Protein 5W56 (pdb70)

Foldseek 3Di:
DLAQEEEQAAQLVLLLCLLRPVSHDYHYNYAFPDLDFQGDDDPCVLVSLLAHAEYEYAADPCVVVSVVSNVVSVHHHHYFHQCVVPPWAADVPAWAFDCPPNDGHIDRGHTQRQQVLQLVSVLSSSVRSLVRVCVSCVVCNVSSVVSSVVVNVVSVVLNVVLQVLQVPFDLLQAEEEEQDDLRVNNVVRHVHYYQHPCVCLVVSLVVCVVSVHQAYAYESNDDPVSRVVNCVVNVHYYQYYAYRNHAHPPPDQGNHPSSNNCVRSVSSSVRSRPD/DAQEEEQAAQLQQLLCLLCPPVYDYDYNAAFPGLDDQGDDDPCVLVSLLPHAEYEYCQDPCVVVSVVSNVVSVHDHHYFNQCVVPDAVVCVLSQQVLQLVSVLSSNVSSLVRVCVRCVPCSVSSVVSSVVVNVVSVVLNVVLQVLLVPFPPLLQEEEEADDLRVNNCVSRPRHYDYQPPAQEDVVDDVCSLVVRLVVCVVSVHQEYAYESNGDDPVRVVSCVVNVHDHQYYAYHNHAHPPPDQRNHSSSNSCVRSVSSSVRSRPD

CATH classification: 3.40.50.1980 (+1 more: 3.40.50.1980)

InterPro domains:
  IPR006127 Periplasmic solute binding protein, ZnuA-like [PF01297] (29-305)
  IPR006128 Adhesion lipoprotein PsaA-like [PR00690] (26-44)
  IPR006128 Adhesion lipoprotein PsaA-like [PR00690] (57-70)
  IPR006128 Adhesion lipoprotein PsaA-like [PR00690] (70-87)
  IPR006128 Adhesion lipoprotein PsaA-like [PR00690] (193-214)
  IPR006128 Adhesion lipoprotein PsaA-like [PR00690] (246-264)
  IPR006128 Adhesion lipoprotein PsaA-like [PR00690] (272-291)
  IPR006129 Adhesin B [PR00691] (26-47)
  IPR006129 Adhesin B [PR00691] (51-69)
  IPR006129 Adhesin B [PR00691] (70-89)
  IPR006129 Adhesin B [PR00691] (135-154)
  IPR006129 Adhesin B [PR00691] (193-210)
  IPR006129 Adhesin B [PR00691] (242-259)
  IPR006129 Adhesin B [PR00691] (264-282)
  IPR006129 Adhesin B [PR00691] (285-303)
  IPR047701 Zinc ABC transporter, substrate-binding protein AztC-like [NF040870] (29-306)
  IPR050492 Bacterial metal-binding protein 9 [PTHR42953] (11-308)

Sequence (540 aa):
EPLDVVATFSIIGDFAAKVGGDRIRLNVLVGPDSDTHVYEPRPADAIALAGADVVVLTNGLEFEGFLTRLIAASGTDAAVATLTDGVETMEEPGGGHYHYIDGKAVFHAGAHDPHAWQAVPNAKVYVQNIAAAFCAADAEGCAAYQANAARYIGELDALDTEIRAAIAALPQDRRTVVVVAHNAFRYFEAAYGVHFLSPQADVAGLIREIRARNASAIFAENISDTRLLEQIAREAGLPLAGTLYSDALSGPDGPASNYIAMMRRHNAGAIAAALAARPLDVVATFSIIGDFAAKVGGDRIRLNVLVGPDSSDTHVYEPRPADAIALAGADVVLTNGLEFEGFLTRLIAASGTDAAVATLTDGVETMEEHDPHAWQAVPNAKVYVQNIAAAFCAADAEGCAAYQANAARYIGELDALDTEIRAAIAALPQDRRTVVVAHNAFRYFEAAYGVHFLSPQGVSTESEAAAADVAGLIREIRARNASAIFAENISDTRLLEQIAREAGLPLAGTLYSDALSGPDGPASNYIAMMRHNAGAIAAALAAR

Structure (mmCIF, N/CA/C/O backbone):
data_5W56
#
_entry.id   5W56
#
_cell.length_a   61.469
_cell.length_b   106.261
_cell.length_c   61.672
_cell.angle_alpha   90.00
_cell.angle_beta   110.98
_cell.angle_gamma   90.00
#
_symmetry.space_group_name_H-M   'P 1 21 1'
#
loop_
_entity.id
_entity.type
_entity.pdbx_description
1 polymer 'Periplasmic solute binding protein'
2 non-polymer GLYCEROL
3 non-polymer 'SODIUM ION'
4 water water
#
loop_
_atom_site.group_PDB
_atom_site.id
_atom_site.type_symbol
_atom_site.label_atom_id
_atom_site.label_alt_id
_atom_site.label_comp_id
_atom_site.label_asym_id
_atom_site.label_entity_id
_atom_site.label_seq_id
_atom_site.pdbx_PDB_ins_code
_atom_site.Cartn_x
_atom_site.Cartn_y
_atom_site.Cartn_z
_atom_site.occupancy
_atom_site.B_iso_or_equiv
_atom_site.auth_seq_id
_atom_site.auth_comp_id
_atom_site.auth_asym_id
_atom_site.auth_atom_id
_atom_site.pdbx_PDB_model_num
ATOM 1 N N . GLU A 1 2 ? -8.136 63.692 19.740 1.00 103.16 25 GLU A N 1
ATOM 2 C CA . GLU A 1 2 ? -7.584 64.469 20.889 1.00 99.95 25 GLU A CA 1
ATOM 3 C C . GLU A 1 2 ? -6.613 65.615 20.506 1.00 92.09 25 GLU A C 1
ATOM 4 O O . GLU A 1 2 ? -6.724 66.713 21.090 1.00 97.06 25 GLU A O 1
ATOM 10 N N . PRO A 1 3 ? -5.647 65.379 19.577 1.00 71.82 26 PRO A N 1
ATOM 11 C CA . PRO A 1 3 ? -5.259 64.147 18.876 1.00 66.17 26 PRO A CA 1
ATOM 12 C C . PRO A 1 3 ? -4.698 63.125 19.857 1.00 60.67 26 PRO A C 1
ATOM 13 O O . PRO A 1 3 ? -4.135 63.497 20.904 1.00 60.28 26 PRO A O 1
ATOM 17 N N . LEU A 1 4 ? -4.899 61.850 19.534 1.00 52.37 27 LEU A N 1
ATOM 18 C CA . LEU A 1 4 ? -4.229 60.744 20.208 1.00 50.93 27 LEU A CA 1
ATOM 19 C C . LEU A 1 4 ? -2.726 60.756 19.795 1.00 49.67 27 LEU A C 1
ATOM 20 O O . LEU A 1 4 ? -2.427 60.814 18.612 1.00 50.95 27 LEU A O 1
ATOM 25 N N . ASP A 1 5 ? -1.815 60.854 20.777 1.00 51.29 28 ASP A N 1
ATOM 26 C CA . ASP A 1 5 ? -0.364 60.892 20.540 1.00 48.36 28 ASP A CA 1
ATOM 27 C C . ASP A 1 5 ? 0.151 59.477 20.571 1.00 41.15 28 ASP A C 1
ATOM 28 O O . ASP A 1 5 ? 0.109 58.810 21.636 1.00 45.30 28 ASP A O 1
ATOM 33 N N . VAL A 1 6 ? 0.606 59.033 19.392 1.00 44.38 29 VAL A N 1
ATOM 34 C CA . VAL A 1 6 ? 0.996 57.644 19.145 1.00 38.93 29 VAL A CA 1
ATOM 35 C C . VAL A 1 6 ? 2.467 57.597 18.807 1.00 39.90 29 VAL A C 1
ATOM 36 O O . VAL A 1 6 ? 2.932 58.406 18.038 1.00 40.83 29 VAL A O 1
ATOM 40 N N . VAL A 1 7 ? 3.196 56.664 19.427 1.00 41.13 30 VAL A N 1
ATOM 41 C CA . VAL A 1 7 ? 4.588 56.445 19.055 1.00 40.28 30 VAL A CA 1
ATOM 42 C C . VAL A 1 7 ? 4.660 55.027 18.570 1.00 36.49 30 VAL A C 1
ATOM 43 O O . VAL A 1 7 ? 4.132 54.089 19.192 1.00 41.66 30 VAL A O 1
ATOM 47 N N . ALA A 1 8 ? 5.300 54.873 17.433 1.00 36.53 31 ALA A N 1
ATOM 48 C CA . ALA A 1 8 ? 5.590 53.562 16.877 1.00 37.77 31 ALA A CA 1
ATOM 49 C C . ALA A 1 8 ? 7.100 53.365 16.813 1.00 36.42 31 ALA A C 1
ATOM 50 O O . ALA A 1 8 ? 7.796 54.270 16.496 1.00 37.16 31 ALA A O 1
ATOM 52 N N . THR A 1 9 ? 7.581 52.166 17.112 1.00 40.53 32 THR A N 1
ATOM 53 C CA . THR A 1 9 ? 9.012 51.952 17.273 1.00 39.79 32 THR A CA 1
ATOM 54 C C . THR A 1 9 ? 9.708 52.025 15.938 1.00 39.74 32 THR A C 1
ATOM 55 O O . THR A 1 9 ? 10.854 52.554 15.850 1.00 41.52 32 THR A O 1
ATOM 59 N N . PHE A 1 10 ? 9.029 51.581 14.855 1.00 38.47 33 PHE A N 1
ATOM 60 C CA . PHE A 1 10 ? 9.757 51.548 13.554 1.00 32.90 33 PHE A CA 1
ATOM 61 C C . PHE A 1 10 ? 8.791 51.673 12.376 1.00 40.38 33 PHE A C 1
ATOM 62 O O . PHE A 1 10 ? 7.562 51.580 12.589 1.00 36.09 33 PHE A O 1
ATOM 70 N N . SER A 1 11 ? 9.330 51.859 11.183 1.00 35.44 34 SER A N 1
ATOM 71 C CA . SER A 1 11 ? 8.530 52.348 10.004 1.00 38.78 34 SER A CA 1
ATOM 72 C C . SER A 1 11 ? 7.351 51.470 9.641 1.00 38.23 34 SER A C 1
ATOM 73 O O . SER A 1 11 ? 6.308 51.938 9.241 1.00 38.47 34 SER A O 1
ATOM 76 N N . ILE A 1 12 ? 7.520 50.164 9.725 1.00 32.80 35 ILE A N 1
ATOM 77 C CA . ILE A 1 12 ? 6.475 49.253 9.206 1.00 34.04 35 ILE A CA 1
ATOM 78 C C . ILE A 1 12 ? 5.224 49.370 10.080 1.00 40.02 35 ILE A C 1
ATOM 79 O O . ILE A 1 12 ? 4.113 49.558 9.579 1.00 38.26 35 ILE A O 1
ATOM 84 N N . ILE A 1 13 ? 5.418 49.338 11.378 1.00 38.32 36 ILE A N 1
ATOM 85 C CA . ILE A 1 13 ? 4.359 49.640 12.400 1.00 39.77 36 ILE A CA 1
ATOM 86 C C . ILE A 1 13 ? 3.815 51.021 12.286 1.00 37.36 36 ILE A C 1
ATOM 87 O O . ILE A 1 13 ? 2.613 51.234 12.444 1.00 40.06 36 ILE A O 1
ATOM 92 N N . GLY A 1 14 ? 4.688 51.973 12.008 1.00 34.26 37 GLY A N 1
ATOM 93 C CA . GLY A 1 14 ? 4.245 53.296 11.691 1.00 36.09 37 GLY A CA 1
ATOM 94 C C . GLY A 1 14 ? 3.199 53.370 10.560 1.00 37.70 37 GLY A C 1
ATOM 95 O O . GLY A 1 14 ? 2.207 54.103 10.689 1.00 38.69 37 GLY A O 1
ATOM 96 N N . ASP A 1 15 ? 3.440 52.634 9.491 1.00 38.05 38 ASP A N 1
ATOM 97 C CA . ASP A 1 15 ? 2.524 52.623 8.353 1.00 40.33 38 ASP A CA 1
ATOM 98 C C . ASP A 1 15 ? 1.173 52.108 8.870 1.00 40.45 38 ASP A C 1
ATOM 99 O O . ASP A 1 15 ? 0.139 52.660 8.600 1.00 35.88 38 ASP A O 1
ATOM 104 N N . PHE A 1 16 ? 1.181 50.996 9.555 1.00 36.75 39 PHE A N 1
ATOM 105 C CA . PHE A 1 16 ? -0.053 50.445 10.148 1.00 37.45 39 PHE A CA 1
ATOM 106 C C . PHE A 1 16 ? -0.797 51.439 11.030 1.00 40.27 39 PHE A C 1
ATOM 107 O O . PHE A 1 16 ? -2.028 51.603 10.890 1.00 40.39 39 PHE A O 1
ATOM 115 N N . ALA A 1 17 ? -0.054 52.112 11.890 1.00 38.93 40 ALA A N 1
ATOM 116 C CA . ALA A 1 17 ? -0.625 53.097 12.741 1.00 39.55 40 ALA A CA 1
ATOM 117 C C . ALA A 1 17 ? -1.312 54.166 11.961 1.00 40.27 40 ALA A C 1
ATOM 118 O O . ALA A 1 17 ? -2.415 54.624 12.350 1.00 43.29 40 ALA A O 1
ATOM 120 N N . ALA A 1 18 ? -0.676 54.629 10.901 1.00 39.60 41 ALA A N 1
ATOM 121 C CA . ALA A 1 18 ? -1.201 55.735 10.118 1.00 40.60 41 ALA A CA 1
ATOM 122 C C . ALA A 1 18 ? -2.437 55.279 9.445 1.00 42.00 41 ALA A C 1
ATOM 123 O O . ALA A 1 18 ? -3.404 56.036 9.364 1.00 39.69 41 ALA A O 1
ATOM 125 N N . LYS A 1 19 ? -2.460 54.041 8.992 1.00 40.71 42 LYS A N 1
ATOM 126 C CA . LYS A 1 19 ? -3.659 53.523 8.311 1.00 45.04 42 LYS A CA 1
ATOM 127 C C . LYS A 1 19 ? -4.841 53.423 9.286 1.00 50.58 42 LYS A C 1
ATOM 128 O O . LYS A 1 19 ? -5.981 53.748 8.945 1.00 45.80 42 LYS A O 1
ATOM 134 N N . VAL A 1 20 ? -4.582 52.968 10.504 1.00 44.12 43 VAL A N 1
ATOM 135 C CA . VAL A 1 20 ? -5.644 52.851 11.449 1.00 43.21 43 VAL A CA 1
ATOM 136 C C . VAL A 1 20 ? -6.075 54.181 12.007 1.00 45.28 43 VAL A C 1
ATOM 137 O O . VAL A 1 20 ? -7.284 54.445 12.146 1.00 44.75 43 VAL A O 1
ATOM 141 N N . GLY A 1 21 ? -5.119 55.015 12.366 1.00 42.34 44 GLY A N 1
ATOM 142 C CA . GLY A 1 21 ? -5.440 56.228 13.065 1.00 43.00 44 GLY A CA 1
ATOM 143 C C . GLY A 1 21 ? -6.022 57.381 12.235 1.00 46.75 44 GLY A C 1
ATOM 144 O O . GLY A 1 21 ? -6.688 58.250 12.795 1.00 46.64 44 GLY A O 1
ATOM 145 N N . GLY A 1 22 ? -5.597 57.458 10.973 1.00 50.58 45 GLY A N 1
ATOM 146 C CA . GLY A 1 22 ? -5.973 58.533 10.036 1.00 52.74 45 GLY A CA 1
ATOM 147 C C . GLY A 1 22 ? -5.658 59.879 10.606 1.00 54.29 45 GLY A C 1
ATOM 148 O O . GLY A 1 22 ? -4.617 60.083 11.215 1.00 50.98 45 GLY A O 1
ATOM 149 N N . ASP A 1 23 ? -6.591 60.817 10.470 1.00 55.61 46 ASP A N 1
ATOM 150 C CA . ASP A 1 23 ? -6.356 62.162 10.952 1.00 55.27 46 ASP A CA 1
ATOM 151 C C . ASP A 1 23 ? -6.565 62.257 12.434 1.00 51.53 46 ASP A C 1
ATOM 152 O O . ASP A 1 23 ? -6.437 63.328 12.961 1.00 51.73 46 ASP A O 1
ATOM 157 N N . ARG A 1 24 ? -6.996 61.222 13.127 1.00 49.73 47 ARG A N 1
ATOM 158 C CA . ARG A 1 24 ? -7.189 61.410 14.564 1.00 46.57 47 ARG A CA 1
ATOM 159 C C . ARG A 1 24 ? -5.924 61.378 15.372 1.00 50.34 47 ARG A C 1
ATOM 160 O O . ARG A 1 24 ? -5.952 61.725 16.549 1.00 47.42 47 ARG A O 1
ATOM 168 N N . ILE A 1 25 ? -4.817 60.904 14.791 1.00 46.88 48 ILE A N 1
ATOM 169 C CA . ILE A 1 25 ? -3.614 60.702 15.634 1.00 43.45 48 ILE A CA 1
ATOM 170 C C . ILE A 1 25 ? -2.504 61.644 15.252 1.00 44.06 48 ILE A C 1
ATOM 171 O O . ILE A 1 25 ? -2.498 62.162 14.146 1.00 44.15 48 ILE A O 1
ATOM 176 N N . ARG A 1 26 ? -1.548 61.847 16.166 1.00 44.87 49 ARG A N 1
ATOM 177 C CA . ARG A 1 26 ? -0.336 62.481 15.836 1.00 47.41 49 ARG A CA 1
ATOM 178 C C . ARG A 1 26 ? 0.737 61.407 16.065 1.00 46.57 49 ARG A C 1
ATOM 179 O O . ARG A 1 26 ? 0.928 60.918 17.200 1.00 47.79 49 ARG A O 1
ATOM 187 N N . LEU A 1 27 ? 1.418 61.047 14.995 1.00 46.09 50 LEU A N 1
ATOM 188 C CA . LEU A 1 27 ? 2.297 59.865 14.993 1.00 46.77 50 LEU A CA 1
ATOM 189 C C . LEU A 1 27 ? 3.784 60.262 15.044 1.00 43.82 50 LEU A C 1
ATOM 190 O O . LEU A 1 27 ? 4.224 61.003 14.226 1.00 42.37 50 LEU A O 1
ATOM 195 N N . ASN A 1 28 ? 4.564 59.666 15.920 1.00 46.26 51 ASN A N 1
ATOM 196 C CA . ASN A 1 28 ? 5.990 59.770 15.819 1.00 42.67 51 ASN A CA 1
ATOM 197 C C . ASN A 1 28 ? 6.522 58.392 15.669 1.00 42.21 51 ASN A C 1
ATOM 198 O O . ASN A 1 28 ? 6.125 57.553 16.409 1.00 41.32 51 ASN A O 1
ATOM 203 N N . VAL A 1 29 ? 7.512 58.215 14.798 1.00 41.83 52 VAL A N 1
ATOM 204 C CA . VAL A 1 29 ? 8.120 56.921 14.559 1.00 43.34 52 VAL A CA 1
ATOM 205 C C . VAL A 1 29 ? 9.592 57.010 14.992 1.00 43.72 52 VAL A C 1
ATOM 206 O O . VAL A 1 29 ? 10.309 57.896 14.593 1.00 47.24 52 VAL A O 1
ATOM 210 N N . LEU A 1 30 ? 9.990 56.112 15.841 1.00 43.84 53 LEU A N 1
ATOM 211 C CA . LEU A 1 30 ? 11.305 56.213 16.471 1.00 44.52 53 LEU A CA 1
ATOM 212 C C . LEU A 1 30 ? 12.411 55.876 15.477 1.00 43.14 53 LEU A C 1
ATOM 213 O O . LEU A 1 30 ? 13.343 56.647 15.344 1.00 42.23 53 LEU A O 1
ATOM 218 N N . VAL A 1 31 ? 12.295 54.770 14.774 1.00 41.72 54 VAL A N 1
ATOM 219 C CA . VAL A 1 31 ? 13.315 54.381 13.751 1.00 42.55 54 VAL A CA 1
ATOM 220 C C . VAL A 1 31 ? 12.627 54.406 12.405 1.00 46.22 54 VAL A C 1
ATOM 221 O O . VAL A 1 31 ? 11.617 53.700 12.165 1.00 43.73 54 VAL A O 1
ATOM 225 N N . GLY A 1 32 ? 13.135 55.293 11.571 1.00 44.05 55 GLY A N 1
ATOM 226 C CA . GLY A 1 32 ? 12.579 55.543 10.257 1.00 47.74 55 GLY A CA 1
ATOM 227 C C . GLY A 1 32 ? 13.193 54.646 9.176 1.00 44.97 55 GLY A C 1
ATOM 228 O O . GLY A 1 32 ? 13.869 53.650 9.457 1.00 44.65 55 GLY A O 1
ATOM 229 N N . PRO A 1 33 ? 12.870 54.931 7.920 1.00 50.52 56 PRO A N 1
ATOM 230 C CA . PRO A 1 33 ? 13.341 54.117 6.806 1.00 57.00 56 PRO A CA 1
ATOM 231 C C . PRO A 1 33 ? 14.824 54.171 6.662 1.00 65.36 56 PRO A C 1
ATOM 232 O O . PRO A 1 33 ? 15.457 55.103 7.171 1.00 61.35 56 PRO A O 1
ATOM 236 N N . ASP A 1 34 ? 15.365 53.179 5.966 1.00 76.93 57 ASP A N 1
ATOM 237 C CA . ASP A 1 34 ? 16.812 52.960 5.862 1.00 90.43 57 ASP A CA 1
ATOM 238 C C . ASP A 1 34 ? 17.583 53.640 7.012 1.00 94.98 57 ASP A C 1
ATOM 239 O O . ASP A 1 34 ? 18.100 54.763 6.897 1.00 109.19 57 ASP A O 1
ATOM 244 N N . SER A 1 35 ? 17.586 52.953 8.150 1.00 96.96 58 SER A N 1
ATOM 245 C CA . SER A 1 35 ? 18.444 53.279 9.289 1.00 83.79 58 SER A CA 1
ATOM 246 C C . SER A 1 35 ? 19.307 52.055 9.473 1.00 70.30 58 SER A C 1
ATOM 247 O O . SER A 1 35 ? 18.956 50.913 9.037 1.00 66.04 58 SER A O 1
ATOM 250 N N . ASP A 1 36 ? 20.461 52.301 10.072 1.00 76.33 59 ASP A N 1
ATOM 251 C CA . ASP A 1 36 ? 21.470 51.273 10.245 1.00 83.02 59 ASP A CA 1
ATOM 252 C C . ASP A 1 36 ? 21.221 50.653 11.609 1.00 77.32 59 ASP A C 1
ATOM 253 O O . ASP A 1 36 ? 22.050 50.709 12.520 1.00 93.01 59 ASP A O 1
ATOM 258 N N . THR A 1 37 ? 20.035 50.101 11.735 1.00 63.91 60 THR A N 1
ATOM 259 C CA . THR A 1 37 ? 19.527 49.554 12.954 1.00 57.51 60 THR A CA 1
ATOM 260 C C . THR A 1 37 ? 18.760 48.298 12.503 1.00 53.32 60 THR A C 1
ATOM 261 O O . THR A 1 37 ? 18.169 48.327 11.466 1.00 56.91 60 THR A O 1
ATOM 265 N N . HIS A 1 38 ? 18.699 47.251 13.300 1.00 51.90 61 HIS A N 1
ATOM 266 C CA . HIS A 1 38 ? 17.891 46.065 12.964 1.00 51.28 61 HIS A CA 1
ATOM 267 C C . HIS A 1 38 ? 16.552 46.150 13.691 1.00 47.14 61 HIS A C 1
ATOM 268 O O . HIS A 1 38 ? 16.505 45.983 14.923 1.00 43.50 61 HIS A O 1
ATOM 275 N N . VAL A 1 39 ? 15.469 46.443 12.917 1.00 44.09 62 VAL A N 1
ATOM 276 C CA . VAL A 1 39 ? 14.117 46.631 13.458 1.00 42.30 62 VAL A CA 1
ATOM 277 C C . VAL A 1 39 ? 14.035 47.914 14.309 1.00 39.44 62 VAL A C 1
ATOM 278 O O . VAL A 1 39 ? 13.637 48.961 13.777 1.00 40.13 62 VAL A O 1
ATOM 282 N N . TYR A 1 40 ? 14.405 47.823 15.585 1.00 45.03 63 TYR A N 1
ATOM 283 C CA . TYR A 1 40 ? 14.356 48.957 16.519 1.00 44.48 63 TYR A CA 1
ATOM 284 C C . TYR A 1 40 ? 15.554 48.851 17.455 1.00 45.34 63 TYR A C 1
ATOM 285 O O . TYR A 1 40 ? 15.945 47.783 17.784 1.00 41.37 63 TYR A O 1
ATOM 294 N N . GLU A 1 41 ? 16.133 49.984 17.828 1.00 42.91 64 GLU A N 1
ATOM 295 C CA . GLU A 1 41 ? 17.145 49.968 18.799 1.00 48.76 64 GLU A CA 1
ATOM 296 C C . GLU A 1 41 ? 16.987 51.189 19.641 1.00 45.35 64 GLU A C 1
ATOM 297 O O . GLU A 1 41 ? 16.692 52.283 19.146 1.00 44.25 64 GLU A O 1
ATOM 303 N N . PRO A 1 42 ? 17.180 51.035 20.923 1.00 44.88 65 PRO A N 1
ATOM 304 C CA . PRO A 1 42 ? 16.969 52.224 21.761 1.00 46.64 65 PRO A CA 1
ATOM 305 C C . PRO A 1 42 ? 17.898 53.357 21.489 1.00 45.03 65 PRO A C 1
ATOM 306 O O . PRO A 1 42 ? 19.076 53.134 21.381 1.00 42.88 65 PRO A O 1
ATOM 310 N N . ARG A 1 43 ? 17.357 54.578 21.523 1.00 43.88 66 ARG A N 1
ATOM 311 C CA . ARG A 1 43 ? 18.157 55.810 21.588 1.00 42.40 66 ARG A CA 1
ATOM 312 C C . ARG A 1 43 ? 17.587 56.753 22.625 1.00 44.72 66 ARG A C 1
ATOM 313 O O . ARG A 1 43 ? 16.366 56.825 22.807 1.00 42.01 66 ARG A O 1
ATOM 321 N N . PRO A 1 44 ? 18.468 57.485 23.355 1.00 42.31 67 PRO A N 1
ATOM 322 C CA . PRO A 1 44 ? 17.959 58.361 24.371 1.00 45.42 67 PRO A CA 1
ATOM 323 C C . PRO A 1 44 ? 16.882 59.379 23.869 1.00 43.69 67 PRO A C 1
ATOM 324 O O . PRO A 1 44 ? 15.956 59.742 24.629 1.00 44.95 67 PRO A O 1
ATOM 328 N N . ALA A 1 45 ? 17.021 59.866 22.629 1.00 47.11 68 ALA A N 1
ATOM 329 C CA . ALA A 1 45 ? 16.088 60.896 22.113 1.00 47.39 68 ALA A CA 1
ATOM 330 C C . ALA A 1 45 ? 14.699 60.322 21.969 1.00 47.31 68 ALA A C 1
ATOM 331 O O . ALA A 1 45 ? 13.757 61.063 21.903 1.00 47.03 68 ALA A O 1
ATOM 333 N N . ASP A 1 46 ? 14.564 59.000 22.035 1.00 43.54 69 ASP A N 1
ATOM 334 C CA . ASP A 1 46 ? 13.249 58.353 22.036 1.00 45.03 69 ASP A CA 1
ATOM 335 C C . ASP A 1 46 ? 12.398 58.901 23.187 1.00 53.89 69 ASP A C 1
ATOM 336 O O . ASP A 1 46 ? 11.190 58.886 23.083 1.00 43.22 69 ASP A O 1
ATOM 341 N N . ALA A 1 47 ? 13.043 59.297 24.301 1.00 44.73 70 ALA A N 1
ATOM 342 C CA . ALA A 1 47 ? 12.381 59.916 25.423 1.00 46.96 70 ALA A CA 1
ATOM 343 C C . ALA A 1 47 ? 11.453 61.080 25.072 1.00 46.59 70 ALA A C 1
ATOM 344 O O . ALA A 1 47 ? 10.416 61.228 25.717 1.00 45.94 70 ALA A O 1
ATOM 346 N N . ILE A 1 48 ? 11.909 61.933 24.161 1.00 45.07 71 ILE A N 1
ATOM 347 C CA . ILE A 1 48 ? 11.186 63.171 23.813 1.00 50.95 71 ILE A CA 1
ATOM 348 C C . ILE A 1 48 ? 9.832 62.727 23.255 1.00 49.04 71 ILE A C 1
ATOM 349 O O . ILE A 1 48 ? 8.816 63.182 23.713 1.00 51.16 71 ILE A O 1
ATOM 354 N N . ALA A 1 49 ? 9.805 61.719 22.372 1.00 45.63 72 ALA A N 1
ATOM 355 C CA . ALA A 1 49 ? 8.527 61.240 21.802 1.00 45.56 72 ALA A CA 1
ATOM 356 C C . ALA A 1 49 ? 7.718 60.523 22.835 1.00 48.63 72 ALA A C 1
ATOM 357 O O . ALA A 1 49 ? 6.546 60.739 22.921 1.00 42.23 72 ALA A O 1
ATOM 359 N N . LEU A 1 50 ? 8.329 59.627 23.604 1.00 45.45 73 LEU A N 1
ATOM 360 C CA . LEU A 1 50 ? 7.597 58.829 24.584 1.00 45.36 73 LEU A CA 1
ATOM 361 C C . LEU A 1 50 ? 6.961 59.653 25.677 1.00 50.62 73 LEU A C 1
ATOM 362 O O . LEU A 1 50 ? 5.911 59.317 26.201 1.00 47.70 73 LEU A O 1
ATOM 367 N N . ALA A 1 51 ? 7.600 60.755 26.016 1.00 57.25 74 ALA A N 1
ATOM 368 C CA . ALA A 1 51 ? 7.140 61.532 27.140 1.00 57.38 74 ALA A CA 1
ATOM 369 C C . ALA A 1 51 ? 5.731 62.128 26.879 1.00 60.65 74 ALA A C 1
ATOM 370 O O . ALA A 1 51 ? 4.882 62.079 27.764 1.00 63.24 74 ALA A O 1
ATOM 372 N N . GLY A 1 52 ? 5.467 62.650 25.678 1.00 60.07 75 GLY A N 1
ATOM 373 C CA . GLY A 1 52 ? 4.118 63.075 25.332 1.00 70.88 75 GLY A CA 1
ATOM 374 C C . GLY A 1 52 ? 3.061 61.991 25.028 1.00 72.17 75 GLY A C 1
ATOM 375 O O . GLY A 1 52 ? 1.885 62.321 24.827 1.00 76.08 75 GLY A O 1
ATOM 376 N N . ALA A 1 53 ? 3.433 60.710 25.027 1.00 61.48 76 ALA A N 1
ATOM 377 C CA . ALA A 1 53 ? 2.595 59.688 24.362 1.00 55.04 76 ALA A CA 1
ATOM 378 C C . ALA A 1 53 ? 1.352 59.218 25.089 1.00 52.84 76 ALA A C 1
ATOM 379 O O . ALA A 1 53 ? 1.381 58.938 26.291 1.00 48.90 76 ALA A O 1
ATOM 381 N N . ASP A 1 54 ? 0.308 58.976 24.306 1.00 49.14 77 ASP A N 1
ATOM 382 C CA . ASP A 1 54 ? -0.828 58.186 24.780 1.00 49.57 77 ASP A CA 1
ATOM 383 C C . ASP A 1 54 ? -0.722 56.696 24.544 1.00 48.99 77 ASP A C 1
ATOM 384 O O . ASP A 1 54 ? -1.128 55.928 25.402 1.00 45.12 77 ASP A O 1
ATOM 389 N N A VAL A 1 55 ? -0.283 56.259 23.355 0.47 45.99 78 VAL A N 1
ATOM 390 N N B VAL A 1 55 ? -0.153 56.293 23.401 0.53 44.47 78 VAL A N 1
ATOM 391 C CA A VAL A 1 55 ? -0.115 54.821 23.135 0.47 42.50 78 VAL A CA 1
ATOM 392 C CA B VAL A 1 55 ? -0.050 54.868 23.083 0.53 40.89 78 VAL A CA 1
ATOM 393 C C A VAL A 1 55 ? 1.218 54.606 22.388 0.47 41.79 78 VAL A C 1
ATOM 394 C C B VAL A 1 55 ? 1.298 54.653 22.419 0.53 40.25 78 VAL A C 1
ATOM 395 O O A VAL A 1 55 ? 1.602 55.430 21.566 0.47 43.72 78 VAL A O 1
ATOM 396 O O B VAL A 1 55 ? 1.772 55.512 21.685 0.53 41.47 78 VAL A O 1
ATOM 403 N N . VAL A 1 56 ? 1.933 53.536 22.731 1.00 40.61 79 VAL A N 1
ATOM 404 C CA . VAL A 1 56 ? 3.255 53.249 22.205 1.00 41.08 79 VAL A CA 1
ATOM 405 C C . VAL A 1 56 ? 3.058 51.879 21.578 1.00 40.70 79 VAL A C 1
ATOM 406 O O . VAL A 1 56 ? 2.556 50.986 22.236 1.00 44.14 79 VAL A O 1
ATOM 410 N N . LEU A 1 57 ? 3.432 51.735 20.322 1.00 39.66 80 LEU A N 1
ATOM 411 C CA . LEU A 1 57 ? 3.222 50.480 19.580 1.00 40.05 80 LEU A CA 1
ATOM 412 C C . LEU A 1 57 ? 4.595 49.876 19.383 1.00 38.68 80 LEU A C 1
ATOM 413 O O . LEU A 1 57 ? 5.474 50.549 18.802 1.00 38.63 80 LEU A O 1
ATOM 418 N N . THR A 1 58 ? 4.724 48.600 19.736 1.00 37.99 81 THR A N 1
ATOM 419 C CA . THR A 1 58 ? 5.972 47.885 19.692 1.00 40.62 81 THR A CA 1
ATOM 420 C C . THR A 1 58 ? 5.743 46.569 19.029 1.00 40.51 81 THR A C 1
ATOM 421 O O . THR A 1 58 ? 4.638 46.021 19.031 1.00 37.86 81 THR A O 1
ATOM 425 N N . ASN A 1 59 ? 6.841 46.003 18.572 1.00 36.42 82 ASN A N 1
ATOM 426 C CA . ASN A 1 59 ? 6.793 44.734 17.946 1.00 41.50 82 ASN A CA 1
ATOM 427 C C . ASN A 1 59 ? 6.657 43.600 18.948 1.00 48.67 82 ASN A C 1
ATOM 428 O O . ASN A 1 59 ? 5.974 42.622 18.708 1.00 65.03 82 ASN A O 1
ATOM 433 N N . GLY A 1 60 ? 7.287 43.695 20.070 1.00 54.71 83 GLY A N 1
ATOM 434 C CA . GLY A 1 60 ? 7.561 42.455 20.785 1.00 68.65 83 GLY A CA 1
ATOM 435 C C . GLY A 1 60 ? 8.140 42.824 22.078 1.00 62.01 83 GLY A C 1
ATOM 436 O O . GLY A 1 60 ? 8.080 44.001 22.429 1.00 66.77 83 GLY A O 1
ATOM 437 N N . LEU A 1 61 ? 8.691 41.872 22.806 1.00 64.62 84 LEU A N 1
ATOM 438 C CA . LEU A 1 61 ? 9.084 42.182 24.218 1.00 73.45 84 LEU A CA 1
ATOM 439 C C . LEU A 1 61 ? 10.551 42.675 24.407 1.00 73.49 84 LEU A C 1
ATOM 440 O O . LEU A 1 61 ? 10.883 43.167 25.494 1.00 73.86 84 LEU A O 1
ATOM 445 N N . GLU A 1 62 ? 11.364 42.621 23.330 1.00 71.53 85 GLU A N 1
ATOM 446 C CA . GLU A 1 62 ? 12.850 42.755 23.357 1.00 76.34 85 GLU A CA 1
ATOM 447 C C . GLU A 1 62 ? 13.357 43.980 24.148 1.00 74.33 85 GLU A C 1
ATOM 448 O O . GLU A 1 62 ? 14.129 43.831 25.087 1.00 67.49 85 GLU A O 1
ATOM 454 N N . PHE A 1 63 ? 12.880 45.169 23.786 1.00 67.73 86 PHE A N 1
ATOM 455 C CA . PHE A 1 63 ? 13.281 46.438 24.417 1.00 65.30 86 PHE A CA 1
ATOM 456 C C . PHE A 1 63 ? 12.122 47.109 25.142 1.00 73.50 86 PHE A C 1
ATOM 457 O O . PHE A 1 63 ? 12.156 48.313 25.446 1.00 72.56 86 PHE A O 1
ATOM 465 N N . GLU A 1 64 ? 11.102 46.335 25.475 1.00 73.06 87 GLU A N 1
ATOM 466 C CA . GLU A 1 64 ? 10.004 46.917 26.222 1.00 81.95 87 GLU A CA 1
ATOM 467 C C . GLU A 1 64 ? 10.462 47.378 27.597 1.00 74.12 87 GLU A C 1
ATOM 468 O O . GLU A 1 64 ? 9.819 48.213 28.193 1.00 69.92 87 GLU A O 1
ATOM 474 N N . GLY A 1 65 ? 11.595 46.865 28.072 1.00 63.33 88 GLY A N 1
ATOM 475 C CA . GLY A 1 65 ? 12.204 47.363 29.277 1.00 56.82 88 GLY A CA 1
ATOM 476 C C . GLY A 1 65 ? 12.586 48.825 29.160 1.00 54.48 88 GLY A C 1
ATOM 477 O O . GLY A 1 65 ? 12.207 49.656 29.980 1.00 52.65 88 GLY A O 1
ATOM 478 N N . PHE A 1 66 ? 13.380 49.124 28.144 1.00 50.17 89 PHE A N 1
ATOM 479 C CA . PHE A 1 66 ? 13.817 50.473 27.888 1.00 46.08 89 PHE A CA 1
ATOM 480 C C . PHE A 1 66 ? 12.601 51.414 27.735 1.00 43.84 89 PHE A C 1
ATOM 481 O O . PHE A 1 66 ? 12.525 52.500 28.338 1.00 43.20 89 PHE A O 1
ATOM 489 N N . LEU A 1 67 ? 11.636 50.995 26.940 1.00 43.02 90 LEU A N 1
ATOM 490 C CA . LEU A 1 67 ? 10.490 51.873 26.642 1.00 47.89 90 LEU A CA 1
ATOM 491 C C . LEU A 1 67 ? 9.668 52.141 27.908 1.00 44.73 90 LEU A C 1
ATOM 492 O O . LEU A 1 67 ? 9.295 53.272 28.259 1.00 42.03 90 LEU A O 1
ATOM 497 N N . THR A 1 68 ? 9.426 51.100 28.663 1.00 47.59 91 THR A N 1
ATOM 498 C CA . THR A 1 68 ? 8.603 51.299 29.825 1.00 49.16 91 THR A CA 1
ATOM 499 C C . THR A 1 68 ? 9.372 51.996 30.925 1.00 47.54 91 THR A C 1
ATOM 500 O O . THR A 1 68 ? 8.801 52.684 31.695 1.00 46.29 91 THR A O 1
ATOM 504 N N . ARG A 1 69 ? 10.696 51.906 30.950 1.00 49.03 92 ARG A N 1
ATOM 505 C CA . ARG A 1 69 ? 11.458 52.683 31.951 1.00 49.65 92 ARG A CA 1
ATOM 506 C C . ARG A 1 69 ? 11.450 54.126 31.606 1.00 46.90 92 ARG A C 1
ATOM 507 O O . ARG A 1 69 ? 11.321 54.983 32.487 1.00 46.17 92 ARG A O 1
ATOM 515 N N . LEU A 1 70 ? 11.534 54.438 30.315 1.00 43.56 93 LEU A N 1
ATOM 516 C CA . LEU A 1 70 ? 11.412 55.860 29.942 1.00 43.78 93 LEU A CA 1
ATOM 517 C C . LEU A 1 70 ? 9.995 56.423 30.182 1.00 44.78 93 LEU A C 1
ATOM 518 O O . LEU A 1 70 ? 9.839 57.547 30.660 1.00 46.15 93 LEU A O 1
ATOM 523 N N . ILE A 1 71 ? 8.964 55.673 29.807 1.00 47.59 94 ILE A N 1
ATOM 524 C CA . ILE A 1 71 ? 7.594 56.068 30.164 1.00 45.59 94 ILE A CA 1
ATOM 525 C C . ILE A 1 71 ? 7.406 56.385 31.723 1.00 48.69 94 ILE A C 1
ATOM 526 O O . ILE A 1 71 ? 6.902 57.478 32.106 1.00 45.78 94 ILE A O 1
ATOM 531 N N . ALA A 1 72 ? 7.773 55.437 32.587 1.00 49.24 95 ALA A N 1
ATOM 532 C CA . ALA A 1 72 ? 7.772 55.673 34.061 1.00 51.44 95 ALA A CA 1
ATOM 533 C C . ALA A 1 72 ? 8.489 56.946 34.397 1.00 51.73 95 ALA A C 1
ATOM 534 O O . ALA A 1 72 ? 7.957 57.790 35.114 1.00 50.09 95 ALA A O 1
ATOM 536 N N . ALA A 1 73 ? 9.696 57.120 33.863 1.00 53.03 96 ALA A N 1
ATOM 537 C CA . ALA A 1 73 ? 10.464 58.337 34.226 1.00 53.12 96 ALA A CA 1
ATOM 538 C C . ALA A 1 73 ? 9.742 59.600 33.821 1.00 52.93 96 ALA A C 1
ATOM 539 O O . ALA A 1 73 ? 9.860 60.630 34.493 1.00 47.88 96 ALA A O 1
ATOM 541 N N . SER A 1 74 ? 8.973 59.558 32.727 1.00 50.90 97 SER A N 1
ATOM 542 C CA . SER A 1 74 ? 8.281 60.765 32.298 1.00 48.94 97 SER A CA 1
ATOM 543 C C . SER A 1 74 ? 7.088 61.117 33.197 1.00 53.57 97 SER A C 1
ATOM 544 O O . SER A 1 74 ? 6.623 62.238 33.161 1.00 53.89 97 SER A O 1
ATOM 547 N N . GLY A 1 75 ? 6.582 60.142 33.932 1.00 56.32 98 GLY A N 1
ATOM 548 C CA . GLY A 1 75 ? 5.319 60.293 34.641 1.00 66.03 98 GLY A CA 1
ATOM 549 C C . GLY A 1 75 ? 4.116 60.296 33.717 1.00 61.50 98 GLY A C 1
ATOM 550 O O . GLY A 1 75 ? 3.136 60.866 34.053 1.00 70.71 98 GLY A O 1
ATOM 551 N N . THR A 1 76 ? 4.201 59.611 32.587 1.00 67.63 99 THR A N 1
ATOM 552 C CA . THR A 1 76 ? 3.231 59.722 31.494 1.00 69.54 99 THR A CA 1
ATOM 553 C C . THR A 1 76 ? 2.057 58.811 31.607 1.00 67.55 99 THR A C 1
ATOM 554 O O . THR A 1 76 ? 0.940 59.215 31.302 1.00 69.10 99 THR A O 1
ATOM 558 N N . ASP A 1 77 ? 2.222 57.561 31.934 1.00 71.53 100 ASP A N 1
ATOM 559 C CA . ASP A 1 77 ? 0.993 56.754 31.836 1.00 79.87 100 ASP A CA 1
ATOM 560 C C . ASP A 1 77 ? 0.525 56.568 30.335 1.00 72.74 100 ASP A C 1
ATOM 561 O O . ASP A 1 77 ? -0.485 57.102 29.909 1.00 73.91 100 ASP A O 1
ATOM 566 N N . ALA A 1 78 ? 1.272 55.805 29.553 1.00 70.75 101 ALA A N 1
ATOM 567 C CA . ALA A 1 78 ? 0.924 55.524 28.162 1.00 58.39 101 ALA A CA 1
ATOM 568 C C . ALA A 1 78 ? 0.680 54.073 28.137 1.00 52.97 101 ALA A C 1
ATOM 569 O O . ALA A 1 78 ? 1.262 53.362 28.887 1.00 66.78 101 ALA A O 1
ATOM 571 N N . ALA A 1 79 ? -0.239 53.635 27.309 1.00 60.07 102 ALA A N 1
ATOM 572 C CA . ALA A 1 79 ? -0.477 52.232 27.130 1.00 58.47 102 ALA A CA 1
ATOM 573 C C . ALA A 1 79 ? 0.577 51.743 26.103 1.00 58.96 102 ALA A C 1
ATOM 574 O O . ALA A 1 79 ? 0.728 52.333 25.057 1.00 53.82 102 ALA A O 1
ATOM 576 N N . VAL A 1 80 ? 1.308 50.693 26.439 1.00 54.90 103 VAL A N 1
ATOM 577 C CA . VAL A 1 80 ? 2.235 50.025 25.525 1.00 56.15 103 VAL A CA 1
ATOM 578 C C . VAL A 1 80 ? 1.567 48.839 24.930 1.00 57.16 103 VAL A C 1
ATOM 579 O O . VAL A 1 80 ? 1.210 47.941 25.664 1.00 59.86 103 VAL A O 1
ATOM 583 N N . ALA A 1 81 ? 1.353 48.846 23.615 1.00 52.58 104 ALA A N 1
ATOM 584 C CA . ALA A 1 81 ? 0.802 47.703 22.923 1.00 51.45 104 ALA A CA 1
ATOM 585 C C . ALA A 1 81 ? 1.878 46.894 22.213 1.00 52.56 104 ALA A C 1
ATOM 586 O O . ALA A 1 81 ? 2.568 47.413 21.346 1.00 47.96 104 ALA A O 1
ATOM 588 N N . THR A 1 82 ? 1.968 45.621 22.580 1.00 46.52 105 THR A N 1
ATOM 589 C CA . THR A 1 82 ? 2.823 44.657 21.961 1.00 49.04 105 THR A CA 1
ATOM 590 C C . THR A 1 82 ? 2.071 44.019 20.830 1.00 46.77 105 THR A C 1
ATOM 591 O O . THR A 1 82 ? 1.190 43.170 21.058 1.00 41.74 105 THR A O 1
ATOM 595 N N . LEU A 1 83 ? 2.452 44.347 19.600 1.00 43.43 106 LEU A N 1
ATOM 596 C CA . LEU A 1 83 ? 1.586 43.997 18.482 1.00 41.25 106 LEU A CA 1
ATOM 597 C C . LEU A 1 83 ? 1.628 42.543 18.053 1.00 42.82 106 LEU A C 1
ATOM 598 O O . LEU A 1 83 ? 0.740 42.092 17.296 1.00 42.66 106 LEU A O 1
ATOM 603 N N . THR A 1 84 ? 2.656 41.814 18.484 1.00 43.59 107 THR A N 1
ATOM 604 C CA . THR A 1 84 ? 2.730 40.390 18.258 1.00 42.17 107 THR A CA 1
ATOM 605 C C . THR A 1 84 ? 1.833 39.587 19.219 1.00 46.23 107 THR A C 1
ATOM 606 O O . THR A 1 84 ? 1.756 38.370 19.081 1.00 48.49 107 THR A O 1
ATOM 610 N N . ASP A 1 85 ? 1.163 40.232 20.157 1.00 45.74 108 ASP A N 1
ATOM 611 C CA . ASP A 1 85 ? 0.167 39.484 20.997 1.00 51.94 108 ASP A CA 1
ATOM 612 C C . ASP A 1 85 ? -0.827 38.834 20.110 1.00 53.88 108 ASP A C 1
ATOM 613 O O . ASP A 1 85 ? -1.427 39.516 19.279 1.00 54.18 108 ASP A O 1
ATOM 618 N N . GLY A 1 86 ? -1.005 37.524 20.223 1.00 51.72 109 GLY A N 1
ATOM 619 C CA . GLY A 1 86 ? -1.925 36.856 19.327 1.00 51.90 109 GLY A CA 1
ATOM 620 C C . GLY A 1 86 ? -1.330 36.463 17.988 1.00 57.52 109 GLY A C 1
ATOM 621 O O . GLY A 1 86 ? -2.012 35.856 17.191 1.00 55.22 109 GLY A O 1
ATOM 622 N N . VAL A 1 87 ? -0.053 36.749 17.729 1.00 55.43 110 VAL A N 1
ATOM 623 C CA . VAL A 1 87 ? 0.590 36.211 16.540 1.00 49.28 110 VAL A CA 1
ATOM 624 C C . VAL A 1 87 ? 1.353 34.951 16.967 1.00 51.18 110 VAL A C 1
ATOM 625 O O . VAL A 1 87 ? 2.078 34.950 17.963 1.00 53.37 110 VAL A O 1
ATOM 629 N N . GLU A 1 88 ? 1.216 33.888 16.197 1.00 52.99 111 GLU A N 1
ATOM 630 C CA . GLU A 1 88 ? 2.040 32.688 16.437 1.00 62.52 111 GLU A CA 1
ATOM 631 C C . GLU A 1 88 ? 3.468 32.956 15.981 1.00 59.63 111 GLU A C 1
ATOM 632 O O . GLU A 1 88 ? 3.801 32.855 14.826 1.00 61.11 111 GLU A O 1
ATOM 638 N N . THR A 1 89 ? 4.269 33.383 16.918 1.00 58.15 112 THR A N 1
ATOM 639 C CA . THR A 1 89 ? 5.644 33.721 16.691 1.00 59.74 112 THR A CA 1
ATOM 640 C C . THR A 1 89 ? 6.503 32.447 16.625 1.00 62.80 112 THR A C 1
ATOM 641 O O . THR A 1 89 ? 6.148 31.471 17.230 1.00 65.73 112 THR A O 1
ATOM 645 N N . MET A 1 90 ? 7.608 32.466 15.883 1.00 60.09 113 MET A N 1
ATOM 646 C CA . MET A 1 90 ? 8.505 31.317 15.692 1.00 64.31 113 MET A CA 1
ATOM 647 C C . MET A 1 90 ? 9.802 31.587 16.448 1.00 64.42 113 MET A C 1
ATOM 648 O O . MET A 1 90 ? 10.225 32.721 16.553 1.00 55.27 113 MET A O 1
ATOM 653 N N . GLU A 1 91 ? 10.478 30.549 16.928 1.00 64.60 114 GLU A N 1
ATOM 654 C CA . GLU A 1 91 ? 11.754 30.730 17.640 1.00 62.14 114 GLU A CA 1
ATOM 655 C C . GLU A 1 91 ? 12.871 30.942 16.659 1.00 55.24 114 GLU A C 1
ATOM 656 O O . GLU A 1 91 ? 12.754 30.555 15.515 1.00 52.92 114 GLU A O 1
ATOM 662 N N . GLU A 1 92 ? 13.974 31.534 17.076 1.00 61.82 115 GLU A N 1
ATOM 663 C CA . GLU A 1 92 ? 15.126 31.645 16.184 1.00 67.74 115 GLU A CA 1
ATOM 664 C C . GLU A 1 92 ? 15.707 30.249 15.988 1.00 75.29 115 GLU A C 1
ATOM 665 O O . GLU A 1 92 ? 15.609 29.442 16.903 1.00 65.82 115 GLU A O 1
ATOM 671 N N . PRO A 1 93 ? 16.275 29.953 14.797 1.00 77.07 116 PRO A N 1
ATOM 672 C CA . PRO A 1 93 ? 16.829 28.622 14.569 1.00 82.15 116 PRO A CA 1
ATOM 673 C C . PRO A 1 93 ? 17.760 28.195 15.724 1.00 83.35 116 PRO A C 1
ATOM 674 O O . PRO A 1 93 ? 18.633 28.963 16.125 1.00 81.23 116 PRO A O 1
ATOM 678 N N . GLY A 1 94 ? 17.520 27.007 16.271 1.00 87.93 117 GLY A N 1
ATOM 679 C CA . GLY A 1 94 ? 18.282 26.469 17.397 1.00 88.98 117 GLY A CA 1
ATOM 680 C C . GLY A 1 94 ? 17.913 26.991 18.777 1.00 95.86 117 GLY A C 1
ATOM 681 O O . GLY A 1 94 ? 18.494 26.559 19.760 1.00 97.96 117 GLY A O 1
ATOM 682 N N . GLY A 1 95 ? 16.951 27.906 18.874 1.00 96.76 118 GLY A N 1
ATOM 683 C CA . GLY A 1 95 ? 16.730 28.681 20.112 1.00 105.84 118 GLY A CA 1
ATOM 684 C C . GLY A 1 95 ? 16.368 27.958 21.417 1.00 111.24 118 GLY A C 1
ATOM 685 O O . GLY A 1 95 ? 16.596 28.502 22.501 1.00 106.90 118 GLY A O 1
ATOM 686 N N . GLY A 1 96 ? 15.822 26.743 21.325 1.00 111.94 119 GLY A N 1
ATOM 687 C CA . GLY A 1 96 ? 15.166 26.047 22.463 1.00 114.99 119 GLY A CA 1
ATOM 688 C C . GLY A 1 96 ? 15.918 25.742 23.766 1.00 114.79 119 GLY A C 1
ATOM 689 O O . GLY A 1 96 ? 16.298 26.650 24.494 1.00 119.99 119 GLY A O 1
ATOM 690 N N . HIS A 1 97 ? 16.074 24.457 24.080 1.00 111.59 120 HIS A N 1
ATOM 691 C CA . HIS A 1 97 ? 16.738 23.964 25.313 1.00 113.73 120 HIS A CA 1
ATOM 692 C C . HIS A 1 97 ? 15.768 23.712 26.523 1.00 106.09 120 HIS A C 1
ATOM 693 O O . HIS A 1 97 ? 14.800 24.470 26.764 1.00 97.24 120 HIS A O 1
ATOM 700 N N . TYR A 1 98 ? 16.045 22.638 27.279 1.00 92.46 121 TYR A N 1
ATOM 701 C CA . TYR A 1 98 ? 15.219 22.236 28.432 1.00 83.56 121 TYR A CA 1
ATOM 702 C C . TYR A 1 98 ? 15.964 22.442 29.774 1.00 82.02 121 TYR A C 1
ATOM 703 O O . TYR A 1 98 ? 17.177 22.304 29.860 1.00 82.31 121 TYR A O 1
ATOM 712 N N . HIS A 1 99 ? 15.214 22.786 30.810 1.00 87.22 122 HIS A N 1
ATOM 713 C CA . HIS A 1 99 ? 15.751 23.004 32.145 1.00 98.29 122 HIS A CA 1
ATOM 714 C C . HIS A 1 99 ? 14.944 22.144 33.120 1.00 98.93 122 HIS A C 1
ATOM 715 O O . HIS A 1 99 ? 13.708 22.206 33.132 1.00 92.22 122 HIS A O 1
ATOM 722 N N . TYR A 1 100 ? 15.643 21.406 33.980 1.00 96.85 123 TYR A N 1
ATOM 723 C CA . TYR A 1 100 ? 15.014 20.443 34.896 1.00 98.60 123 TYR A CA 1
ATOM 724 C C . TYR A 1 100 ? 14.365 20.955 36.199 1.00 97.49 123 TYR A C 1
ATOM 725 O O . TYR A 1 100 ? 14.484 20.307 37.235 1.00 123.19 123 TYR A O 1
ATOM 734 N N . ILE A 1 101 ? 13.634 22.055 36.130 1.00 99.50 124 ILE A N 1
ATOM 735 C CA . ILE A 1 101 ? 12.959 22.660 37.310 1.00 107.07 124 ILE A CA 1
ATOM 736 C C . ILE A 1 101 ? 12.647 21.768 38.530 1.00 115.18 124 ILE A C 1
ATOM 737 O O . ILE A 1 101 ? 13.460 21.702 39.454 1.00 130.61 124 ILE A O 1
ATOM 742 N N . ASP A 1 102 ? 11.496 21.101 38.577 1.00 112.69 125 ASP A N 1
ATOM 743 C CA . ASP A 1 102 ? 11.133 20.346 39.793 1.00 111.01 125 ASP A CA 1
ATOM 744 C C . ASP A 1 102 ? 10.916 18.861 39.507 1.00 105.52 125 ASP A C 1
ATOM 745 O O . ASP A 1 102 ? 9.959 18.260 39.985 1.00 109.65 125 ASP A O 1
ATOM 750 N N . GLY A 1 103 ? 11.848 18.274 38.763 1.00 92.37 126 GLY A N 1
ATOM 751 C CA . GLY A 1 103 ? 11.677 16.942 38.202 1.00 90.11 126 GLY A CA 1
ATOM 752 C C . GLY A 1 103 ? 11.407 16.935 36.698 1.00 86.14 126 GLY A C 1
ATOM 753 O O . GLY A 1 103 ? 11.906 16.034 35.996 1.00 84.13 126 GLY A O 1
ATOM 754 N N . LYS A 1 104 ? 10.630 17.922 36.190 1.00 84.92 127 LYS A N 1
ATOM 755 C CA . LYS A 1 104 ? 10.259 17.974 34.748 1.00 86.73 127 LYS A CA 1
ATOM 756 C C . LYS A 1 104 ? 11.281 18.750 33.905 1.00 82.79 127 LYS A C 1
ATOM 757 O O . LYS A 1 104 ? 11.795 19.783 34.324 1.00 86.64 127 LYS A O 1
ATOM 763 N N . ALA A 1 105 ? 11.586 18.213 32.728 1.00 83.78 128 ALA A N 1
ATOM 764 C CA . ALA A 1 105 ? 12.379 18.908 31.744 1.00 81.90 128 ALA A CA 1
ATOM 765 C C . ALA A 1 105 ? 11.486 19.952 31.056 1.00 85.00 128 ALA A C 1
ATOM 766 O O . ALA A 1 105 ? 10.711 19.640 30.145 1.00 91.07 128 ALA A O 1
ATOM 768 N N . VAL A 1 106 ? 11.601 21.187 31.530 1.00 82.51 129 VAL A N 1
ATOM 769 C CA . VAL A 1 106 ? 10.836 22.325 31.008 1.00 87.16 129 VAL A CA 1
ATOM 770 C C . VAL A 1 106 ? 11.521 22.990 29.808 1.00 84.25 129 VAL A C 1
ATOM 771 O O . VAL A 1 106 ? 12.689 23.365 29.877 1.00 80.77 129 VAL A O 1
ATOM 775 N N . PHE A 1 107 ? 10.794 23.131 28.709 1.00 79.80 130 PHE A N 1
ATOM 776 C CA . PHE A 1 107 ? 11.347 23.762 27.525 1.00 87.74 130 PHE A CA 1
ATOM 777 C C . PHE A 1 107 ? 11.430 25.270 27.778 1.00 88.27 130 PHE A C 1
ATOM 778 O O . PHE A 1 107 ? 10.528 25.829 28.398 1.00 88.53 130 PHE A O 1
ATOM 786 N N . HIS A 1 108 ? 12.516 25.905 27.334 1.00 87.52 131 HIS A N 1
ATOM 787 C CA . HIS A 1 108 ? 12.650 27.370 27.393 1.00 92.01 131 HIS A CA 1
ATOM 788 C C . HIS A 1 108 ? 12.866 27.933 25.995 1.00 91.02 131 HIS A C 1
ATOM 789 O O . HIS A 1 108 ? 13.851 27.616 25.310 1.00 84.10 131 HIS A O 1
ATOM 796 N N . ALA A 1 109 ? 11.902 28.763 25.594 1.00 97.69 132 ALA A N 1
ATOM 797 C CA . ALA A 1 109 ? 11.767 29.255 24.233 1.00 97.49 132 ALA A CA 1
ATOM 798 C C . ALA A 1 109 ? 13.043 29.921 23.735 1.00 95.11 132 ALA A C 1
ATOM 799 O O . ALA A 1 109 ? 13.596 29.529 22.697 1.00 95.64 132 ALA A O 1
ATOM 801 N N . GLY A 1 110 ? 13.495 30.941 24.455 1.00 95.02 133 GLY A N 1
ATOM 802 C CA . GLY A 1 110 ? 14.677 31.687 24.035 1.00 99.43 133 GLY A CA 1
ATOM 803 C C . GLY A 1 110 ? 14.626 32.322 22.638 1.00 99.16 133 GLY A C 1
ATOM 804 O O . GLY A 1 110 ? 14.930 31.668 21.623 1.00 120.84 133 GLY A O 1
ATOM 805 N N . ALA A 1 111 ? 14.243 33.597 22.601 1.00 86.18 134 ALA A N 1
ATOM 806 C CA . ALA A 1 111 ? 14.507 34.506 21.454 1.00 86.92 134 ALA A CA 1
ATOM 807 C C . ALA A 1 111 ? 13.692 34.144 20.183 1.00 70.90 134 ALA A C 1
ATOM 808 O O . ALA A 1 111 ? 14.036 33.232 19.419 1.00 76.89 134 ALA A O 1
ATOM 810 N N . HIS A 1 112 ? 12.574 34.838 20.037 1.00 68.36 135 HIS A N 1
ATOM 811 C CA . HIS A 1 112 ? 11.694 34.676 18.887 1.00 63.98 135 HIS A CA 1
ATOM 812 C C . HIS A 1 112 ? 12.095 35.509 17.680 1.00 52.54 135 HIS A C 1
ATOM 813 O O . HIS A 1 112 ? 12.804 36.489 17.772 1.00 58.74 135 HIS A O 1
ATOM 820 N N . ASP A 1 113 ? 11.756 35.025 16.505 1.00 50.49 136 ASP A N 1
ATOM 821 C CA . ASP A 1 113 ? 12.150 35.691 15.309 1.00 45.20 136 ASP A CA 1
ATOM 822 C C . ASP A 1 113 ? 11.181 36.917 15.251 1.00 42.77 136 ASP A C 1
ATOM 823 O O . ASP A 1 113 ? 9.951 36.748 15.334 1.00 42.43 136 ASP A O 1
ATOM 828 N N . PRO A 1 114 ? 11.732 38.114 15.204 1.00 42.75 137 PRO A N 1
ATOM 829 C CA . PRO A 1 114 ? 10.863 39.271 15.228 1.00 42.62 137 PRO A CA 1
ATOM 830 C C . PRO A 1 114 ? 10.087 39.587 13.904 1.00 39.55 137 PRO A C 1
ATOM 831 O O . PRO A 1 114 ? 9.168 40.418 13.967 1.00 41.85 137 PRO A O 1
ATOM 835 N N . HIS A 1 115 ? 10.406 38.929 12.769 1.00 42.41 138 HIS A N 1
ATOM 836 C CA . HIS A 1 115 ? 10.014 39.450 11.428 1.00 39.67 138 HIS A CA 1
ATOM 837 C C . HIS A 1 115 ? 8.620 38.975 11.011 1.00 37.75 138 HIS A C 1
ATOM 838 O O . HIS A 1 115 ? 8.407 38.536 9.875 1.00 38.86 138 HIS A O 1
ATOM 845 N N . ALA A 1 116 ? 7.666 39.088 11.911 1.00 38.98 139 ALA A N 1
ATOM 846 C CA . ALA A 1 116 ? 6.381 38.397 11.742 1.00 41.63 139 ALA A CA 1
ATOM 847 C C . ALA A 1 116 ? 5.499 39.002 10.626 1.00 39.47 139 ALA A C 1
ATOM 848 O O . ALA A 1 116 ? 4.569 38.344 10.111 1.00 39.32 139 ALA A O 1
ATOM 850 N N . TRP A 1 117 ? 5.737 40.280 10.350 1.00 40.18 140 TRP A N 1
ATOM 851 C CA . TRP A 1 117 ? 5.029 40.998 9.288 1.00 40.99 140 TRP A CA 1
ATOM 852 C C . TRP A 1 117 ? 5.201 40.428 7.881 1.00 41.52 140 TRP A C 1
ATOM 853 O O . TRP A 1 117 ? 4.450 40.813 6.988 1.00 41.62 140 TRP A O 1
ATOM 864 N N . GLN A 1 118 ? 6.225 39.581 7.650 1.00 40.84 141 GLN A N 1
ATOM 865 C CA . GLN A 1 118 ? 6.473 39.040 6.332 1.00 40.56 141 GLN A CA 1
ATOM 866 C C . GLN A 1 118 ? 5.416 38.024 5.888 1.00 41.84 141 GLN A C 1
ATOM 867 O O . GLN A 1 118 ? 5.403 37.641 4.766 1.00 41.22 141 GLN A O 1
ATOM 873 N N . ALA A 1 119 ? 4.532 37.614 6.803 1.00 41.86 142 ALA A N 1
ATOM 874 C CA . ALA A 1 119 ? 3.346 36.839 6.502 1.00 40.48 142 ALA A CA 1
ATOM 875 C C . ALA A 1 119 ? 2.166 37.777 6.630 1.00 42.29 142 ALA A C 1
ATOM 876 O O . ALA A 1 119 ? 1.919 38.398 7.693 1.00 39.34 142 ALA A O 1
ATOM 878 N N . VAL A 1 120 ? 1.446 37.982 5.534 1.00 39.76 143 VAL A N 1
ATOM 879 C CA . VAL A 1 120 ? 0.390 39.019 5.565 1.00 38.20 143 VAL A CA 1
ATOM 880 C C . VAL A 1 120 ? -0.736 38.730 6.567 1.00 40.39 143 VAL A C 1
ATOM 881 O O . VAL A 1 120 ? -1.222 39.647 7.182 1.00 40.81 143 VAL A O 1
ATOM 885 N N . PRO A 1 121 ? -1.10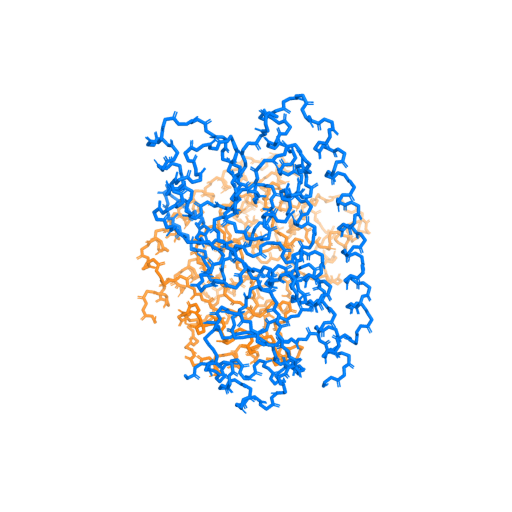4 37.460 6.797 1.00 42.12 144 PRO A N 1
ATOM 886 C CA . PRO A 1 121 ? -2.077 37.208 7.891 1.00 43.10 144 PRO A CA 1
ATOM 887 C C . PRO A 1 121 ? -1.602 37.708 9.256 1.00 41.36 144 PRO A C 1
ATOM 888 O O . PRO A 1 121 ? -2.400 38.191 10.036 1.00 43.43 144 PRO A O 1
ATOM 892 N N . ASN A 1 122 ? -0.292 37.777 9.484 1.00 41.82 145 ASN A N 1
ATOM 893 C CA . ASN A 1 122 ? 0.198 38.362 10.687 1.00 38.49 145 ASN A CA 1
ATOM 894 C C . ASN A 1 122 ? 0.037 39.866 10.690 1.00 38.39 145 ASN A C 1
ATOM 895 O O . ASN A 1 122 ? -0.349 40.447 11.698 1.00 40.04 145 ASN A O 1
ATOM 900 N N . ALA A 1 123 ? 0.279 40.508 9.575 1.00 37.36 146 ALA A N 1
ATOM 901 C CA . ALA A 1 123 ? 0.039 41.961 9.541 1.00 39.23 146 ALA A CA 1
ATOM 902 C C . ALA A 1 123 ? -1.447 42.326 9.888 1.00 36.44 146 ALA A C 1
ATOM 903 O O . ALA A 1 123 ? -1.712 43.376 10.429 1.00 38.72 146 ALA A O 1
ATOM 905 N N . LYS A 1 124 ? -2.394 41.455 9.566 1.00 36.55 147 LYS A N 1
ATOM 906 C CA . LYS A 1 124 ? -3.826 41.681 9.976 1.00 41.82 147 LYS A CA 1
ATOM 907 C C . LYS A 1 124 ? -3.980 41.746 11.463 1.00 42.00 147 LYS A C 1
ATOM 908 O O . LYS A 1 124 ? -4.710 42.580 11.976 1.00 41.21 147 LYS A O 1
ATOM 914 N N . VAL A 1 125 ? -3.253 40.887 12.161 1.00 39.31 148 VAL A N 1
ATOM 915 C CA . VAL A 1 125 ? -3.323 40.873 13.612 1.00 39.08 148 VAL A CA 1
ATOM 916 C C . VAL A 1 125 ? -2.671 42.108 14.176 1.00 37.36 148 VAL A C 1
ATOM 917 O O . VAL A 1 125 ? -3.173 42.718 15.109 1.00 37.45 148 VAL A O 1
ATOM 921 N N . TYR A 1 126 ? -1.553 42.513 13.609 1.00 35.96 149 TYR A N 1
ATOM 922 C CA . TYR A 1 126 ? -0.946 43.766 14.035 1.00 36.05 149 TYR A CA 1
ATOM 923 C C . TYR A 1 126 ? -1.976 44.900 13.971 1.00 37.39 149 TYR A C 1
ATOM 924 O O . TYR A 1 126 ? -2.104 45.704 14.893 1.00 40.84 149 TYR A O 1
ATOM 933 N N . VAL A 1 127 ? -2.646 44.994 12.838 1.00 38.00 150 VAL A N 1
ATOM 934 C CA . VAL A 1 127 ? -3.555 46.074 12.551 1.00 36.75 150 VAL A CA 1
ATOM 935 C C . VAL A 1 127 ? -4.765 45.981 13.526 1.00 38.31 150 VAL A C 1
ATOM 936 O O . VAL A 1 127 ? -5.146 46.932 14.110 1.00 36.52 150 VAL A O 1
ATOM 940 N N . GLN A 1 128 ? -5.269 44.794 13.724 1.00 39.97 151 GLN A N 1
ATOM 941 C CA . GLN A 1 128 ? -6.334 44.562 14.703 1.00 45.01 151 GLN A CA 1
ATOM 942 C C . GLN A 1 128 ? -5.926 44.969 16.118 1.00 45.32 151 GLN A C 1
ATOM 943 O O . GLN A 1 128 ? -6.711 45.612 16.812 1.00 41.28 151 GLN A O 1
ATOM 949 N N . ASN A 1 129 ? -4.673 44.683 16.515 1.00 43.48 152 ASN A N 1
ATOM 950 C CA . ASN A 1 129 ? -4.132 45.119 17.805 1.00 41.30 152 ASN A CA 1
ATOM 951 C C . ASN A 1 129 ? -3.919 46.592 17.934 1.00 44.16 152 ASN A C 1
ATOM 952 O O . ASN A 1 129 ? -4.167 47.211 18.985 1.00 42.97 152 ASN A O 1
ATOM 957 N N . ILE A 1 130 ? -3.524 47.205 16.853 1.00 37.92 153 ILE A N 1
ATOM 958 C CA . ILE A 1 130 ? -3.445 48.618 16.890 1.00 36.02 153 ILE A CA 1
ATOM 959 C C . ILE A 1 130 ? -4.860 49.285 17.098 1.00 39.92 153 ILE A C 1
ATOM 960 O O . ILE A 1 130 ? -4.979 50.201 17.880 1.00 39.38 153 ILE A O 1
ATOM 965 N N . ALA A 1 131 ? -5.852 48.892 16.311 1.00 42.55 154 ALA A N 1
ATOM 966 C CA . ALA A 1 131 ? -7.212 49.464 16.445 1.00 47.37 154 ALA A CA 1
ATOM 967 C C . ALA A 1 131 ? -7.761 49.272 17.828 1.00 51.46 154 ALA A C 1
ATOM 968 O O . ALA A 1 131 ? -8.384 50.180 18.424 1.00 52.06 154 ALA A O 1
ATOM 970 N N . ALA A 1 132 ? -7.465 48.115 18.402 1.00 52.57 155 ALA A N 1
ATOM 971 C CA . ALA A 1 132 ? -7.787 47.844 19.798 1.00 49.80 155 ALA A CA 1
ATOM 972 C C . ALA A 1 132 ? -7.146 48.699 20.782 1.00 54.52 155 ALA A C 1
ATOM 973 O O . ALA A 1 132 ? -7.789 49.133 21.766 1.00 52.70 155 ALA A O 1
ATOM 975 N N . ALA A 1 133 ? -5.882 48.981 20.595 1.00 47.41 156 ALA A N 1
ATOM 976 C CA . ALA A 1 133 ? -5.212 49.872 21.503 1.00 44.61 156 ALA A CA 1
ATOM 977 C C . ALA A 1 133 ? -5.662 51.338 21.366 1.00 46.83 156 ALA A C 1
ATOM 978 O O . ALA A 1 133 ? -5.618 52.090 22.343 1.00 52.55 156 ALA A O 1
ATOM 980 N N . PHE A 1 134 ? -6.007 51.760 20.152 1.00 45.18 157 PHE A N 1
ATOM 981 C CA . PHE A 1 134 ? -6.402 53.127 19.965 1.00 46.58 157 PHE A CA 1
ATOM 982 C C . PHE A 1 134 ? -7.845 53.241 20.518 1.00 51.91 157 PHE A C 1
ATOM 983 O O . PHE A 1 134 ? -8.146 54.203 21.221 1.00 52.88 157 PHE A O 1
ATOM 991 N N . CYS A 1 135 ? -8.698 52.323 20.040 1.00 53.24 158 CYS A N 1
ATOM 992 C CA . CYS A 1 135 ? -10.138 52.225 20.416 1.00 51.75 158 CYS A CA 1
ATOM 993 C C . CYS A 1 135 ? -10.207 52.366 21.940 1.00 50.84 158 CYS A C 1
ATOM 994 O O . CYS A 1 135 ? -11.016 53.142 22.514 1.00 61.64 158 CYS A O 1
ATOM 997 N N . ALA A 1 136 ? -9.317 51.657 22.586 1.00 57.23 159 ALA A N 1
ATOM 998 C CA . ALA A 1 136 ? -9.114 51.739 24.036 1.00 53.00 159 ALA A CA 1
ATOM 999 C C . ALA A 1 136 ? -8.664 52.977 24.688 1.00 65.95 159 ALA A C 1
ATOM 1000 O O . ALA A 1 136 ? -9.023 53.236 25.853 1.00 69.57 159 ALA A O 1
ATOM 1002 N N . ALA A 1 137 ? -7.746 53.686 24.067 1.00 53.02 160 ALA A N 1
ATOM 1003 C CA . ALA A 1 137 ? -7.203 54.858 24.717 1.00 47.16 160 ALA A CA 1
ATOM 1004 C C . ALA A 1 137 ? -8.110 56.083 24.380 1.00 46.07 160 ALA A C 1
ATOM 1005 O O . ALA A 1 137 ? -7.863 57.156 24.870 1.00 51.86 160 ALA A O 1
ATOM 1007 N N . ASP A 1 138 ? -9.005 55.930 23.432 1.00 47.24 161 ASP A N 1
ATOM 1008 C CA . ASP A 1 138 ? -9.748 57.030 22.818 1.00 46.73 161 ASP A CA 1
ATOM 1009 C C . ASP A 1 138 ? -11.078 56.462 22.341 1.00 49.14 161 ASP A C 1
ATOM 1010 O O . ASP A 1 138 ? -11.352 56.269 21.121 1.00 48.95 161 ASP A O 1
ATOM 1015 N N . ALA A 1 139 ? -11.925 56.251 23.344 1.00 46.92 162 ALA A N 1
ATOM 1016 C CA . ALA A 1 139 ? -13.225 55.633 23.187 1.00 50.87 162 ALA A CA 1
ATOM 1017 C C . ALA A 1 139 ? -14.061 56.300 22.117 1.00 47.26 162 ALA A C 1
ATOM 1018 O O . ALA A 1 139 ? -14.700 55.634 21.321 1.00 47.55 162 ALA A O 1
ATOM 1020 N N . GLU A 1 140 ? -14.006 57.608 22.045 1.00 52.84 163 GLU A N 1
ATOM 1021 C CA . GLU A 1 140 ? -14.743 58.344 21.030 1.00 57.88 163 GLU A CA 1
ATOM 1022 C C . GLU A 1 140 ? -14.264 58.051 19.649 1.00 53.56 163 GLU A C 1
ATOM 1023 O O . GLU A 1 140 ? -15.025 58.210 18.747 1.00 53.72 163 GLU A O 1
ATOM 1029 N N . GLY A 1 141 ? -12.978 57.772 19.449 1.00 56.66 164 GLY A N 1
ATOM 1030 C CA . GLY A 1 141 ? -12.507 57.486 18.064 1.00 51.93 164 GLY A CA 1
ATOM 1031 C C . GLY A 1 141 ? -12.724 56.066 17.573 1.00 52.41 164 GLY A C 1
ATOM 1032 O O . GLY A 1 141 ? -12.411 55.737 16.425 1.00 51.49 164 GLY A O 1
ATOM 1033 N N . CYS A 1 142 ? -13.322 55.228 18.405 1.00 61.21 165 CYS A N 1
ATOM 1034 C CA . CYS A 1 142 ? -13.278 53.787 18.193 1.00 60.85 165 CYS A CA 1
ATOM 1035 C C . CYS A 1 142 ? -13.934 53.377 16.905 1.00 66.84 165 CYS A C 1
ATOM 1036 O O . CYS A 1 142 ? -13.356 52.588 16.159 1.00 58.40 165 CYS A O 1
ATOM 1039 N N . ALA A 1 143 ? -15.075 53.956 16.551 1.00 58.80 166 ALA A N 1
ATOM 1040 C CA . ALA A 1 143 ? -15.697 53.620 15.287 1.00 65.93 166 ALA A CA 1
ATOM 1041 C C . ALA A 1 143 ? -14.839 53.996 14.097 1.00 60.60 166 ALA A C 1
ATOM 1042 O O . ALA A 1 143 ? -14.892 53.348 13.046 1.00 51.37 166 ALA A O 1
ATOM 1044 N N . ALA A 1 144 ? -14.125 55.102 14.194 1.00 51.60 167 ALA A N 1
ATOM 1045 C CA . ALA A 1 144 ? -13.300 55.493 13.057 1.00 51.52 167 ALA A CA 1
ATOM 1046 C C . ALA A 1 144 ? -12.088 54.505 12.958 1.00 42.79 167 ALA A C 1
ATOM 1047 O O . ALA A 1 144 ? -11.796 54.012 11.899 1.00 47.04 167 ALA A O 1
ATOM 1049 N N . TYR A 1 145 ? -11.417 54.238 14.064 1.00 47.10 168 TYR A N 1
ATOM 1050 C CA . TYR A 1 145 ? -10.235 53.392 14.026 1.00 47.48 168 TYR A CA 1
ATOM 1051 C C . TYR A 1 145 ? -10.613 52.058 13.445 1.00 51.78 168 TYR A C 1
ATOM 1052 O O . TYR A 1 145 ? -9.920 51.404 12.636 1.00 46.83 168 TYR A O 1
ATOM 1061 N N . GLN A 1 146 ? -11.784 51.637 13.842 1.00 54.10 169 GLN A N 1
ATOM 1062 C CA . GLN A 1 146 ? -12.254 50.324 13.564 1.00 50.17 169 GLN A CA 1
ATOM 1063 C C . GLN A 1 146 ? -12.710 50.235 12.157 1.00 52.88 169 GLN A C 1
ATOM 1064 O O . GLN A 1 146 ? -12.432 49.254 11.459 1.00 55.38 169 GLN A O 1
ATOM 1070 N N . ALA A 1 147 ? -13.352 51.271 11.629 1.00 53.77 170 ALA A N 1
ATOM 1071 C CA . ALA A 1 147 ? -13.611 51.273 10.209 1.00 53.42 170 ALA A CA 1
ATOM 1072 C C . ALA A 1 147 ? -12.295 51.402 9.381 1.00 52.88 170 ALA A C 1
ATOM 1073 O O . ALA A 1 147 ? -12.201 50.861 8.283 1.00 47.60 170 ALA A O 1
ATOM 1075 N N . ASN A 1 148 ? -11.359 52.220 9.832 1.00 49.09 171 ASN A N 1
ATOM 1076 C CA . ASN A 1 148 ? -10.054 52.284 9.100 1.00 48.25 171 ASN A CA 1
ATOM 1077 C C . ASN A 1 148 ? -9.376 50.902 9.046 1.00 42.76 171 ASN A C 1
ATOM 1078 O O . ASN A 1 148 ? -8.944 50.452 8.002 1.00 46.28 171 ASN A O 1
ATOM 1083 N N . ALA A 1 149 ? -9.415 50.199 10.172 1.00 46.33 172 ALA A N 1
ATOM 1084 C CA . ALA A 1 149 ? -8.807 48.900 10.288 1.00 42.39 172 ALA A CA 1
ATOM 1085 C C . ALA A 1 149 ? -9.468 47.910 9.423 1.00 48.78 172 ALA A C 1
ATOM 1086 O O . ALA A 1 149 ? -8.799 47.160 8.727 1.00 46.78 172 ALA A O 1
ATOM 1088 N N . ALA A 1 150 ? -10.792 47.870 9.421 1.00 45.25 173 ALA A N 1
ATOM 1089 C CA . ALA A 1 150 ? -11.501 46.923 8.556 1.00 49.13 173 ALA A CA 1
ATOM 1090 C C . ALA A 1 150 ? -11.202 47.145 7.083 1.00 48.42 173 ALA A C 1
ATOM 1091 O O . ALA A 1 150 ? -11.094 46.219 6.326 1.00 49.09 173 ALA A O 1
ATOM 1093 N N . ARG A 1 151 ? -11.131 48.377 6.642 1.00 48.62 174 ARG A N 1
ATOM 1094 C CA . ARG A 1 151 ? -10.869 48.610 5.237 1.00 50.21 174 ARG A CA 1
ATOM 1095 C C . ARG A 1 151 ? -9.383 48.204 4.878 1.00 44.82 174 ARG A C 1
ATOM 1096 O O . ARG A 1 151 ? -9.135 47.619 3.844 1.00 45.05 174 ARG A O 1
ATOM 1104 N N . TYR A 1 152 ? -8.428 48.539 5.727 1.00 44.68 175 TYR A N 1
ATOM 1105 C CA . TYR A 1 152 ? -7.016 48.173 5.435 1.00 41.66 175 TYR A CA 1
ATOM 1106 C C . TYR A 1 152 ? -6.891 46.717 5.488 1.00 41.33 175 TYR A C 1
ATOM 1107 O O . TYR A 1 152 ? -6.189 46.094 4.685 1.00 41.42 175 TYR A O 1
ATOM 1116 N N . ILE A 1 153 ? -7.615 46.084 6.418 1.00 39.81 176 ILE A N 1
ATOM 1117 C CA . ILE A 1 153 ? -7.491 44.610 6.514 1.00 41.34 176 ILE A CA 1
ATOM 1118 C C . ILE A 1 153 ? -8.058 43.939 5.240 1.00 45.35 176 ILE A C 1
ATOM 1119 O O . ILE A 1 153 ? -7.575 42.878 4.828 1.00 42.34 176 ILE A O 1
ATOM 1124 N N . GLY A 1 154 ? -9.112 44.527 4.661 1.00 46.64 177 GLY A N 1
ATOM 1125 C CA . GLY A 1 154 ? -9.619 44.056 3.337 1.00 46.84 177 GLY A CA 1
ATOM 1126 C C . GLY A 1 154 ? -8.535 44.186 2.257 1.00 42.61 177 GLY A C 1
ATOM 1127 O O . GLY A 1 154 ? -8.368 43.313 1.419 1.00 42.83 177 GLY A O 1
ATOM 1128 N N . GLU A 1 155 ? -7.776 45.270 2.263 1.00 40.90 178 GLU A N 1
ATOM 1129 C CA . GLU A 1 155 ? -6.707 45.355 1.282 1.00 42.06 178 GLU A CA 1
ATOM 1130 C C . GLU A 1 155 ? -5.611 44.341 1.561 1.00 43.51 178 GLU A C 1
ATOM 1131 O O . GLU A 1 155 ? -4.987 43.817 0.632 1.00 42.21 178 GLU A O 1
ATOM 1137 N N . LEU A 1 156 ? -5.344 44.037 2.836 1.00 40.55 179 LEU A N 1
ATOM 1138 C CA . LEU A 1 156 ? -4.273 43.079 3.148 1.00 39.12 179 LEU A CA 1
ATOM 1139 C C . LEU A 1 156 ? -4.705 41.718 2.675 1.00 44.99 179 LEU A C 1
ATOM 1140 O O . LEU A 1 156 ? -3.904 40.872 2.188 1.00 41.06 179 LEU A O 1
ATOM 1145 N N . ASP A 1 157 ? -5.991 41.484 2.807 1.00 43.70 180 ASP A N 1
ATOM 1146 C CA . ASP A 1 157 ? -6.543 40.185 2.369 1.00 44.21 180 ASP A CA 1
ATOM 1147 C C . ASP A 1 157 ? -6.354 39.969 0.839 1.00 39.38 180 ASP A C 1
ATOM 1148 O O . ASP A 1 157 ? -5.948 38.909 0.406 1.00 44.69 180 ASP A O 1
ATOM 1153 N N . ALA A 1 158 ? -6.659 40.988 0.051 1.00 45.30 181 ALA A N 1
ATOM 1154 C CA . ALA A 1 158 ? -6.397 40.994 -1.371 1.00 45.35 181 ALA A CA 1
ATOM 1155 C C . ALA A 1 158 ? -4.871 40.787 -1.616 1.00 47.99 181 ALA A C 1
ATOM 1156 O O . ALA A 1 158 ? -4.482 39.981 -2.413 1.00 42.68 181 ALA A O 1
ATOM 1158 N N . LEU A 1 159 ? -4.017 41.474 -0.871 1.00 42.12 182 LEU A N 1
ATOM 1159 C CA . LEU A 1 159 ? -2.564 41.290 -1.042 1.00 40.71 182 LEU A CA 1
ATOM 1160 C C . LEU A 1 159 ? -2.155 39.860 -0.762 1.00 41.75 182 LEU A C 1
ATOM 1161 O O . LEU A 1 159 ? -1.403 39.243 -1.527 1.00 40.31 182 LEU A O 1
ATOM 1166 N N . ASP A 1 160 ? -2.680 39.281 0.315 1.00 40.90 183 ASP A N 1
ATOM 1167 C CA . ASP A 1 160 ? -2.287 37.917 0.656 1.00 40.13 183 ASP A CA 1
ATOM 1168 C C . ASP A 1 160 ? -2.722 36.939 -0.446 1.00 42.53 183 ASP A C 1
ATOM 1169 O O . ASP A 1 160 ? -1.985 36.016 -0.811 1.00 41.24 183 ASP A O 1
ATOM 1174 N N . THR A 1 161 ? -3.899 37.152 -0.998 1.00 43.62 184 THR A N 1
ATOM 1175 C CA . THR A 1 161 ? -4.347 36.317 -2.147 1.00 46.79 184 THR A CA 1
ATOM 1176 C C . THR A 1 161 ? -3.465 36.542 -3.364 1.00 44.24 184 THR A C 1
ATOM 1177 O O . THR A 1 161 ? -3.100 35.588 -4.043 1.00 45.86 184 THR A O 1
ATOM 1181 N N . GLU A 1 162 ? -3.102 37.792 -3.652 1.00 46.37 185 GLU A N 1
ATOM 1182 C CA . GLU A 1 162 ? -2.221 38.055 -4.807 1.00 44.86 185 GLU A CA 1
ATOM 1183 C C . GLU A 1 162 ? -0.889 37.357 -4.666 1.00 48.35 185 GLU A C 1
ATOM 1184 O O . GLU A 1 162 ? -0.365 36.798 -5.648 1.00 46.01 185 GLU A O 1
ATOM 1190 N N . ILE A 1 163 ? -0.314 37.388 -3.453 1.00 45.77 186 ILE A N 1
ATOM 1191 C CA . ILE A 1 163 ? 0.981 36.736 -3.236 1.00 40.89 186 ILE A CA 1
ATOM 1192 C C . ILE A 1 163 ? 0.832 35.234 -3.477 1.00 48.57 186 ILE A C 1
ATOM 1193 O O . ILE A 1 163 ? 1.660 34.583 -4.210 1.00 42.82 186 ILE A O 1
ATOM 1198 N N . ARG A 1 164 ? -0.234 34.666 -2.912 1.00 44.59 187 ARG A N 1
ATOM 1199 C CA . ARG A 1 164 ? -0.444 33.213 -3.071 1.00 49.26 187 ARG A CA 1
ATOM 1200 C C . ARG A 1 164 ? -0.661 32.837 -4.549 1.00 48.64 187 ARG A C 1
ATOM 1201 O O . ARG A 1 164 ? -0.105 31.843 -5.027 1.00 51.56 187 ARG A O 1
ATOM 1209 N N . ALA A 1 165 ? -1.381 33.662 -5.294 1.00 49.13 188 ALA A N 1
ATOM 1210 C CA . ALA A 1 165 ? -1.622 33.367 -6.722 1.00 51.72 188 ALA A CA 1
ATOM 1211 C C . ALA A 1 165 ? -0.316 33.472 -7.515 1.00 51.69 188 ALA A C 1
ATOM 1212 O O . ALA A 1 165 ? -0.063 32.660 -8.361 1.00 45.56 188 ALA A O 1
ATOM 1214 N N . ALA A 1 166 ? 0.567 34.401 -7.171 1.00 44.45 189 ALA A N 1
ATOM 1215 C CA . ALA A 1 166 ? 1.861 34.475 -7.867 1.00 45.26 189 ALA A CA 1
ATOM 1216 C C . ALA A 1 166 ? 2.710 33.223 -7.649 1.00 47.17 189 ALA A C 1
ATOM 1217 O O . ALA A 1 166 ? 3.222 32.615 -8.607 1.00 49.28 189 ALA A O 1
ATOM 1219 N N . ILE A 1 167 ? 2.887 32.852 -6.386 1.00 50.81 190 ILE A N 1
ATOM 1220 C CA . ILE A 1 167 ? 3.725 31.696 -6.009 1.00 51.74 190 ILE A CA 1
ATOM 1221 C C . ILE A 1 167 ? 3.152 30.369 -6.589 1.00 49.29 190 ILE A C 1
ATOM 1222 O O . ILE A 1 167 ? 3.889 29.507 -7.059 1.00 48.16 190 ILE A O 1
ATOM 1227 N N . ALA A 1 168 ? 1.848 30.194 -6.498 1.00 51.10 191 ALA A N 1
ATOM 1228 C CA . ALA A 1 168 ? 1.194 29.008 -7.050 1.00 52.50 191 ALA A CA 1
ATOM 1229 C C . ALA A 1 168 ? 1.425 28.858 -8.546 1.00 57.16 191 ALA A C 1
ATOM 1230 O O . ALA A 1 168 ? 1.413 27.771 -9.011 1.00 57.68 191 ALA A O 1
ATOM 1232 N N . ALA A 1 169 ? 1.710 29.927 -9.285 1.00 60.22 192 ALA A N 1
ATOM 1233 C CA . ALA A 1 169 ? 2.002 29.808 -10.686 1.00 56.48 192 ALA A CA 1
ATOM 1234 C C . ALA A 1 169 ? 3.422 29.347 -10.978 1.00 64.76 192 ALA A C 1
ATOM 1235 O O . ALA A 1 169 ? 3.775 29.182 -12.136 1.00 62.54 192 ALA A O 1
ATOM 1237 N N . LEU A 1 170 ? 4.259 29.178 -9.962 1.00 57.12 193 LEU A N 1
ATOM 1238 C CA . LEU A 1 170 ? 5.637 28.855 -10.222 1.00 55.99 193 LEU A CA 1
ATOM 1239 C C . LEU A 1 170 ? 5.769 27.355 -10.356 1.00 57.49 193 LEU A C 1
ATOM 1240 O O . LEU A 1 170 ? 5.057 26.616 -9.683 1.00 57.59 193 LEU A O 1
ATOM 1245 N N . PRO A 1 171 ? 6.758 26.897 -11.115 1.00 62.50 194 PRO A N 1
ATOM 1246 C CA . PRO A 1 171 ? 6.965 25.431 -11.080 1.00 66.91 194 PRO A CA 1
ATOM 1247 C C . PRO A 1 171 ? 7.257 24.932 -9.654 1.00 70.96 194 PRO A C 1
ATOM 1248 O O . PRO A 1 171 ? 7.780 25.689 -8.831 1.00 68.94 194 PRO A O 1
ATOM 1252 N N . GLN A 1 172 ? 6.935 23.681 -9.354 1.00 66.11 195 GLN A N 1
ATOM 1253 C CA . GLN A 1 172 ? 7.144 23.186 -8.002 1.00 71.34 195 GLN A CA 1
ATOM 1254 C C . GLN A 1 172 ? 8.594 22.952 -7.638 1.00 66.38 195 GLN A C 1
ATOM 1255 O O . GLN A 1 172 ? 8.929 22.919 -6.471 1.00 72.70 195 GLN A O 1
ATOM 1261 N N . ASP A 1 173 ? 9.464 22.809 -8.618 1.00 69.70 196 ASP A N 1
ATOM 1262 C CA . ASP A 1 173 ? 10.870 22.512 -8.343 1.00 75.33 196 ASP A CA 1
ATOM 1263 C C . ASP A 1 173 ? 11.732 23.774 -8.306 1.00 73.10 196 ASP A C 1
ATOM 1264 O O . ASP A 1 173 ? 12.959 23.686 -8.192 1.00 69.50 196 ASP A O 1
ATOM 1269 N N . ARG A 1 174 ? 11.091 24.942 -8.439 1.00 64.39 197 ARG A N 1
ATOM 1270 C CA . ARG A 1 174 ? 11.792 26.227 -8.425 1.00 68.90 197 ARG A CA 1
ATOM 1271 C C . ARG A 1 174 ? 11.177 27.103 -7.360 1.00 61.30 197 ARG A C 1
ATOM 1272 O O . ARG A 1 174 ? 10.356 27.939 -7.662 1.00 56.05 197 ARG A O 1
ATOM 1280 N N . ARG A 1 175 ? 11.540 26.852 -6.114 1.00 55.50 198 ARG A N 1
ATOM 1281 C CA . ARG A 1 175 ? 10.948 27.596 -5.007 1.00 54.29 198 ARG A CA 1
ATOM 1282 C C . ARG A 1 175 ? 11.976 28.146 -4.043 1.00 49.83 198 ARG A C 1
ATOM 1283 O O . ARG A 1 175 ? 11.607 28.678 -3.016 1.00 49.08 198 ARG A O 1
ATOM 1291 N N . THR A 1 176 ? 13.259 28.110 -4.377 1.00 47.49 199 THR A N 1
ATOM 1292 C CA . THR A 1 176 ? 14.266 28.421 -3.376 1.00 47.75 199 THR A CA 1
ATOM 1293 C C . THR A 1 176 ? 15.093 29.589 -3.775 1.00 44.75 199 THR A C 1
ATOM 1294 O O . THR A 1 176 ? 15.598 29.626 -4.891 1.00 44.57 199 THR A O 1
ATOM 1298 N N A VAL A 1 177 ? 15.315 30.468 -2.815 0.00 49.25 200 VAL A N 1
ATOM 1299 N N B VAL A 1 177 ? 15.280 30.529 -2.839 1.00 44.67 200 VAL A N 1
ATOM 1300 C CA A VAL A 1 177 ? 16.099 31.682 -2.988 0.00 48.11 200 VAL A CA 1
ATOM 1301 C CA B VAL A 1 177 ? 16.213 31.594 -3.055 1.00 43.96 200 VAL A CA 1
ATOM 1302 C C A VAL A 1 177 ? 17.094 31.781 -1.837 0.00 46.88 200 VAL A C 1
ATOM 1303 C C B VAL A 1 177 ? 17.159 31.664 -1.896 1.00 43.27 200 VAL A C 1
ATOM 1304 O O A VAL A 1 177 ? 16.894 31.209 -0.763 0.00 45.56 200 VAL A O 1
ATOM 1305 O O B VAL A 1 177 ? 16.971 31.053 -0.882 1.00 44.78 200 VAL A O 1
ATOM 1312 N N . VAL A 1 178 ? 18.158 32.502 -2.059 1.00 44.63 201 VAL A N 1
ATOM 1313 C CA . VAL A 1 178 ? 19.181 32.660 -1.081 1.00 45.06 201 VAL A CA 1
ATOM 1314 C C . VAL A 1 178 ? 19.271 34.077 -0.620 1.00 42.31 201 VAL A C 1
ATOM 1315 O O . VAL A 1 178 ? 19.091 35.011 -1.438 1.00 45.81 201 VAL A O 1
ATOM 1319 N N . VAL A 1 179 ? 19.550 34.262 0.669 1.00 45.92 202 VAL A N 1
ATOM 1320 C CA . VAL A 1 179 ? 19.811 35.621 1.256 1.00 44.88 202 VAL A CA 1
ATOM 1321 C C . VAL A 1 179 ? 20.970 35.552 2.213 1.00 52.92 202 VAL A C 1
ATOM 1322 O O . VAL A 1 179 ? 21.186 34.493 2.770 1.00 50.01 202 VAL A O 1
ATOM 1326 N N . ALA A 1 180 ? 21.698 36.652 2.434 1.00 54.00 203 ALA A N 1
ATOM 1327 C CA . ALA A 1 180 ? 22.785 36.626 3.419 1.00 55.24 203 ALA A CA 1
ATOM 1328 C C . ALA A 1 180 ? 22.237 36.625 4.818 1.00 59.97 203 ALA A C 1
ATOM 1329 O O . ALA A 1 180 ? 22.769 35.953 5.677 1.00 53.81 203 ALA A O 1
ATOM 1331 N N . HIS A 1 181 ? 21.182 37.397 5.062 1.00 53.15 204 HIS A N 1
ATOM 1332 C CA . HIS A 1 181 ? 20.501 37.341 6.347 1.00 50.04 204 HIS A CA 1
ATOM 1333 C C . HIS A 1 181 ? 19.021 36.993 6.172 1.00 51.29 204 HIS A C 1
ATOM 1334 O O . HIS A 1 181 ? 18.299 37.703 5.467 1.00 46.73 204 HIS A O 1
ATOM 1341 N N . ASN A 1 182 ? 18.566 35.920 6.799 1.00 46.38 205 ASN A N 1
ATOM 1342 C CA . ASN A 1 182 ? 17.222 35.484 6.582 1.00 48.80 205 ASN A CA 1
ATOM 1343 C C . ASN A 1 182 ? 16.178 36.176 7.468 1.00 46.49 205 ASN A C 1
ATOM 1344 O O . ASN A 1 182 ? 15.860 35.682 8.512 1.00 46.98 205 ASN A O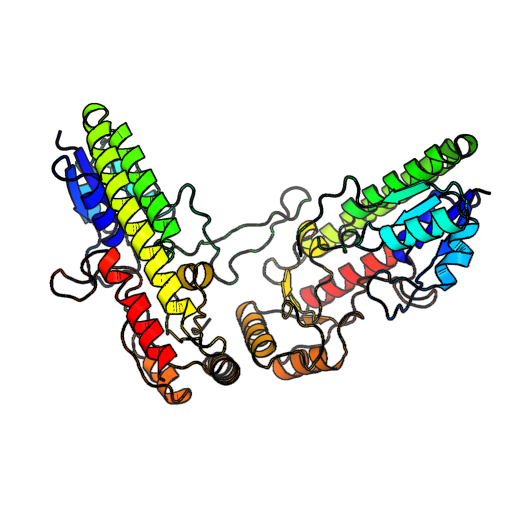 1
ATOM 1349 N N . ALA A 1 183 ? 15.602 37.272 6.979 1.00 44.20 206 ALA A N 1
ATOM 1350 C CA . ALA A 1 183 ? 14.504 38.003 7.659 1.00 39.93 206 ALA A CA 1
ATOM 1351 C C . ALA A 1 183 ? 13.143 37.535 7.184 1.00 40.38 206 ALA A C 1
ATOM 1352 O O . ALA A 1 183 ? 12.122 38.187 7.436 1.00 44.34 206 ALA A O 1
ATOM 1354 N N . PHE A 1 184 ? 13.100 36.374 6.535 1.00 42.40 207 PHE A N 1
ATOM 1355 C CA . PHE A 1 184 ? 11.984 35.989 5.686 1.00 41.08 207 PHE A CA 1
ATOM 1356 C C . PHE A 1 184 ? 11.359 34.676 6.093 1.00 44.28 207 PHE A C 1
ATOM 1357 O O . PHE A 1 184 ? 10.664 34.098 5.312 1.00 40.02 207 PHE A O 1
ATOM 1365 N N . ARG A 1 185 ? 11.602 34.211 7.318 1.00 44.15 208 ARG A N 1
ATOM 1366 C CA . ARG A 1 185 ? 11.118 32.895 7.733 1.00 46.34 208 ARG A CA 1
ATOM 1367 C C . ARG A 1 185 ? 9.630 32.876 7.866 1.00 46.16 208 ARG A C 1
ATOM 1368 O O . ARG A 1 185 ? 9.008 31.864 7.616 1.00 38.88 208 ARG A O 1
ATOM 1376 N N . TYR A 1 186 ? 9.011 33.995 8.237 1.00 40.33 209 TYR A N 1
ATOM 1377 C CA . TYR A 1 186 ? 7.546 33.980 8.228 1.00 43.80 209 TYR A CA 1
ATOM 1378 C C . TYR A 1 186 ? 6.951 33.998 6.802 1.00 43.88 209 TYR A C 1
ATOM 1379 O O . TYR A 1 186 ? 5.846 33.543 6.599 1.00 40.97 209 TYR A O 1
ATOM 1388 N N . PHE A 1 187 ? 7.708 34.488 5.803 1.00 45.31 210 PHE A N 1
ATOM 1389 C CA . PHE A 1 187 ? 7.245 34.488 4.422 1.00 43.92 210 PHE A CA 1
ATOM 1390 C C . PHE A 1 187 ? 7.256 33.027 3.990 1.00 44.48 210 PHE A C 1
ATOM 1391 O O . PHE A 1 187 ? 6.336 32.539 3.332 1.00 43.23 210 PHE A O 1
ATOM 1399 N N . GLU A 1 188 ? 8.361 32.359 4.315 1.00 44.59 211 GLU A N 1
ATOM 1400 C CA . GLU A 1 188 ? 8.564 30.923 3.969 1.00 48.76 211 GLU A CA 1
ATOM 1401 C C . GLU A 1 188 ? 7.477 30.084 4.655 1.00 51.43 211 GLU A C 1
ATOM 1402 O O . GLU A 1 188 ? 6.928 29.211 4.050 1.00 47.80 211 GLU A O 1
ATOM 1408 N N . ALA A 1 189 ? 7.109 30.424 5.890 1.00 47.48 212 ALA A N 1
ATOM 1409 C CA . ALA A 1 189 ? 6.056 29.638 6.614 1.00 52.93 212 ALA A CA 1
ATOM 1410 C C . ALA A 1 189 ? 4.693 29.858 6.017 1.00 54.08 212 ALA A C 1
ATOM 1411 O O . ALA A 1 189 ? 3.944 28.932 5.886 1.00 50.49 212 ALA A O 1
ATOM 1413 N N . ALA A 1 190 ? 4.386 31.069 5.577 1.00 48.89 213 ALA A N 1
ATOM 1414 C CA . ALA A 1 190 ? 3.098 31.334 4.958 1.00 49.34 213 ALA A CA 1
ATOM 1415 C C . ALA A 1 190 ? 2.970 30.897 3.529 1.00 49.68 213 ALA A C 1
ATOM 1416 O O . ALA A 1 190 ? 1.890 30.519 3.141 1.00 51.01 213 ALA A O 1
ATOM 1418 N N . TYR A 1 191 ? 4.017 31.066 2.703 1.00 46.66 214 TYR A N 1
ATOM 1419 C CA . TYR A 1 191 ? 3.875 30.982 1.254 1.00 48.86 214 TYR A CA 1
ATOM 1420 C C . TYR A 1 191 ? 4.765 29.879 0.709 1.00 49.95 214 TYR A C 1
ATOM 1421 O O . TYR A 1 191 ? 5.699 29.421 1.340 1.00 50.41 214 TYR A O 1
ATOM 1430 N N . GLY A 1 192 ? 4.541 29.486 -0.504 1.00 50.11 215 GLY A N 1
ATOM 1431 C CA . GLY A 1 192 ? 5.288 28.279 -0.905 1.00 64.61 215 GLY A CA 1
ATOM 1432 C C . GLY A 1 192 ? 6.745 28.455 -1.330 1.00 64.54 215 GLY A C 1
ATOM 1433 O O . GLY A 1 192 ? 7.073 27.933 -2.411 1.00 65.62 215 GLY A O 1
ATOM 1434 N N . VAL A 1 193 ? 7.582 29.225 -0.587 1.00 55.25 216 VAL A N 1
ATOM 1435 C CA . VAL A 1 193 ? 8.976 29.431 -1.011 1.00 54.68 216 VAL A CA 1
ATOM 1436 C C . VAL A 1 193 ? 9.936 29.160 0.137 1.00 55.73 216 VAL A C 1
ATOM 1437 O O . VAL A 1 193 ? 9.515 29.255 1.279 1.00 63.09 216 VAL A O 1
ATOM 1441 N N . HIS A 1 194 ? 11.208 28.872 -0.200 1.00 47.89 217 HIS A N 1
ATOM 1442 C CA . HIS A 1 194 ? 12.304 28.545 0.750 1.00 52.34 217 HIS A CA 1
ATOM 1443 C C . HIS A 1 194 ? 13.425 29.502 0.621 1.00 46.16 217 HIS A C 1
ATOM 1444 O O . HIS A 1 194 ? 13.827 29.854 -0.518 1.00 50.07 217 HIS A O 1
ATOM 1451 N N . PHE A 1 195 ? 13.922 29.916 1.790 1.00 46.06 218 PHE A N 1
ATOM 1452 C CA . PHE A 1 195 ? 15.076 30.788 1.863 1.00 49.47 218 PHE A CA 1
ATOM 1453 C C . PHE A 1 195 ? 16.240 30.029 2.505 1.00 50.86 218 PHE A C 1
ATOM 1454 O O . PHE A 1 195 ? 16.064 29.463 3.552 1.00 49.34 218 PHE A O 1
ATOM 1462 N N . LEU A 1 196 ? 17.394 30.046 1.846 1.00 50.53 219 LEU A N 1
ATOM 1463 C CA . LEU A 1 196 ? 18.661 29.526 2.391 1.00 48.22 219 LEU A CA 1
ATOM 1464 C C . LEU A 1 196 ? 19.508 30.718 2.725 1.00 49.01 219 LEU A C 1
ATOM 1465 O O . LEU A 1 196 ? 19.505 31.736 2.007 1.00 48.88 219 LEU A O 1
ATOM 1470 N N . SER A 1 197 ? 20.197 30.647 3.846 1.00 48.00 220 SER A N 1
ATOM 1471 C CA . SER A 1 197 ? 21.139 31.711 4.270 1.00 52.16 220 SER A CA 1
ATOM 1472 C C . SER A 1 197 ? 22.230 31.065 5.128 1.00 56.38 220 SER A C 1
ATOM 1473 O O . SER A 1 197 ? 21.987 30.021 5.666 1.00 57.01 220 SER A O 1
ATOM 1476 N N . PRO A 1 198 ? 23.394 31.683 5.282 1.00 64.98 221 PRO A N 1
ATOM 1477 C CA . PRO A 1 198 ? 24.385 31.209 6.309 1.00 69.98 221 PRO A CA 1
ATOM 1478 C C . PRO A 1 198 ? 23.816 31.145 7.753 1.00 73.58 221 PRO A C 1
ATOM 1479 O O . PRO A 1 198 ? 23.283 32.132 8.215 1.00 73.58 221 PRO A O 1
ATOM 1483 N N . GLN A 1 199 ? 23.923 29.976 8.418 1.00 88.37 222 GLN A N 1
ATOM 1484 C CA . GLN A 1 199 ? 23.324 29.694 9.760 1.00 91.66 222 GLN A CA 1
ATOM 1485 C C . GLN A 1 199 ? 24.352 29.878 10.860 1.00 89.46 222 GLN A C 1
ATOM 1486 O O . GLN A 1 199 ? 24.972 30.930 10.948 1.00 87.41 222 GLN A O 1
ATOM 1488 N N . ALA A 1 210 ? 34.373 29.404 6.524 1.00 109.05 233 ALA A N 1
ATOM 1489 C CA . ALA A 1 210 ? 34.474 27.988 6.213 1.00 106.52 233 ALA A CA 1
ATOM 1490 C C . ALA A 1 210 ? 33.084 27.417 5.915 1.00 107.28 233 ALA A C 1
ATOM 1491 O O . ALA A 1 210 ? 32.929 26.667 4.957 1.00 111.70 233 ALA A O 1
ATOM 1493 N N . ASP A 1 211 ? 32.075 27.804 6.703 1.00 103.21 234 ASP A N 1
ATOM 1494 C CA . ASP A 1 211 ? 30.702 27.242 6.587 1.00 104.51 234 ASP A CA 1
ATOM 1495 C C . ASP A 1 211 ? 29.809 27.786 5.437 1.00 106.11 234 ASP A C 1
ATOM 1496 O O . ASP A 1 211 ? 28.603 27.536 5.420 1.00 101.91 234 ASP A O 1
ATOM 1501 N N . VAL A 1 212 ? 30.378 28.533 4.491 1.00 98.84 235 VAL A N 1
ATOM 1502 C CA . VAL A 1 212 ? 29.717 28.733 3.201 1.00 95.28 235 VAL A CA 1
ATOM 1503 C C . VAL A 1 212 ? 29.606 27.409 2.460 1.00 92.27 235 VAL A C 1
ATOM 1504 O O . VAL A 1 212 ? 28.724 27.235 1.619 1.00 90.58 235 VAL A O 1
ATOM 1508 N N . ALA A 1 213 ? 30.530 26.487 2.721 1.00 86.53 236 ALA A N 1
ATOM 1509 C CA . ALA A 1 213 ? 30.529 25.210 2.014 1.00 83.14 236 ALA A CA 1
ATOM 1510 C C . ALA A 1 213 ? 29.224 24.460 2.283 1.00 71.82 236 ALA A C 1
ATOM 1511 O O . ALA A 1 213 ? 28.640 23.896 1.363 1.00 75.31 236 ALA A O 1
ATOM 1513 N N . GLY A 1 214 ? 28.789 24.454 3.543 1.00 72.31 237 GLY A N 1
ATOM 1514 C CA . GLY A 1 214 ? 27.513 23.839 3.920 1.00 79.39 237 GLY A CA 1
ATOM 1515 C C . GLY A 1 214 ? 26.368 24.443 3.097 1.00 73.06 237 GLY A C 1
ATOM 1516 O O . GLY A 1 214 ? 25.687 23.741 2.324 1.00 68.14 237 GLY A O 1
ATOM 1517 N N . LEU A 1 215 ? 26.196 25.748 3.236 1.00 66.13 238 LEU A N 1
ATOM 1518 C CA . LEU A 1 215 ? 25.242 26.494 2.398 1.00 62.34 238 LEU A CA 1
ATOM 1519 C C . LEU A 1 215 ? 25.382 26.158 0.925 1.00 66.19 238 LEU A C 1
ATOM 1520 O O . LEU A 1 215 ? 24.386 25.852 0.282 1.00 65.04 238 LEU A O 1
ATOM 1525 N N . ILE A 1 216 ? 26.609 26.117 0.382 1.00 69.58 239 ILE A N 1
ATOM 1526 C CA . ILE A 1 216 ? 26.747 25.878 -1.041 1.00 70.26 239 ILE A CA 1
ATOM 1527 C C . ILE A 1 216 ? 26.187 24.509 -1.379 1.00 63.26 239 ILE A C 1
ATOM 1528 O O . ILE A 1 216 ? 25.572 24.300 -2.436 1.00 60.79 239 ILE A O 1
ATOM 1533 N N . ARG A 1 217 ? 26.333 23.562 -0.477 1.00 69.43 240 ARG A N 1
ATOM 1534 C CA . ARG A 1 217 ? 25.901 22.234 -0.860 1.00 74.70 240 ARG A CA 1
ATOM 1535 C C . ARG A 1 217 ? 24.388 22.189 -0.937 1.00 63.82 240 ARG A C 1
ATOM 1536 O O . ARG A 1 217 ? 23.845 21.679 -1.911 1.00 67.68 240 ARG A O 1
ATOM 1544 N N . GLU A 1 218 ? 23.720 22.759 0.069 1.00 62.00 241 GLU A N 1
ATOM 1545 C CA . GLU A 1 218 ? 22.250 22.816 0.079 1.00 60.27 241 GLU A CA 1
ATOM 1546 C C . GLU A 1 218 ? 21.685 23.608 -1.144 1.00 61.89 241 GLU A C 1
ATOM 1547 O O . GLU A 1 218 ? 20.560 23.318 -1.643 1.00 61.12 241 GLU A O 1
ATOM 1553 N N . ILE A 1 219 ? 22.481 24.584 -1.608 1.00 61.93 242 ILE A N 1
ATOM 1554 C CA . ILE A 1 219 ? 22.121 25.441 -2.743 1.00 57.18 242 ILE A CA 1
ATOM 1555 C C . ILE A 1 219 ? 22.088 24.565 -3.966 1.00 63.59 242 ILE A C 1
ATOM 1556 O O . ILE A 1 219 ? 21.073 24.551 -4.691 1.00 64.47 242 ILE A O 1
ATOM 1561 N N . ARG A 1 220 ? 23.167 23.812 -4.168 1.00 68.62 243 ARG A N 1
ATOM 1562 C CA . ARG A 1 220 ? 23.262 22.878 -5.299 1.00 73.71 243 ARG A CA 1
ATOM 1563 C C . ARG A 1 220 ? 22.188 21.830 -5.198 1.00 74.08 243 ARG A C 1
ATOM 1564 O O . ARG A 1 220 ? 21.490 21.556 -6.159 1.00 68.37 243 ARG A O 1
ATOM 1572 N N . ALA A 1 221 ? 22.031 21.275 -4.004 1.00 71.78 244 ALA A N 1
ATOM 1573 C CA . ALA A 1 221 ? 20.992 20.288 -3.760 1.00 73.09 244 ALA A CA 1
ATOM 1574 C C . ALA A 1 221 ? 19.574 20.789 -4.031 1.00 76.20 244 ALA A C 1
ATOM 1575 O O . ALA A 1 221 ? 18.753 20.021 -4.474 1.00 84.06 244 ALA A O 1
ATOM 1577 N N . ARG A 1 222 ? 19.260 22.053 -3.756 1.00 72.33 245 ARG A N 1
ATOM 1578 C CA . ARG A 1 222 ? 17.907 22.552 -3.996 1.00 66.30 245 ARG A CA 1
ATOM 1579 C C . ARG A 1 222 ? 17.711 23.314 -5.324 1.00 69.18 245 ARG A C 1
ATOM 1580 O O . ARG A 1 222 ? 16.628 23.893 -5.575 1.00 62.57 245 ARG A O 1
ATOM 1588 N N . ASN A 1 223 ? 18.752 23.351 -6.145 1.00 65.44 246 ASN A N 1
ATOM 1589 C CA . ASN A 1 223 ? 18.753 24.204 -7.350 1.00 69.26 246 ASN A CA 1
ATOM 1590 C C . ASN A 1 223 ? 18.223 25.609 -7.115 1.00 69.18 246 ASN A C 1
ATOM 1591 O O . ASN A 1 223 ? 17.263 26.069 -7.774 1.00 63.60 246 ASN A O 1
ATOM 1596 N N . ALA A 1 224 ? 18.849 26.294 -6.166 1.00 63.29 247 ALA A N 1
ATOM 1597 C CA . ALA A 1 224 ? 18.374 27.614 -5.802 1.00 58.60 247 ALA A CA 1
ATOM 1598 C C . ALA A 1 224 ? 18.659 28.550 -7.002 1.00 59.51 247 ALA A C 1
ATOM 1599 O O . ALA A 1 224 ? 19.709 28.448 -7.624 1.00 58.91 247 ALA A O 1
ATOM 1601 N N . SER A 1 225 ? 17.716 29.440 -7.317 1.00 62.83 248 SER A N 1
ATOM 1602 C CA . SER A 1 225 ? 17.754 30.208 -8.573 1.00 65.27 248 SER A CA 1
ATOM 1603 C C . SER A 1 225 ? 18.477 31.515 -8.454 1.00 61.42 248 SER A C 1
ATOM 1604 O O . SER A 1 225 ? 19.039 32.000 -9.427 1.00 55.41 248 SER A O 1
ATOM 1607 N N . ALA A 1 226 ? 18.415 32.141 -7.293 1.00 52.03 249 ALA A N 1
ATOM 1608 C CA . ALA A 1 226 ? 18.986 33.451 -7.220 1.00 52.68 249 ALA A CA 1
ATOM 1609 C C . ALA A 1 226 ? 19.290 33.849 -5.818 1.00 50.51 249 ALA A C 1
ATOM 1610 O O . ALA A 1 226 ? 18.806 33.247 -4.845 1.00 51.15 249 ALA A O 1
ATOM 1612 N N . ILE A 1 227 ? 20.121 34.870 -5.728 1.00 47.62 250 ILE A N 1
ATOM 1613 C CA . ILE A 1 227 ? 20.366 35.494 -4.476 1.00 49.39 250 ILE A CA 1
ATOM 1614 C C . ILE A 1 227 ? 19.797 36.890 -4.464 1.00 43.26 250 ILE A C 1
ATOM 1615 O O . ILE A 1 227 ? 19.845 37.562 -5.475 1.00 46.79 250 ILE A O 1
ATOM 1620 N N . PHE A 1 228 ? 19.276 37.282 -3.312 1.00 43.50 251 PHE A N 1
ATOM 1621 C CA . PHE A 1 228 ? 18.823 38.606 -3.029 1.00 41.84 251 PHE A CA 1
ATOM 1622 C C . PHE A 1 228 ? 19.661 39.242 -1.941 1.00 43.11 251 PHE A C 1
ATOM 1623 O O . PHE A 1 228 ? 19.937 38.638 -0.918 1.00 42.65 251 PHE A O 1
ATOM 1631 N N . ALA A 1 229 ? 19.951 40.518 -2.138 1.00 45.05 252 ALA A N 1
ATOM 1632 C CA . ALA A 1 229 ? 20.418 41.406 -1.089 1.00 46.54 252 ALA A CA 1
ATOM 1633 C C . ALA A 1 229 ? 19.315 41.842 -0.106 1.00 53.22 252 ALA A C 1
ATOM 1634 O O . ALA A 1 229 ? 18.069 41.797 -0.392 1.00 49.41 252 ALA A O 1
ATOM 1636 N N . GLU A 1 230 ? 19.754 42.280 1.080 1.00 49.07 253 GLU A N 1
ATOM 1637 C CA . GLU A 1 230 ? 18.854 42.984 2.045 1.00 50.47 253 GLU A CA 1
ATOM 1638 C C . GLU A 1 230 ? 19.778 43.860 2.948 1.00 55.96 253 GLU A C 1
ATOM 1639 O O . GLU A 1 230 ? 20.966 43.651 2.893 1.00 55.40 253 GLU A O 1
ATOM 1645 N N . ASN A 1 231 ? 19.229 44.753 3.782 1.00 51.76 254 ASN A N 1
ATOM 1646 C CA . ASN A 1 231 ? 19.946 45.832 4.492 1.00 54.99 254 ASN A CA 1
ATOM 1647 C C . ASN A 1 231 ? 20.642 45.367 5.760 1.00 58.45 254 ASN A C 1
ATOM 1648 O O . ASN A 1 231 ? 21.418 46.114 6.365 1.00 64.47 254 ASN A O 1
ATOM 1653 N N . ILE A 1 232 ? 20.345 44.148 6.185 1.00 55.60 255 ILE A N 1
ATOM 1654 C CA . ILE A 1 232 ? 20.730 43.716 7.528 1.00 62.70 255 ILE A CA 1
ATOM 1655 C C . ILE A 1 232 ? 22.139 43.086 7.492 1.00 69.04 255 ILE A C 1
ATOM 1656 O O . ILE A 1 232 ? 23.035 43.504 8.224 1.00 64.33 255 ILE A O 1
ATOM 1661 N N . SER A 1 233 ? 22.337 42.095 6.626 1.00 63.77 256 SER A N 1
ATOM 1662 C CA . SER A 1 233 ? 23.688 41.585 6.375 1.00 64.65 256 SER A CA 1
ATOM 1663 C C . SER A 1 233 ? 24.566 42.646 5.746 1.00 65.96 256 SER A C 1
ATOM 1664 O O . SER A 1 233 ? 24.074 43.596 5.110 1.00 71.85 256 SER A O 1
ATOM 1667 N N . ASP A 1 234 ? 25.870 42.443 5.856 1.00 78.08 257 ASP A N 1
ATOM 1668 C CA . ASP A 1 234 ? 26.834 43.504 5.572 1.00 94.09 257 ASP A CA 1
ATOM 1669 C C . ASP A 1 234 ? 27.065 43.902 4.093 1.00 95.69 257 ASP A C 1
ATOM 1670 O O . ASP A 1 234 ? 27.201 45.091 3.819 1.00 121.95 257 ASP A O 1
ATOM 1675 N N . THR A 1 235 ? 27.104 42.944 3.168 1.00 89.73 258 THR A N 1
ATOM 1676 C CA . THR A 1 235 ? 27.432 43.162 1.711 1.00 91.20 258 THR A CA 1
ATOM 1677 C C . THR A 1 235 ? 28.485 42.171 1.274 1.00 89.04 258 THR A C 1
ATOM 1678 O O . THR A 1 235 ? 28.392 41.522 0.223 1.00 80.88 258 THR A O 1
ATOM 1682 N N . ARG A 1 236 ? 29.523 42.107 2.090 1.00 96.36 259 ARG A N 1
ATOM 1683 C CA . ARG A 1 236 ? 30.638 41.228 1.834 1.00 97.24 259 ARG A CA 1
ATOM 1684 C C . ARG A 1 236 ? 30.189 39.747 1.781 1.00 80.04 259 ARG A C 1
ATOM 1685 O O . ARG A 1 236 ? 30.533 39.026 0.842 1.00 66.85 259 ARG A O 1
ATOM 1693 N N . LEU A 1 237 ? 29.391 39.317 2.761 1.00 72.98 260 LEU A N 1
ATOM 1694 C CA . LEU A 1 237 ? 28.959 37.929 2.859 1.00 66.58 260 LEU A CA 1
ATOM 1695 C C . LEU A 1 237 ? 28.185 37.514 1.589 1.00 68.10 260 LEU A C 1
ATOM 1696 O O . LEU A 1 237 ? 28.399 36.436 0.968 1.00 67.79 260 LEU A O 1
ATOM 1701 N N . LEU A 1 238 ? 27.309 38.426 1.179 1.00 73.03 261 LEU A N 1
ATOM 1702 C CA . LEU A 1 238 ? 26.476 38.262 -0.015 1.00 77.75 261 LEU A CA 1
ATOM 1703 C C . LEU A 1 238 ? 27.373 38.011 -1.243 1.00 74.53 261 LEU A C 1
ATOM 1704 O O . LEU A 1 238 ? 27.176 37.049 -2.004 1.00 72.21 261 LEU A O 1
ATOM 1709 N N . GLU A 1 239 ? 28.378 38.863 -1.423 1.00 86.57 262 GLU A N 1
ATOM 1710 C CA . GLU A 1 239 ? 29.257 38.759 -2.604 1.00 89.40 262 GLU A CA 1
ATOM 1711 C C . GLU A 1 239 ? 30.027 37.416 -2.562 1.00 68.23 262 GLU A C 1
ATOM 1712 O O . GLU A 1 239 ? 30.061 36.666 -3.541 1.00 67.34 262 GLU A O 1
ATOM 1718 N N . GLN A 1 240 ? 30.504 37.062 -1.386 1.00 76.13 263 GLN A N 1
ATOM 1719 C CA . GLN A 1 240 ? 31.186 35.759 -1.225 1.00 88.35 263 GLN A CA 1
ATOM 1720 C C . GLN A 1 240 ? 30.335 34.627 -1.730 1.00 82.14 263 GLN A C 1
ATOM 1721 O O . GLN A 1 240 ? 30.810 33.791 -2.493 1.00 73.09 263 GLN A O 1
ATOM 1727 N N . ILE A 1 241 ? 29.076 34.611 -1.265 1.00 79.09 264 ILE A N 1
ATOM 1728 C CA . ILE A 1 241 ? 28.176 33.492 -1.516 1.00 72.10 264 ILE A CA 1
ATOM 1729 C C . ILE A 1 241 ? 27.829 33.366 -2.995 1.00 65.66 264 ILE A C 1
ATOM 1730 O O . ILE A 1 241 ? 27.807 32.256 -3.549 1.00 69.68 264 ILE A O 1
ATOM 1735 N N . ALA A 1 242 ? 27.574 34.502 -3.640 1.00 64.27 265 ALA A N 1
ATOM 1736 C CA . ALA A 1 242 ? 27.187 34.498 -5.066 1.00 73.16 265 ALA A CA 1
ATOM 1737 C C . ALA A 1 242 ? 28.346 34.033 -5.921 1.00 73.48 265 ALA A C 1
ATOM 1738 O O . ALA A 1 242 ? 28.191 33.242 -6.887 1.00 69.34 265 ALA A O 1
ATOM 1740 N N . ARG A 1 243 ? 29.508 34.558 -5.544 1.00 78.96 266 ARG A N 1
ATOM 1741 C CA . ARG A 1 243 ? 30.735 34.180 -6.201 1.00 92.55 266 ARG A CA 1
ATOM 1742 C C . ARG A 1 243 ? 30.929 32.674 -6.078 1.00 86.75 266 ARG A C 1
ATOM 1743 O O . ARG A 1 243 ? 30.952 31.969 -7.083 1.00 83.91 266 ARG A O 1
ATOM 1751 N N . GLU A 1 244 ? 30.995 32.173 -4.849 1.00 74.66 267 GLU A N 1
ATOM 1752 C CA . GLU A 1 244 ? 31.206 30.732 -4.669 1.00 77.71 267 GLU A CA 1
ATOM 1753 C C . GLU A 1 244 ? 30.086 29.865 -5.278 1.00 84.98 267 GLU A C 1
ATOM 1754 O O . GLU A 1 244 ? 30.341 28.819 -5.875 1.00 79.43 267 GLU A O 1
ATOM 1760 N N . ALA A 1 245 ? 28.841 30.312 -5.133 1.00 81.49 268 ALA A N 1
ATOM 1761 C CA . ALA A 1 245 ? 27.717 29.560 -5.656 1.00 76.22 268 ALA A CA 1
ATOM 1762 C C . ALA A 1 245 ? 27.506 29.719 -7.148 1.00 71.78 268 ALA A C 1
ATOM 1763 O O . ALA A 1 245 ? 26.913 28.845 -7.773 1.00 70.78 268 ALA A O 1
ATOM 1765 N N . GLY A 1 246 ? 27.937 30.841 -7.733 1.00 77.79 269 GLY A N 1
ATOM 1766 C CA . GLY A 1 246 ? 27.684 31.079 -9.158 1.00 75.58 269 GLY A CA 1
ATOM 1767 C C . GLY A 1 246 ? 26.190 31.284 -9.398 1.00 76.22 269 GLY A C 1
ATOM 1768 O O . GLY A 1 246 ? 25.597 30.757 -10.352 1.00 77.25 269 GLY A O 1
ATOM 1769 N N . LEU A 1 247 ? 25.579 32.028 -8.488 1.00 73.15 270 LEU A N 1
ATOM 1770 C CA . LEU A 1 247 ? 24.185 32.500 -8.640 1.00 66.57 270 LEU A CA 1
ATOM 1771 C C . LEU A 1 247 ? 24.151 33.973 -8.990 1.00 61.32 270 LEU A C 1
ATOM 1772 O O . LEU A 1 247 ? 24.924 34.753 -8.443 1.00 60.35 270 LEU A O 1
ATOM 1777 N N . PRO A 1 248 ? 23.225 34.363 -9.883 1.00 59.17 271 PRO A N 1
ATOM 1778 C CA . PRO A 1 248 ? 23.031 35.759 -10.199 1.00 61.31 271 PRO A CA 1
ATOM 1779 C C . PRO A 1 248 ? 22.321 36.511 -9.026 1.00 58.32 271 PRO A C 1
ATOM 1780 O O . PRO A 1 248 ? 21.516 35.897 -8.275 1.00 54.85 271 PRO A O 1
ATOM 1784 N N . LEU A 1 249 ? 22.671 37.783 -8.843 1.00 51.95 272 LEU A N 1
ATOM 1785 C CA . LEU A 1 249 ? 22.053 38.670 -7.853 1.00 55.62 272 LEU A CA 1
ATOM 1786 C C . LEU A 1 249 ? 20.802 39.249 -8.472 1.00 56.08 272 LEU A C 1
ATOM 1787 O O . LEU A 1 249 ? 20.877 40.027 -9.431 1.00 53.66 272 LEU A O 1
ATOM 1792 N N . ALA A 1 250 ? 19.646 38.864 -7.953 1.00 52.17 273 ALA A N 1
ATOM 1793 C CA . ALA A 1 250 ? 18.382 39.215 -8.610 1.00 50.48 273 ALA A CA 1
ATOM 1794 C C . ALA A 1 250 ? 17.826 40.557 -8.177 1.00 48.02 273 ALA A C 1
ATOM 1795 O O . ALA A 1 250 ? 16.978 41.126 -8.875 1.00 54.50 273 ALA A O 1
ATOM 1797 N N . GLY A 1 251 ? 18.229 41.027 -7.020 1.00 51.10 274 GLY A N 1
ATOM 1798 C CA . GLY A 1 251 ? 17.687 42.291 -6.495 1.00 48.06 274 GLY A CA 1
ATOM 1799 C C . GLY A 1 251 ? 17.843 42.399 -5.012 1.00 47.17 274 GLY A C 1
ATOM 1800 O O . GLY A 1 251 ? 18.640 41.694 -4.429 1.00 46.95 274 GLY A O 1
ATOM 1801 N N . THR A 1 252 ? 17.027 43.273 -4.420 1.00 41.70 275 THR A N 1
ATOM 1802 C CA . THR A 1 252 ? 16.977 43.548 -3.032 1.00 45.26 275 THR A CA 1
ATOM 1803 C C . THR A 1 252 ? 15.582 43.250 -2.479 1.00 45.58 275 THR A C 1
ATOM 1804 O O . THR A 1 252 ? 14.571 43.566 -3.155 1.00 40.91 275 THR A O 1
ATOM 1808 N N . LEU A 1 253 ? 15.540 42.580 -1.326 1.00 38.17 276 LEU A N 1
ATOM 1809 C CA . LEU A 1 253 ? 14.325 42.377 -0.555 1.00 38.34 276 LEU A CA 1
ATOM 1810 C C . LEU A 1 253 ? 14.341 43.281 0.639 1.00 41.37 276 LEU A C 1
ATOM 1811 O O . LEU A 1 253 ? 15.357 43.487 1.218 1.00 47.50 276 LEU A O 1
ATOM 1816 N N . TYR A 1 254 ? 13.176 43.868 0.949 1.00 38.31 277 TYR A N 1
ATOM 1817 C CA . TYR A 1 254 ? 12.965 44.732 2.110 1.00 41.78 277 TYR A CA 1
ATOM 1818 C C . TYR A 1 254 ? 12.584 43.857 3.281 1.00 44.94 277 TYR A C 1
ATOM 1819 O O . TYR A 1 254 ? 11.693 43.046 3.169 1.00 37.84 277 TYR A O 1
ATOM 1828 N N . SER A 1 255 ? 13.303 43.993 4.404 1.00 40.19 278 SER A N 1
ATOM 1829 C CA . SER A 1 255 ? 13.226 43.048 5.519 1.00 41.32 278 SER A CA 1
ATOM 1830 C C . SER A 1 255 ? 12.577 43.724 6.726 1.00 44.00 278 SER A C 1
ATOM 1831 O O . SER A 1 255 ? 11.529 43.308 7.171 1.00 49.14 278 SER A O 1
ATOM 1834 N N . ASP A 1 256 ? 13.197 44.783 7.239 1.00 40.66 279 ASP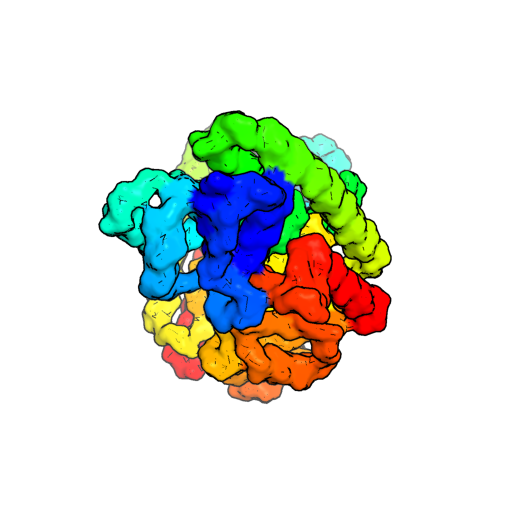 A N 1
ATOM 1835 C CA . ASP A 1 256 ? 12.817 45.372 8.509 1.00 41.76 279 ASP A CA 1
ATOM 1836 C C . ASP A 1 256 ? 12.459 46.830 8.466 1.00 41.71 279 ASP A C 1
ATOM 1837 O O . ASP A 1 256 ? 12.322 47.435 9.483 1.00 41.71 279 ASP A O 1
ATOM 1842 N N . ALA A 1 257 ? 12.370 47.412 7.301 1.00 39.27 280 ALA A N 1
ATOM 1843 C CA . ALA A 1 257 ? 12.122 48.816 7.196 1.00 39.75 280 ALA A CA 1
ATOM 1844 C C . ALA A 1 257 ? 11.519 49.076 5.848 1.00 41.30 280 ALA A C 1
ATOM 1845 O O . ALA A 1 257 ? 11.839 48.407 4.875 1.00 44.93 280 ALA A O 1
ATOM 1847 N N . LEU A 1 258 ? 10.625 50.052 5.811 1.00 42.09 281 LEU A N 1
ATOM 1848 C CA . LEU A 1 258 ? 10.117 50.549 4.552 1.00 40.89 281 LEU A CA 1
ATOM 1849 C C . LEU A 1 258 ? 11.287 51.309 3.893 1.00 47.45 281 LEU A C 1
ATOM 1850 O O . LEU A 1 258 ? 12.228 51.687 4.584 1.00 39.28 281 LEU A O 1
ATOM 1855 N N . SER A 1 259 ? 11.123 51.614 2.606 1.00 45.83 282 SER A N 1
ATOM 1856 C CA . SER A 1 259 ? 11.980 52.567 1.876 1.00 48.50 282 SER A CA 1
ATOM 1857 C C . SER A 1 259 ? 11.503 53.944 2.139 1.00 47.60 282 SER A C 1
ATOM 1858 O O . SER A 1 259 ? 10.452 54.165 2.720 1.00 47.63 282 SER A O 1
ATOM 1861 N N . GLY A 1 260 ? 12.290 54.898 1.724 1.00 50.78 283 GLY A N 1
ATOM 1862 C CA . GLY A 1 260 ? 11.835 56.270 1.625 1.00 49.28 283 GLY A CA 1
ATOM 1863 C C . GLY A 1 260 ? 10.662 56.412 0.685 1.00 54.08 283 GLY A C 1
ATOM 1864 O O . GLY A 1 260 ? 10.345 55.482 -0.056 1.00 55.00 283 GLY A O 1
ATOM 1865 N N . PRO A 1 261 ? 10.001 57.585 0.709 1.00 67.36 284 PRO A N 1
ATOM 1866 C CA . PRO A 1 261 ? 8.730 57.781 -0.006 1.00 68.24 284 PRO A CA 1
ATOM 1867 C C . PRO A 1 261 ? 8.847 57.764 -1.533 1.00 68.52 284 PRO A C 1
ATOM 1868 O O . PRO A 1 261 ? 7.836 57.584 -2.203 1.00 71.59 284 PRO A O 1
ATOM 1872 N N . ASP A 1 262 ? 10.063 57.859 -2.058 1.00 67.48 285 ASP A N 1
ATOM 1873 C CA . ASP A 1 262 ? 10.319 57.724 -3.487 1.00 73.08 285 ASP A CA 1
ATOM 1874 C C . ASP A 1 262 ? 10.898 56.404 -3.839 1.00 74.82 285 ASP A C 1
ATOM 1875 O O . ASP A 1 262 ? 11.312 56.219 -4.980 1.00 76.11 285 ASP A O 1
ATOM 1880 N N . GLY A 1 263 ? 11.003 55.501 -2.864 1.00 63.91 286 GLY A N 1
ATOM 1881 C CA . GLY A 1 263 ? 11.602 54.171 -3.111 1.00 55.73 286 GLY A CA 1
ATOM 1882 C C . GLY A 1 263 ? 10.466 53.241 -3.517 1.00 49.06 286 GLY A C 1
ATOM 1883 O O . GLY A 1 263 ? 9.352 53.647 -3.572 1.00 51.29 286 GLY A O 1
ATOM 1884 N N . PRO A 1 264 ? 10.761 51.970 -3.719 1.00 46.41 287 PRO A N 1
ATOM 1885 C CA . PRO A 1 264 ? 9.827 50.940 -4.104 1.00 54.75 287 PRO A CA 1
ATOM 1886 C C . PRO A 1 264 ? 9.021 50.303 -2.953 1.00 53.43 287 PRO A C 1
ATOM 1887 O O . PRO A 1 264 ? 8.236 49.411 -3.209 1.00 52.06 287 PRO A O 1
ATOM 1891 N N . ALA A 1 265 ? 9.234 50.732 -1.713 1.00 45.83 288 ALA A N 1
ATOM 1892 C CA . ALA A 1 265 ? 8.589 50.082 -0.568 1.00 44.51 288 ALA A CA 1
ATOM 1893 C C . ALA A 1 265 ? 8.196 51.119 0.445 1.00 40.66 288 ALA A C 1
ATOM 1894 O O . ALA A 1 265 ? 8.508 51.045 1.632 1.00 38.87 288 ALA A O 1
ATOM 1896 N N . SER A 1 266 ? 7.461 52.104 -0.028 1.00 40.21 289 SER A N 1
ATOM 1897 C CA . SER A 1 266 ? 7.167 53.240 0.770 1.00 42.80 289 SER A CA 1
ATOM 1898 C C . SER A 1 266 ? 6.008 52.992 1.735 1.00 44.65 289 SER A C 1
ATOM 1899 O O . SER A 1 266 ? 5.746 53.805 2.567 1.00 44.60 289 SER A O 1
ATOM 1902 N N . ASN A 1 267 ? 5.332 51.863 1.647 1.00 41.74 290 ASN A N 1
ATOM 1903 C CA . ASN A 1 267 ? 4.320 51.495 2.625 1.00 39.07 290 ASN A CA 1
ATOM 1904 C C . ASN A 1 267 ? 4.385 49.967 2.631 1.00 37.90 290 ASN A C 1
ATOM 19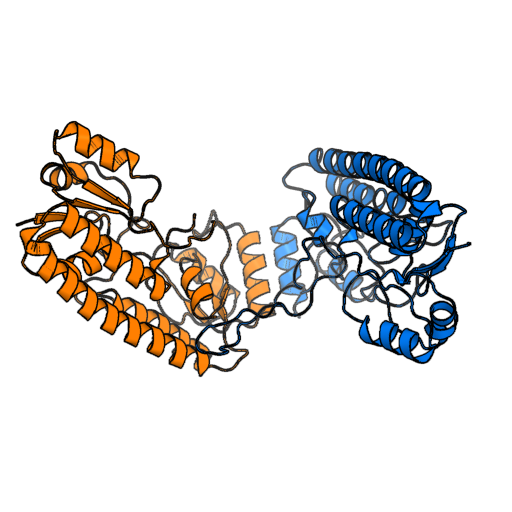05 O O . ASN A 1 267 ? 4.977 49.366 1.715 1.00 34.01 290 ASN A O 1
ATOM 1910 N N . TYR A 1 268 ? 3.703 49.351 3.585 1.00 34.23 291 TYR A N 1
ATOM 1911 C CA . TYR A 1 268 ? 3.806 47.904 3.742 1.00 34.87 291 TYR A CA 1
ATOM 1912 C C . TYR A 1 268 ? 3.293 47.140 2.548 1.00 35.37 291 TYR A C 1
ATOM 1913 O O . TYR A 1 268 ? 3.854 46.121 2.144 1.00 35.16 291 TYR A O 1
ATOM 1922 N N . ILE A 1 269 ? 2.143 47.514 2.045 1.00 36.38 292 ILE A N 1
ATOM 1923 C CA . ILE A 1 269 ? 1.591 46.820 0.824 1.00 33.57 292 ILE A CA 1
ATOM 1924 C C . ILE A 1 269 ? 2.576 46.867 -0.325 1.00 33.86 292 ILE A C 1
ATOM 1925 O O . ILE A 1 269 ? 2.816 45.872 -0.928 1.00 34.70 292 ILE A O 1
ATOM 1930 N N . ALA A 1 270 ? 3.133 48.038 -0.634 1.00 36.24 293 ALA A N 1
ATOM 1931 C CA . ALA A 1 270 ? 4.073 48.135 -1.707 1.00 38.75 293 ALA A CA 1
ATOM 1932 C C . ALA A 1 270 ? 5.337 47.282 -1.428 1.00 38.76 293 ALA A C 1
ATOM 1933 O O . ALA A 1 270 ? 5.873 46.607 -2.308 1.00 37.94 293 ALA A O 1
ATOM 1935 N N . MET A 1 271 ? 5.785 47.288 -0.159 1.00 38.10 294 MET A N 1
ATOM 1936 C CA . MET A 1 271 ? 6.913 46.497 0.235 1.00 34.92 294 MET A CA 1
ATOM 1937 C C . MET A 1 271 ? 6.668 45.052 -0.101 1.00 35.49 294 MET A C 1
ATOM 1938 O O . MET A 1 271 ? 7.563 44.354 -0.691 1.00 36.92 294 MET A O 1
ATOM 1943 N N . MET A 1 272 ? 5.513 44.552 0.303 1.00 35.38 295 MET A N 1
ATOM 1944 C CA . MET A 1 272 ? 5.240 43.103 0.106 1.00 35.16 295 MET A CA 1
ATOM 1945 C C . MET A 1 272 ? 5.020 42.731 -1.378 1.00 39.13 295 MET A C 1
ATOM 1946 O O . MET A 1 272 ? 5.430 41.665 -1.814 1.00 38.91 295 MET A O 1
ATOM 1951 N N A ARG A 1 273 ? 4.364 43.635 -2.125 0.50 39.84 296 ARG A N 1
ATOM 1952 N N B ARG A 1 273 ? 4.390 43.607 -2.152 0.50 37.49 296 ARG A N 1
ATOM 1953 C CA A ARG A 1 273 ? 4.216 43.512 -3.604 0.50 42.62 296 ARG A CA 1
ATOM 1954 C CA B ARG A 1 273 ? 4.244 43.342 -3.598 0.50 38.28 296 ARG A CA 1
ATOM 1955 C C A ARG A 1 273 ? 5.580 43.383 -4.261 0.50 39.65 296 ARG A C 1
ATOM 1956 C C B ARG A 1 273 ? 5.605 43.367 -4.294 0.50 37.35 296 ARG A C 1
ATOM 1957 O O A ARG A 1 273 ? 5.814 42.488 -5.090 0.50 38.86 296 ARG A O 1
ATOM 1958 O O B ARG A 1 273 ? 5.876 42.529 -5.169 0.50 37.28 296 ARG A O 1
ATOM 1973 N N . HIS A 1 274 ? 6.471 44.290 -3.886 1.00 37.34 297 HIS A N 1
ATOM 1974 C CA . HIS A 1 274 ? 7.856 44.223 -4.338 1.00 39.92 297 HIS A CA 1
ATOM 1975 C C . HIS A 1 274 ? 8.548 42.919 -4.014 1.00 41.15 297 HIS A C 1
ATOM 1976 O O . HIS A 1 274 ? 9.103 42.216 -4.935 1.00 40.88 297 HIS A O 1
ATOM 1983 N N . ASN A 1 275 ? 8.552 42.550 -2.709 1.00 40.60 298 ASN A N 1
ATOM 1984 C CA . ASN A 1 275 ? 9.280 41.343 -2.337 1.00 38.30 298 ASN A CA 1
ATOM 1985 C C . ASN A 1 275 ? 8.721 40.157 -3.065 1.00 38.35 298 ASN A C 1
ATOM 1986 O O . ASN A 1 275 ? 9.461 39.350 -3.645 1.00 37.76 298 ASN A O 1
ATOM 1991 N N . ALA A 1 276 ? 7.397 40.029 -3.032 1.00 42.62 299 ALA A N 1
ATOM 1992 C CA . ALA A 1 276 ? 6.775 38.836 -3.587 1.00 41.24 299 ALA A CA 1
ATOM 1993 C C . ALA A 1 276 ? 6.942 38.850 -5.115 1.00 37.23 299 ALA A C 1
ATOM 1994 O O . ALA A 1 276 ? 7.232 37.822 -5.674 1.00 37.29 299 ALA A O 1
ATOM 1996 N N . GLY A 1 277 ? 6.827 40.000 -5.759 1.00 36.35 300 GLY A N 1
ATOM 1997 C CA . GLY A 1 277 ? 6.973 40.071 -7.177 1.00 39.37 300 GLY A CA 1
ATOM 1998 C C . GLY A 1 277 ? 8.398 39.782 -7.649 1.00 40.11 300 GLY A C 1
ATOM 1999 O O . GLY A 1 277 ? 8.599 39.029 -8.605 1.00 36.85 300 GLY A O 1
ATOM 2000 N N . ALA A 1 278 ? 9.374 40.312 -6.929 1.00 42.40 301 ALA A N 1
ATOM 2001 C CA . ALA A 1 278 ? 10.783 40.081 -7.296 1.00 42.17 301 ALA A CA 1
ATOM 2002 C C . ALA A 1 278 ? 11.163 38.616 -7.108 1.00 41.93 301 ALA A C 1
ATOM 2003 O O . ALA A 1 278 ? 11.855 38.025 -7.959 1.00 42.66 301 ALA A O 1
ATOM 2005 N N . ILE A 1 279 ? 10.740 38.042 -5.999 1.00 42.00 302 ILE A N 1
ATOM 2006 C CA . ILE A 1 279 ? 10.955 36.597 -5.773 1.00 40.52 302 ILE A CA 1
ATOM 2007 C C . ILE A 1 279 ? 10.341 35.762 -6.884 1.00 43.90 302 ILE A C 1
ATOM 2008 O O . ILE A 1 279 ? 11.022 34.921 -7.495 1.00 42.33 302 ILE A O 1
ATOM 2013 N N . ALA A 1 280 ? 9.071 35.976 -7.174 1.00 43.66 303 ALA A N 1
ATOM 2014 C CA . ALA A 1 280 ? 8.427 35.217 -8.276 1.00 43.17 303 ALA A CA 1
ATOM 2015 C C . ALA A 1 280 ? 9.095 35.449 -9.613 1.00 43.79 303 ALA A C 1
ATOM 2016 O O . ALA A 1 280 ? 9.256 34.524 -10.358 1.00 43.11 303 ALA A O 1
ATOM 2018 N N . ALA A 1 281 ? 9.542 36.661 -9.903 1.00 40.92 304 ALA A N 1
ATOM 2019 C CA . ALA A 1 281 ? 10.200 36.910 -11.171 1.00 45.77 304 ALA A CA 1
ATOM 2020 C C . ALA A 1 281 ? 11.484 36.081 -11.307 1.00 48.06 304 ALA A C 1
ATOM 2021 O O . ALA A 1 281 ? 11.745 35.493 -12.362 1.00 45.99 304 ALA A O 1
ATOM 2023 N N . ALA A 1 282 ? 12.262 36.029 -10.222 1.00 46.22 305 ALA A N 1
ATOM 2024 C CA . ALA A 1 282 ? 13.524 35.316 -10.221 1.00 47.67 305 ALA A CA 1
ATOM 2025 C C . ALA A 1 282 ? 13.284 33.845 -10.343 1.00 48.39 305 ALA A C 1
ATOM 2026 O O . ALA A 1 282 ? 13.952 33.161 -11.105 1.00 49.21 305 ALA A O 1
ATOM 2028 N N . LEU A 1 283 ? 12.278 33.345 -9.665 1.00 45.94 306 LEU A N 1
ATOM 2029 C CA . LEU A 1 283 ? 11.975 31.904 -9.763 1.00 47.79 306 LEU A CA 1
ATOM 2030 C C . LEU A 1 283 ? 11.291 31.492 -11.067 1.00 52.27 306 LEU A C 1
ATOM 2031 O O . LEU A 1 283 ? 11.363 30.333 -11.479 1.00 54.15 306 LEU A O 1
ATOM 2036 N N . ALA A 1 284 ? 10.538 32.386 -11.673 1.00 50.24 307 ALA A N 1
ATOM 2037 C CA . ALA A 1 284 ? 9.921 32.058 -12.922 1.00 55.39 307 ALA A CA 1
ATOM 2038 C C . ALA A 1 284 ? 11.007 31.896 -14.001 1.00 61.66 307 ALA A C 1
ATOM 2039 O O . ALA A 1 284 ? 10.802 31.129 -14.886 1.00 63.36 307 ALA A O 1
ATOM 2041 N N . ALA A 1 285 ? 12.122 32.626 -13.925 1.00 60.26 308 ALA A N 1
ATOM 2042 C CA . ALA A 1 285 ? 13.083 32.656 -15.026 1.00 72.18 308 ALA A CA 1
ATOM 2043 C C . ALA A 1 285 ? 14.551 32.253 -14.777 1.00 81.48 308 ALA A C 1
ATOM 2044 O O . ALA A 1 285 ? 15.215 31.910 -15.745 1.00 88.40 308 ALA A O 1
ATOM 2046 N N . ARG A 1 286 ? 15.088 32.314 -13.552 1.00 83.03 309 ARG A N 1
ATOM 2047 C CA . ARG A 1 286 ? 16.576 32.236 -13.369 1.00 78.95 309 ARG A CA 1
ATOM 2048 C C . ARG A 1 286 ? 17.165 30.837 -13.467 1.00 74.96 309 ARG A C 1
ATOM 2049 O O . ARG A 1 286 ? 16.410 29.901 -13.620 1.00 76.13 309 ARG A O 1
ATOM 2057 N N . PRO B 1 3 ? -7.532 -19.816 31.624 1.00 64.80 26 PRO B N 1
ATOM 2058 C CA . PRO B 1 3 ? -6.634 -18.669 31.491 1.00 66.07 26 PRO B CA 1
ATOM 2059 C C . PRO B 1 3 ? -7.192 -17.619 30.514 1.00 58.34 26 PRO B C 1
ATOM 2060 O O . PRO B 1 3 ? -7.896 -17.935 29.568 1.00 57.75 26 PRO B O 1
ATOM 2064 N N . LEU B 1 4 ? -6.910 -16.364 30.783 1.00 52.29 27 LEU B N 1
ATOM 2065 C CA . LEU B 1 4 ? -7.310 -15.287 29.881 1.00 52.24 27 LEU B CA 1
ATOM 2066 C C . LEU B 1 4 ? -6.360 -15.343 28.666 1.00 50.45 27 LEU B C 1
ATOM 2067 O O . LEU B 1 4 ? -5.134 -15.419 28.835 1.00 51.97 27 LEU B O 1
ATOM 2072 N N . ASP B 1 5 ? -6.938 -15.408 27.468 1.00 53.57 28 ASP B N 1
ATOM 2073 C CA . ASP B 1 5 ? -6.180 -15.437 26.189 1.00 51.00 28 ASP B CA 1
ATOM 2074 C C . ASP B 1 5 ? -5.997 -14.062 25.699 1.00 44.37 28 ASP B C 1
ATOM 2075 O O . ASP B 1 5 ? -6.994 -13.388 25.359 1.00 47.05 28 ASP B O 1
ATOM 2080 N N . VAL B 1 6 ? -4.753 -13.618 25.736 1.00 43.51 29 VAL B N 1
ATOM 2081 C CA . VAL B 1 6 ? -4.431 -12.246 25.371 1.00 44.54 29 VAL B CA 1
ATOM 2082 C C . VAL B 1 6 ? -3.536 -12.146 24.170 1.00 43.97 29 VAL B C 1
ATOM 2083 O O . VAL B 1 6 ? -2.640 -12.948 23.981 1.00 45.14 29 VAL B O 1
ATOM 2087 N N . VAL B 1 7 ? -3.922 -11.242 23.283 1.00 41.54 30 VAL B N 1
ATOM 2088 C CA . VAL B 1 7 ? -3.088 -10.948 22.123 1.00 42.16 30 VAL B CA 1
ATOM 2089 C C . VAL B 1 7 ? -2.592 -9.531 22.219 1.00 37.78 30 VAL B C 1
ATOM 2090 O O . VAL B 1 7 ? -3.365 -8.653 22.455 1.00 42.58 30 VAL B O 1
ATOM 2094 N N . ALA B 1 8 ? -1.284 -9.328 22.029 1.00 38.96 31 ALA B N 1
ATOM 2095 C CA . ALA B 1 8 ? -0.723 -7.998 21.929 1.00 38.26 31 ALA B CA 1
ATOM 2096 C C . ALA B 1 8 ? -0.088 -7.836 20.568 1.00 38.22 31 ALA B C 1
ATOM 2097 O O . ALA B 1 8 ? 0.512 -8.755 20.053 1.00 36.94 31 ALA B O 1
ATOM 2099 N N . THR B 1 9 ? -0.166 -6.647 20.019 1.00 40.07 32 THR B N 1
ATOM 2100 C CA . THR B 1 9 ? 0.236 -6.434 18.618 1.00 38.43 32 THR B CA 1
ATOM 2101 C C . THR B 1 9 ? 1.730 -6.536 18.430 1.00 40.91 32 THR B C 1
ATOM 2102 O O . THR B 1 9 ? 2.158 -7.126 17.445 1.00 41.18 32 THR B O 1
ATOM 2106 N N . PHE B 1 10 ? 2.521 -6.115 19.442 1.00 38.16 33 PHE B N 1
ATOM 2107 C CA . PHE B 1 10 ? 3.997 -6.116 19.298 1.00 36.33 33 PHE B CA 1
ATOM 2108 C C . PHE B 1 10 ? 4.722 -6.187 20.650 1.00 41.97 33 PHE B C 1
ATOM 2109 O O . PHE B 1 10 ? 4.076 -6.063 21.731 1.00 37.26 33 PHE B O 1
ATOM 2117 N N . SER B 1 11 ? 6.029 -6.361 20.587 1.00 33.98 34 SER B N 1
ATOM 2118 C CA . SER B 1 11 ? 6.809 -6.884 21.694 1.00 37.79 34 SER B CA 1
ATOM 2119 C C . SER B 1 11 ? 6.758 -5.989 22.916 1.00 38.03 34 SER B C 1
ATOM 2120 O O . SER B 1 11 ? 6.812 -6.487 24.017 1.00 39.21 34 SER B O 1
ATOM 2123 N N . ILE B 1 12 ? 6.756 -4.675 22.731 1.00 37.05 35 ILE B N 1
ATOM 2124 C CA . ILE B 1 12 ? 6.798 -3.812 23.893 1.00 35.29 35 ILE B CA 1
ATOM 2125 C C . ILE B 1 12 ? 5.526 -3.929 24.733 1.00 39.83 35 ILE B C 1
ATOM 2126 O O . ILE B 1 12 ? 5.590 -4.092 25.932 1.00 36.20 35 ILE B O 1
ATOM 2131 N N . ILE B 1 13 ? 4.377 -3.863 24.095 1.00 37.08 36 ILE B N 1
ATOM 2132 C CA . ILE B 1 13 ? 3.051 -4.148 24.762 1.00 38.63 36 ILE B CA 1
ATOM 2133 C C . ILE B 1 13 ? 2.973 -5.559 25.311 1.00 37.53 36 ILE B C 1
ATOM 2134 O O . ILE B 1 13 ? 2.355 -5.786 26.344 1.00 40.65 36 ILE B O 1
ATOM 2139 N N . GLY B 1 14 ? 3.554 -6.503 24.591 1.00 35.28 37 GLY B N 1
ATOM 2140 C CA . GLY B 1 14 ? 3.681 -7.846 25.043 1.00 35.75 37 GLY B CA 1
ATOM 2141 C C . GLY B 1 14 ? 4.386 -7.905 26.428 1.00 40.06 37 GLY B C 1
ATOM 2142 O O . GLY B 1 14 ? 3.943 -8.652 27.295 1.00 41.36 37 GLY B O 1
ATOM 2143 N N . ASP B 1 15 ? 5.436 -7.099 26.633 1.00 37.86 38 ASP B N 1
ATOM 2144 C CA . ASP B 1 15 ? 6.163 -7.131 27.881 1.00 37.49 38 ASP B CA 1
ATOM 2145 C C . ASP B 1 15 ? 5.233 -6.646 29.003 1.00 38.17 38 ASP B C 1
ATOM 2146 O O . ASP B 1 15 ? 5.138 -7.246 30.056 1.00 38.43 38 ASP B O 1
ATOM 2151 N N . PHE B 1 16 ? 4.585 -5.533 28.790 1.00 38.77 39 PHE B N 1
ATOM 2152 C CA . PHE B 1 16 ? 3.616 -4.991 29.753 1.00 38.09 39 PHE B CA 1
ATOM 2153 C C . PHE B 1 16 ? 2.534 -5.975 30.122 1.00 42.01 39 PHE B C 1
ATOM 2154 O O . PHE B 1 16 ? 2.169 -6.082 31.297 1.00 40.09 39 PHE B O 1
ATOM 2162 N N . ALA B 1 17 ? 2.000 -6.645 29.109 1.00 38.77 40 ALA B N 1
ATOM 2163 C CA . ALA B 1 17 ? 0.963 -7.633 29.293 1.00 41.37 40 ALA B CA 1
ATOM 2164 C C . ALA B 1 17 ? 1.412 -8.738 30.180 1.00 40.86 40 ALA B C 1
ATOM 2165 O O . ALA B 1 17 ? 0.636 -9.266 31.047 1.00 40.43 40 ALA B O 1
ATOM 2167 N N . ALA B 1 18 ? 2.626 -9.199 29.923 1.00 39.27 41 ALA B N 1
ATOM 2168 C CA . ALA B 1 18 ? 3.194 -10.293 30.736 1.00 39.80 41 ALA B CA 1
ATOM 2169 C C . ALA B 1 18 ? 3.368 -9.842 32.170 1.00 41.12 41 ALA B C 1
ATOM 2170 O O . ALA B 1 18 ? 3.103 -10.624 33.099 1.00 41.67 41 ALA B O 1
ATOM 2172 N N . LYS B 1 19 ? 3.798 -8.600 32.372 1.00 42.45 42 LYS B N 1
ATOM 2173 C CA . LYS B 1 19 ? 4.032 -8.117 33.713 1.00 43.43 42 LYS B CA 1
ATOM 2174 C C . LYS B 1 19 ? 2.689 -8.019 34.450 1.00 43.11 42 LYS B C 1
ATOM 2175 O O . LYS B 1 19 ? 2.571 -8.352 35.594 1.00 44.73 42 LYS B O 1
ATOM 2181 N N . VAL B 1 20 ? 1.645 -7.609 33.764 1.00 40.94 43 VAL B N 1
ATOM 2182 C CA . VAL B 1 20 ? 0.363 -7.466 34.464 1.00 40.30 43 VAL B CA 1
ATOM 2183 C C . VAL B 1 20 ? -0.309 -8.803 34.669 1.00 42.49 43 VAL B C 1
ATOM 2184 O O . VAL B 1 20 ? -0.905 -9.012 35.708 1.00 44.79 43 VAL B O 1
ATOM 2188 N N . GLY B 1 21 ? -0.262 -9.665 33.662 1.00 43.49 44 GLY B N 1
ATOM 2189 C CA . GLY B 1 21 ? -1.080 -10.855 33.653 1.00 42.79 44 GLY B CA 1
ATOM 2190 C C . GLY B 1 21 ? -0.509 -12.016 34.402 1.00 47.54 44 GLY B C 1
ATOM 2191 O O . GLY B 1 21 ? -1.281 -12.882 34.855 1.00 45.43 44 GLY B O 1
ATOM 2192 N N . GLY B 1 22 ? 0.827 -12.042 34.475 1.00 47.51 45 GLY B N 1
ATOM 2193 C CA . GLY B 1 22 ? 1.605 -13.113 35.140 1.00 48.14 45 GLY B CA 1
ATOM 2194 C C . GLY B 1 22 ? 1.213 -14.462 34.671 1.00 49.86 45 GLY B C 1
ATOM 2195 O O . GLY B 1 22 ? 1.066 -14.681 33.480 1.00 52.03 45 GLY B O 1
ATOM 2196 N N . ASP B 1 23 ? 0.898 -15.360 35.601 1.00 56.50 46 ASP B N 1
ATOM 2197 C CA . ASP B 1 23 ? 0.560 -16.723 35.206 1.00 58.10 46 ASP B CA 1
ATOM 2198 C C . ASP B 1 23 ? -0.901 -16.893 34.887 1.00 54.48 46 ASP B C 1
ATOM 2199 O O . ASP B 1 23 ? -1.302 -17.933 34.428 1.00 57.58 46 ASP B O 1
ATOM 2204 N N . ARG B 1 24 ? -1.713 -15.877 35.099 1.00 48.45 47 ARG B N 1
ATOM 2205 C CA . ARG B 1 24 ? -3.115 -16.010 34.764 1.00 49.39 47 ARG B CA 1
ATOM 2206 C C . ARG B 1 24 ? -3.426 -15.964 33.257 1.00 50.37 47 ARG B C 1
ATOM 2207 O O . ARG B 1 24 ? -4.513 -16.344 32.865 1.00 46.15 47 ARG B O 1
ATOM 2215 N N . ILE B 1 25 ? -2.498 -15.474 32.433 1.00 44.96 48 ILE B N 1
ATOM 2216 C CA . ILE B 1 25 ? -2.808 -15.273 31.028 1.00 44.59 48 ILE B CA 1
ATOM 2217 C C . ILE B 1 25 ? -2.051 -16.216 30.130 1.00 45.32 48 ILE B C 1
ATOM 2218 O O . ILE B 1 25 ? -1.006 -16.714 30.496 1.00 46.58 48 ILE B O 1
ATOM 2223 N N . ARG B 1 26 ? -2.589 -16.411 28.934 1.00 45.97 49 ARG B N 1
ATOM 2224 C CA . ARG B 1 26 ? -1.891 -17.016 27.828 1.00 49.51 49 ARG B CA 1
ATOM 2225 C C . ARG B 1 26 ? -1.729 -15.920 26.742 1.00 43.53 49 ARG B C 1
ATOM 2226 O O . ARG B 1 26 ? -2.707 -15.417 26.167 1.00 47.00 49 ARG B O 1
ATOM 2234 N N . LEU B 1 27 ? -0.502 -15.583 26.454 1.00 43.63 50 LEU B N 1
ATOM 2235 C CA . LEU B 1 27 ? -0.133 -14.387 25.674 1.00 44.62 50 LEU B CA 1
ATOM 2236 C C . LEU B 1 27 ? 0.428 -14.778 24.311 1.00 45.32 50 LEU B C 1
ATOM 2237 O O . LEU B 1 27 ? 1.285 -15.642 24.218 1.00 43.27 50 LEU B O 1
ATOM 2242 N N . ASN B 1 28 ? -0.082 -14.160 23.253 1.00 44.96 51 ASN B N 1
ATOM 2243 C CA . ASN B 1 28 ? 0.475 -14.274 21.949 1.00 41.75 51 ASN B CA 1
ATOM 2244 C C . ASN B 1 28 ? 0.865 -12.907 21.510 1.00 42.67 51 ASN B C 1
ATOM 2245 O O . ASN B 1 28 ? 0.082 -12.023 21.630 1.00 40.87 51 ASN B O 1
ATOM 2250 N N . VAL B 1 29 ? 2.054 -12.760 20.932 1.00 40.06 52 VAL B N 1
ATOM 2251 C CA . VAL B 1 29 ? 2.461 -11.477 20.449 1.00 42.72 52 VAL B CA 1
ATOM 2252 C C . VAL B 1 29 ? 2.563 -11.523 18.927 1.00 44.52 52 VAL B C 1
ATOM 2253 O O . VAL B 1 29 ? 3.161 -12.384 18.392 1.00 46.59 52 VAL B O 1
ATOM 2257 N N . LEU B 1 30 ? 1.964 -10.584 18.228 1.00 47.42 53 LEU B N 1
ATOM 2258 C CA . LEU B 1 30 ? 1.845 -10.728 16.732 1.00 43.62 53 LEU B CA 1
ATOM 2259 C C . LEU B 1 30 ? 3.136 -10.398 16.071 1.00 47.62 53 LEU B C 1
ATOM 2260 O O . LEU B 1 30 ? 3.600 -11.138 15.258 1.00 44.63 53 LEU B O 1
ATOM 2265 N N . VAL B 1 31 ? 3.729 -9.279 16.430 1.00 44.22 54 VAL B N 1
ATOM 2266 C CA . VAL B 1 31 ? 5.009 -8.926 15.865 1.00 46.13 54 VAL B CA 1
ATOM 2267 C C . VAL B 1 31 ? 6.049 -8.958 17.010 1.00 46.46 54 VAL B C 1
ATOM 2268 O O . VAL B 1 31 ? 5.945 -8.196 17.988 1.00 42.68 54 VAL B O 1
ATOM 2272 N N . GLY B 1 32 ? 7.006 -9.861 16.880 1.00 44.74 55 GLY B N 1
ATOM 2273 C CA . GLY B 1 32 ? 8.058 -10.032 17.879 1.00 45.65 55 GLY B CA 1
ATOM 2274 C C . GLY B 1 32 ? 9.285 -9.133 17.698 1.00 44.33 55 GLY B C 1
ATOM 2275 O O . GLY B 1 32 ? 9.249 -8.084 17.043 1.00 45.11 55 GLY B O 1
ATOM 2276 N N . PRO B 1 33 ? 10.377 -9.514 18.360 1.00 48.47 56 PRO B N 1
ATOM 2277 C CA . PRO B 1 33 ? 11.584 -8.736 18.331 1.00 53.68 56 PRO B CA 1
ATOM 2278 C C . PRO B 1 33 ? 12.248 -8.739 16.986 1.00 54.91 56 PRO B C 1
ATOM 2279 O O . PRO B 1 33 ? 11.935 -9.575 16.156 1.00 58.59 56 PRO B O 1
ATOM 2283 N N . ASP B 1 34 ? 13.199 -7.830 16.761 1.00 79.22 57 ASP B N 1
ATOM 2284 C CA . ASP B 1 34 ? 13.925 -7.815 15.476 1.00 91.31 57 ASP B CA 1
ATOM 2285 C C . ASP B 1 34 ? 12.824 -7.817 14.421 1.00 89.67 57 ASP B C 1
ATOM 2286 O O . ASP B 1 34 ? 12.800 -8.657 13.507 1.00 87.63 57 ASP B O 1
ATOM 2291 N N A SER B 1 35 ? 11.872 -6.899 14.623 0.98 89.23 58 SER B N 1
ATOM 2292 N N B SER B 1 35 ? 11.907 -6.867 14.550 0.02 82.91 58 SER B N 1
ATOM 2293 C CA A SER B 1 35 ? 10.741 -6.720 13.715 0.98 78.87 58 SER B CA 1
ATOM 2294 C CA B SER B 1 35 ? 10.768 -6.791 13.661 0.02 78.69 58 SER B CA 1
ATOM 2295 C C A SER B 1 35 ? 11.220 -5.999 12.438 0.98 68.34 58 SER B C 1
ATOM 2296 C C B SER B 1 35 ? 11.156 -5.980 12.438 0.02 75.21 58 SER B C 1
ATOM 2297 O O A SER B 1 35 ? 11.819 -4.950 12.541 0.98 63.36 58 SER B O 1
ATOM 2298 O O B SER B 1 35 ? 11.645 -4.859 12.565 0.02 74.43 58 SER B O 1
ATOM 2303 N N . ASP B 1 36 ? 10.942 -6.538 11.252 1.00 69.86 59 ASP B N 1
ATOM 2304 C CA . ASP B 1 36 ? 11.162 -5.764 10.024 1.00 73.17 59 ASP B CA 1
ATOM 2305 C C . ASP B 1 36 ? 10.119 -4.648 9.874 1.00 68.45 59 ASP B C 1
ATOM 2306 O O . ASP B 1 36 ? 10.392 -3.579 9.343 1.00 75.45 59 ASP B O 1
ATOM 2311 N N . THR B 1 37 ? 8.929 -4.888 10.386 1.00 61.52 60 THR B N 1
ATOM 2312 C CA . THR B 1 37 ? 7.885 -3.896 10.355 1.00 57.79 60 THR B CA 1
ATOM 2313 C C . THR B 1 37 ? 8.161 -2.750 11.266 1.00 52.19 60 THR B C 1
ATOM 2314 O O . THR B 1 37 ? 8.972 -2.828 12.152 1.00 51.48 60 THR B O 1
ATOM 2318 N N . HIS B 1 38 ? 7.359 -1.723 11.096 1.00 51.02 61 HIS B N 1
ATOM 2319 C CA . HIS B 1 38 ? 7.403 -0.565 11.899 1.00 50.89 61 HIS B CA 1
ATOM 2320 C C . HIS B 1 38 ? 6.257 -0.604 12.899 1.00 48.17 61 HIS B C 1
ATOM 2321 O O . HIS B 1 38 ? 5.145 -0.413 12.512 1.00 44.91 61 HIS B O 1
ATOM 2328 N N . VAL B 1 39 ? 6.558 -0.844 14.182 1.00 45.25 62 VAL B N 1
ATOM 2329 C CA . VAL B 1 39 ? 5.564 -1.076 15.245 1.00 40.15 62 VAL B CA 1
ATOM 2330 C C . VAL B 1 39 ? 4.792 -2.395 15.026 1.00 40.51 62 VAL B C 1
ATOM 2331 O O . VAL B 1 39 ? 5.139 -3.403 15.593 1.00 42.17 62 VAL B O 1
ATOM 2335 N N . TYR B 1 40 ? 3.735 -2.356 14.205 1.00 42.98 63 TYR B N 1
ATOM 2336 C CA . TYR B 1 40 ? 2.902 -3.511 13.947 1.00 44.29 63 TYR B CA 1
ATOM 2337 C C . TYR B 1 40 ? 2.471 -3.380 12.490 1.00 43.89 63 TYR B C 1
ATOM 2338 O O . TYR B 1 40 ? 2.203 -2.264 12.032 1.00 41.59 63 TYR B O 1
ATOM 2347 N N . GLU B 1 41 ? 2.326 -4.506 11.808 1.00 41.27 64 GLU B N 1
ATOM 2348 C CA . GLU B 1 41 ? 1.676 -4.476 10.491 1.00 50.54 64 GLU B CA 1
ATOM 2349 C C . GLU B 1 41 ? 0.854 -5.723 10.341 1.00 44.83 64 GLU B C 1
ATOM 2350 O O . GLU B 1 41 ? 1.274 -6.740 10.797 1.00 48.50 64 GLU B O 1
ATOM 2356 N N . PRO B 1 42 ? -0.312 -5.650 9.707 1.00 45.73 65 PRO B N 1
ATOM 2357 C CA . PRO B 1 42 ? -1.156 -6.835 9.554 1.00 47.41 65 PRO B CA 1
ATOM 2358 C C . PRO B 1 42 ? -0.496 -7.981 8.808 1.00 44.93 65 PRO B C 1
ATOM 2359 O O . PRO B 1 42 ? 0.156 -7.748 7.794 1.00 44.25 65 PRO B O 1
ATOM 2363 N N . ARG B 1 43 ? -0.734 -9.190 9.288 1.00 43.34 66 ARG B N 1
ATOM 2364 C CA . ARG B 1 43 ? -0.459 -10.407 8.566 1.00 42.66 66 ARG B CA 1
ATOM 2365 C C . ARG B 1 43 ? -1.615 -11.353 8.687 1.00 45.76 66 ARG B C 1
ATOM 2366 O O . ARG B 1 43 ? -2.213 -11.456 9.749 1.00 44.50 66 ARG B O 1
ATOM 2374 N N . PRO B 1 44 ? -1.962 -12.073 7.596 1.00 44.52 67 PRO B N 1
ATOM 2375 C CA . PRO B 1 44 ? -3.088 -12.970 7.718 1.00 46.67 67 PRO B CA 1
ATOM 2376 C C . PRO B 1 44 ? -3.013 -13.995 8.842 1.00 42.80 67 PRO B C 1
ATOM 2377 O O . PRO B 1 44 ? -4.042 -14.369 9.405 1.00 41.34 67 PRO B O 1
ATOM 2381 N N . ALA B 1 45 ? -1.801 -14.437 9.196 1.00 43.78 68 ALA B N 1
ATOM 2382 C CA . ALA B 1 45 ? -1.645 -15.384 10.295 1.00 46.70 68 ALA B CA 1
ATOM 2383 C C . ALA B 1 45 ? -1.991 -14.795 11.651 1.00 45.98 68 ALA B C 1
ATOM 2384 O O . ALA B 1 45 ? -2.267 -15.529 12.557 1.00 45.61 68 ALA B O 1
ATOM 2386 N N . ASP B 1 46 ? -2.165 -13.484 11.735 1.00 42.86 69 ASP B N 1
ATOM 2387 C CA . ASP B 1 46 ? -2.660 -12.901 12.941 1.00 39.79 69 ASP B CA 1
ATOM 2388 C C . ASP B 1 46 ? -3.986 -13.483 13.333 1.00 46.32 69 ASP B C 1
ATOM 2389 O O . ASP B 1 46 ? -4.361 -13.509 14.515 1.00 42.07 69 ASP B O 1
ATOM 2394 N N . ALA B 1 47 ? -4.738 -13.923 12.345 1.00 46.53 70 ALA B N 1
ATOM 2395 C CA . ALA B 1 47 ? -6.031 -14.430 12.591 1.00 41.75 70 ALA B CA 1
ATOM 2396 C C . ALA B 1 47 ? -6.056 -15.617 13.513 1.00 45.77 70 ALA B C 1
ATOM 2397 O O . ALA B 1 47 ? -7.060 -15.836 14.171 1.00 43.50 70 ALA B O 1
ATOM 2399 N N . ILE B 1 48 ? -5.042 -16.449 13.420 1.00 46.11 71 ILE B N 1
ATOM 2400 C CA . ILE B 1 48 ? -4.994 -17.678 14.215 1.00 50.22 71 ILE B CA 1
ATOM 2401 C C . ILE B 1 48 ? -4.964 -17.306 15.708 1.00 48.69 71 ILE B C 1
ATOM 2402 O O . ILE B 1 48 ? -5.738 -17.800 16.510 1.00 48.96 71 ILE B O 1
ATOM 2407 N N . ALA B 1 49 ? -4.142 -16.324 16.046 1.00 45.63 72 ALA B N 1
ATOM 2408 C CA . ALA B 1 49 ? -4.082 -15.829 17.413 1.00 46.86 72 ALA B CA 1
ATOM 2409 C C . ALA B 1 49 ? -5.362 -15.139 17.808 1.00 47.01 72 ALA B C 1
ATOM 2410 O O . ALA B 1 49 ? -5.878 -15.378 18.887 1.00 45.89 72 ALA B O 1
ATOM 2412 N N . LEU B 1 50 ? -5.853 -14.216 16.980 1.00 47.92 73 LEU B N 1
ATOM 2413 C CA . LEU B 1 50 ? -7.043 -13.432 17.334 1.00 47.58 73 LEU B CA 1
ATOM 2414 C C . LEU B 1 50 ? -8.316 -14.253 17.477 1.00 50.76 73 LEU B C 1
ATOM 2415 O O . LEU B 1 50 ? -9.231 -13.892 18.228 1.00 50.48 73 LEU B O 1
ATOM 2420 N N . ALA B 1 51 ? -8.391 -15.342 16.733 1.00 52.28 74 ALA B N 1
ATOM 2421 C CA . ALA B 1 51 ? -9.614 -16.140 16.758 1.00 54.59 74 ALA B CA 1
ATOM 2422 C C . ALA B 1 51 ? -9.848 -16.690 18.189 1.00 61.03 74 ALA B C 1
ATOM 2423 O O . ALA B 1 51 ? -10.979 -16.662 18.642 1.00 68.34 74 ALA B O 1
ATOM 2425 N N . GLY B 1 52 ? -8.798 -17.114 18.911 1.00 62.90 75 GLY B N 1
ATOM 2426 C CA . GLY B 1 52 ? -8.949 -17.533 20.318 1.00 69.68 75 GLY B CA 1
ATOM 2427 C C . GLY B 1 52 ? -9.177 -16.445 21.387 1.00 69.23 75 GLY B C 1
ATOM 2428 O O . GLY B 1 52 ? -9.606 -16.734 22.507 1.00 67.24 75 GLY B O 1
ATOM 2429 N N . ALA B 1 53 ? -8.995 -15.183 21.041 1.00 57.34 76 ALA B N 1
ATOM 2430 C CA . ALA B 1 53 ? -8.724 -14.200 22.056 1.00 49.29 76 ALA B CA 1
ATOM 2431 C C . ALA B 1 53 ? -9.858 -13.768 22.928 1.00 54.77 76 ALA B C 1
ATOM 2432 O O . ALA B 1 53 ? -10.951 -13.560 22.480 1.00 50.47 76 ALA B O 1
ATOM 2434 N N . ASP B 1 54 ? -9.524 -13.518 24.188 1.00 49.07 77 ASP B N 1
ATOM 2435 C CA . ASP B 1 54 ? -10.372 -12.736 25.087 1.00 50.63 77 ASP B CA 1
ATOM 2436 C C . ASP B 1 54 ? -10.076 -11.242 25.064 1.00 47.17 77 ASP B C 1
ATOM 2437 O O . ASP B 1 54 ? -11.004 -10.421 25.104 1.00 44.36 77 ASP B O 1
ATOM 2442 N N . VAL B 1 55 ? -8.801 -10.844 24.995 1.00 45.81 78 VAL B N 1
ATOM 2443 C CA . VAL B 1 55 ? -8.477 -9.388 25.071 1.00 43.30 78 VAL B CA 1
ATOM 2444 C C . VAL B 1 55 ? -7.386 -9.148 24.004 1.00 42.12 78 VAL B C 1
ATOM 2445 O O . VAL B 1 55 ? -6.491 -9.933 23.921 1.00 45.01 78 VAL B O 1
ATOM 2449 N N . VAL B 1 56 ? -7.495 -8.071 23.228 1.00 39.14 79 VAL B N 1
ATOM 2450 C CA . VAL B 1 56 ? -6.529 -7.713 22.183 1.00 41.91 79 VAL B CA 1
ATOM 2451 C C . VAL B 1 56 ? -6.020 -6.358 22.558 1.00 39.84 79 VAL B C 1
ATOM 2452 O O . VAL B 1 56 ? -6.804 -5.474 22.770 1.00 45.35 79 VAL B O 1
ATOM 2456 N N . LEU B 1 57 ? -4.701 -6.251 22.770 1.00 38.31 80 LEU B N 1
ATOM 2457 C CA . LEU B 1 57 ? -4.055 -5.038 23.219 1.00 38.11 80 LEU B CA 1
ATOM 2458 C C . LEU B 1 57 ? -3.347 -4.398 22.016 1.00 39.48 80 LEU B C 1
ATOM 2459 O O . LEU B 1 57 ? -2.489 -5.056 21.357 1.00 38.67 80 LEU B O 1
ATOM 2464 N N . THR B 1 58 ? -3.621 -3.115 21.781 1.00 39.15 81 THR B N 1
ATOM 2465 C CA . THR B 1 58 ? -3.055 -2.419 20.669 1.00 42.65 81 THR B CA 1
ATOM 2466 C C . THR B 1 58 ? -2.560 -1.084 21.125 1.00 38.65 81 THR B C 1
ATOM 2467 O O . THR B 1 58 ? -3.002 -0.535 22.136 1.00 39.26 81 THR B O 1
ATOM 2471 N N . ASN B 1 59 ? -1.700 -0.524 20.292 1.00 38.99 82 ASN B N 1
ATOM 2472 C CA . ASN B 1 59 ? -1.212 0.816 20.492 1.00 43.90 82 ASN B CA 1
ATOM 2473 C C . ASN B 1 59 ? -2.233 1.865 20.028 1.00 52.85 82 ASN B C 1
ATOM 2474 O O . ASN B 1 59 ? -2.238 2.970 20.539 1.00 69.70 82 ASN B O 1
ATOM 2479 N N . GLY B 1 60 ? -3.116 1.472 19.118 1.00 58.55 83 GLY B N 1
ATOM 2480 C CA . GLY B 1 60 ? -4.255 2.288 18.592 1.00 63.78 83 GLY B CA 1
ATOM 2481 C C . GLY B 1 60 ? -4.071 2.779 17.170 1.00 66.84 83 GLY B C 1
ATOM 2482 O O . GLY B 1 60 ? -4.883 3.543 16.699 1.00 71.43 83 GLY B O 1
ATOM 2483 N N . LEU B 1 61 ? -2.995 2.333 16.489 1.00 74.54 84 LEU B N 1
ATOM 2484 C CA . LEU B 1 61 ? -2.668 2.668 15.069 1.00 80.22 84 LEU B CA 1
ATOM 2485 C C . LEU B 1 61 ? -3.854 2.582 14.046 1.00 74.10 84 LEU B C 1
ATOM 2486 O O . LEU B 1 61 ? -5.019 2.272 14.378 1.00 66.96 84 LEU B O 1
ATOM 2491 N N . GLU B 1 62 ? -3.504 2.806 12.787 1.00 65.26 85 GLU B N 1
ATOM 2492 C CA . GLU B 1 62 ? -4.478 2.686 11.705 1.00 78.61 85 GLU B CA 1
ATOM 2493 C C . GLU B 1 62 ? -4.962 1.258 11.459 1.00 69.09 85 GLU B C 1
ATOM 2494 O O . GLU B 1 62 ? -5.680 1.050 10.508 1.00 88.52 85 GLU B O 1
ATOM 2500 N N . PHE B 1 63 ? -4.610 0.277 12.302 1.00 67.77 86 PHE B N 1
ATOM 2501 C CA . PHE B 1 63 ? -4.930 -1.125 11.972 1.00 63.42 86 PHE B CA 1
ATOM 2502 C C . PHE B 1 63 ? -6.014 -1.761 12.835 1.00 71.14 86 PHE B C 1
ATOM 2503 O O . PHE B 1 63 ? -6.339 -2.927 12.669 1.00 66.67 86 PHE B O 1
ATOM 2511 N N . GLU B 1 64 ? -6.674 -1.004 13.689 1.00 77.42 87 GLU B N 1
ATOM 2512 C CA . GLU B 1 64 ? -7.769 -1.610 14.441 1.00 80.10 87 GLU B CA 1
ATOM 2513 C C . GLU B 1 64 ? -8.906 -2.071 13.520 1.00 76.05 87 GLU B C 1
ATOM 2514 O O . GLU B 1 64 ? -9.689 -2.945 13.869 1.00 79.69 87 GLU B O 1
ATOM 2520 N N . GLY B 1 65 ? -8.984 -1.493 12.336 1.00 59.81 88 GLY B N 1
ATOM 2521 C CA . GLY B 1 65 ? -9.838 -2.012 11.312 1.00 55.25 88 GLY B CA 1
ATOM 2522 C C . GLY B 1 65 ? -9.539 -3.470 11.007 1.00 54.36 88 GLY B C 1
ATOM 2523 O O . GLY B 1 65 ? -10.430 -4.324 11.054 1.00 51.53 88 GLY B O 1
ATOM 2524 N N . PHE B 1 66 ? -8.270 -3.758 10.706 1.00 52.59 89 PHE B N 1
ATOM 2525 C CA . PHE B 1 66 ? -7.882 -5.095 10.355 1.00 44.31 89 PHE B CA 1
ATOM 2526 C C . PHE B 1 66 ? -8.205 -6.055 11.508 1.00 42.61 89 PHE B C 1
ATOM 2527 O O . PHE B 1 66 ? -8.751 -7.150 11.302 1.00 43.72 89 PHE B O 1
ATOM 2535 N N . LEU B 1 67 ? -7.811 -5.685 12.721 1.00 44.60 90 LEU B N 1
ATOM 2536 C CA . LEU B 1 67 ? -7.979 -6.537 13.890 1.00 43.98 90 LEU B CA 1
ATOM 2537 C C . LEU B 1 67 ? -9.437 -6.781 14.154 1.00 47.31 90 LEU B C 1
ATOM 2538 O O . LEU B 1 67 ? -9.893 -7.929 14.346 1.00 42.65 90 LEU B O 1
ATOM 2543 N N . THR B 1 68 ? -10.221 -5.725 14.058 1.00 47.57 91 THR B N 1
ATOM 2544 C CA . THR B 1 68 ? -11.679 -5.837 14.276 1.00 50.21 91 THR B CA 1
ATOM 2545 C C . THR B 1 68 ? -12.379 -6.717 13.275 1.00 47.35 91 THR B C 1
ATOM 2546 O O . THR B 1 68 ? -13.251 -7.569 13.606 1.00 45.94 91 THR B O 1
ATOM 2550 N N . ARG B 1 69 ? -11.986 -6.544 12.028 1.00 46.94 92 ARG B N 1
ATOM 2551 C CA . ARG B 1 69 ? -12.535 -7.376 10.983 1.00 44.80 92 ARG B CA 1
ATOM 2552 C C . ARG B 1 69 ? -12.232 -8.836 11.170 1.00 44.10 92 ARG B C 1
ATOM 2553 O O . ARG B 1 69 ? -13.094 -9.671 10.954 1.00 42.51 92 ARG B O 1
ATOM 2561 N N . LEU B 1 70 ? -11.010 -9.165 11.570 1.00 43.75 93 LEU B N 1
ATOM 2562 C CA . LEU B 1 70 ? -10.679 -10.554 11.855 1.00 43.61 93 LEU B CA 1
ATOM 2563 C C . LEU B 1 70 ? -11.372 -11.116 13.081 1.00 44.41 93 LEU B C 1
ATOM 2564 O O . LEU B 1 70 ? -11.831 -12.258 13.065 1.00 42.93 93 LEU B O 1
ATOM 2569 N N . ILE B 1 71 ? -11.474 -10.305 14.128 1.00 47.85 94 ILE B N 1
ATOM 2570 C CA . ILE B 1 71 ? -12.269 -10.661 15.278 1.00 45.48 94 ILE B CA 1
ATOM 2571 C C . ILE B 1 71 ? -13.720 -10.990 14.858 1.00 47.52 94 ILE B C 1
ATOM 2572 O O . ILE B 1 71 ? -14.222 -12.039 15.197 1.00 44.35 94 ILE B O 1
ATOM 2577 N N . ALA B 1 72 ? -14.360 -10.125 14.109 1.00 47.69 95 ALA B N 1
ATOM 2578 C CA . ALA B 1 72 ? -15.759 -10.360 13.665 1.00 50.97 95 ALA B CA 1
ATOM 2579 C C . ALA B 1 72 ? -15.891 -11.615 12.824 1.00 50.12 95 ALA B C 1
ATOM 2580 O O . ALA B 1 72 ? -16.826 -12.387 12.967 1.00 48.35 95 ALA B O 1
ATOM 2582 N N . ALA B 1 73 ? -14.884 -11.872 11.990 1.00 53.10 96 ALA B N 1
ATOM 2583 C CA . ALA B 1 73 ? -14.895 -13.069 11.137 1.00 45.03 96 ALA B CA 1
ATOM 2584 C C . ALA B 1 73 ? -14.796 -14.348 11.929 1.00 48.23 96 ALA B C 1
ATOM 2585 O O . ALA B 1 73 ? -15.400 -15.338 11.560 1.00 44.96 96 ALA B O 1
ATOM 2587 N N . SER B 1 74 ? -14.031 -14.368 13.020 1.00 46.18 97 SER B N 1
ATOM 2588 C CA . SER B 1 74 ? -13.940 -15.555 13.796 1.00 45.46 97 SER B CA 1
ATOM 2589 C C . SER B 1 74 ? -15.239 -15.785 14.630 1.00 51.05 97 SER B C 1
ATOM 2590 O O . SER B 1 74 ? -15.371 -16.854 15.162 1.00 51.43 97 SER B O 1
ATOM 2593 N N . GLY B 1 75 ? -16.100 -14.774 14.810 1.00 51.32 98 GLY B N 1
ATOM 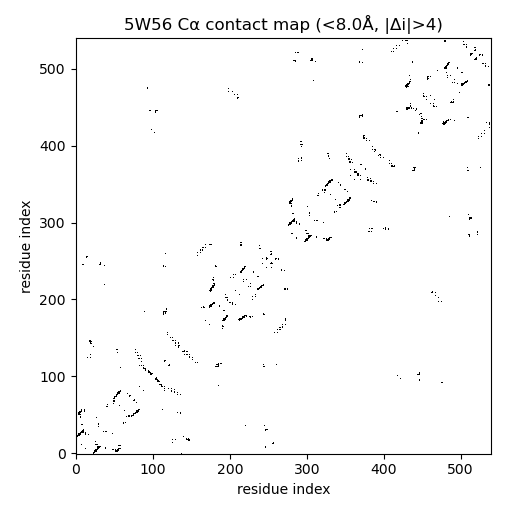2594 C CA . GLY B 1 75 ? -17.260 -14.875 15.736 1.00 60.85 98 GLY B CA 1
ATOM 2595 C C . GLY B 1 75 ? -16.838 -14.891 17.215 1.00 61.27 98 GLY B C 1
ATOM 2596 O O . GLY B 1 75 ? -17.556 -15.350 18.047 1.00 64.69 98 GLY B O 1
ATOM 2597 N N . THR B 1 76 ? -15.635 -14.420 17.503 1.00 63.88 99 THR B N 1
ATOM 2598 C CA . THR B 1 76 ? -15.086 -14.393 18.850 1.00 63.34 99 THR B CA 1
ATOM 2599 C C . THR B 1 76 ? -15.571 -13.140 19.506 1.00 61.27 99 THR B C 1
ATOM 2600 O O . THR B 1 76 ? -15.610 -12.086 18.908 1.00 64.13 99 THR B O 1
ATOM 2604 N N . ASP B 1 77 ? -15.944 -13.234 20.755 1.00 64.28 100 ASP B N 1
ATOM 2605 C CA . ASP B 1 77 ? -16.229 -12.022 21.511 1.00 78.56 100 ASP B CA 1
ATOM 2606 C C . ASP B 1 77 ? -14.895 -11.612 22.191 1.00 70.95 100 ASP B C 1
ATOM 2607 O O . ASP B 1 77 ? -14.470 -12.288 23.137 1.00 77.22 100 ASP B O 1
ATOM 2612 N N . ALA B 1 78 ? -14.208 -10.581 21.686 1.00 66.94 101 ALA B N 1
ATOM 2613 C CA . ALA B 1 78 ? -12.840 -10.217 22.214 1.00 61.29 101 ALA B CA 1
ATOM 2614 C C . ALA B 1 78 ? -12.837 -8.771 22.394 1.00 59.58 101 ALA B C 1
ATOM 2615 O O . ALA B 1 78 ? -13.296 -8.077 21.528 1.00 65.07 101 ALA B O 1
ATOM 2617 N N . ALA B 1 79 ? -12.404 -8.292 23.544 1.00 57.67 102 ALA B N 1
ATOM 2618 C CA . ALA B 1 79 ? -12.426 -6.855 23.783 1.00 57.51 102 ALA B CA 1
ATOM 2619 C C . ALA B 1 79 ? -11.083 -6.311 23.264 1.00 60.64 102 ALA B C 1
ATOM 2620 O O . ALA B 1 79 ? -10.023 -6.895 23.529 1.00 55.36 102 ALA B O 1
ATOM 2622 N N . VAL B 1 80 ? -11.143 -5.212 22.527 1.00 52.13 103 VAL B N 1
ATOM 2623 C CA . VAL B 1 80 ? -9.952 -4.579 21.959 1.00 53.06 103 VAL B CA 1
ATOM 2624 C C . VAL B 1 80 ? -9.653 -3.359 22.781 1.00 54.28 103 VAL B C 1
ATOM 2625 O O . VAL B 1 80 ? -10.438 -2.431 22.793 1.00 54.09 103 VAL B O 1
ATOM 2629 N N . ALA B 1 81 ? -8.526 -3.383 23.486 1.00 47.39 104 ALA B N 1
ATOM 2630 C CA . ALA B 1 81 ? -8.086 -2.249 24.267 1.00 49.40 104 ALA B CA 1
ATOM 2631 C C . ALA B 1 81 ? -7.042 -1.419 23.524 1.00 50.83 104 ALA B C 1
ATOM 2632 O O . ALA B 1 81 ? -5.952 -1.910 23.201 1.00 50.49 104 ALA B O 1
ATOM 2634 N N . THR B 1 82 ? -7.336 -0.142 23.349 1.00 47.55 105 THR B N 1
ATOM 2635 C CA . THR B 1 82 ? -6.428 0.763 22.766 1.00 45.14 105 THR B CA 1
ATOM 2636 C C . THR B 1 82 ? -5.615 1.413 23.848 1.00 46.31 105 THR B C 1
ATOM 2637 O O . THR B 1 82 ? -6.119 2.244 24.644 1.00 44.08 105 THR B O 1
ATOM 2641 N N . LEU B 1 83 ? -4.309 1.108 23.873 1.00 45.25 106 LEU B N 1
ATOM 2642 C CA . LEU B 1 83 ? -3.572 1.407 25.092 1.00 44.29 106 LEU B CA 1
ATOM 2643 C C . LEU B 1 83 ? -3.133 2.837 25.220 1.00 47.82 106 LEU B C 1
ATOM 2644 O O . LEU B 1 83 ? -2.697 3.269 26.318 1.00 45.30 106 LEU B O 1
ATOM 2649 N N . THR B 1 84 ? -3.197 3.576 24.120 1.00 44.63 107 THR B N 1
ATOM 2650 C CA . THR B 1 84 ? -2.929 4.990 24.178 1.00 45.34 107 THR B CA 1
ATOM 2651 C C . THR B 1 84 ? -4.125 5.845 24.631 1.00 48.98 107 THR B C 1
ATOM 2652 O O . THR B 1 84 ? -3.993 7.079 24.699 1.00 50.42 107 THR B O 1
ATOM 2656 N N . ASP B 1 85 ? -5.257 5.237 24.953 1.00 52.36 108 ASP B N 1
ATOM 2657 C CA . ASP B 1 85 ? -6.346 5.959 25.647 1.00 56.23 108 ASP B CA 1
ATOM 2658 C C . ASP B 1 85 ? -5.861 6.608 26.927 1.00 52.02 108 ASP B C 1
ATOM 2659 O O . ASP B 1 85 ? -5.245 5.963 27.762 1.00 55.34 108 ASP B O 1
ATOM 2664 N N . GLY B 1 86 ? -6.067 7.891 27.082 1.00 50.36 109 GLY B N 1
ATOM 2665 C CA . GLY B 1 86 ? -5.576 8.572 28.282 1.00 51.10 109 GLY B CA 1
ATOM 2666 C C . GLY B 1 86 ? -4.142 9.028 28.133 1.00 54.34 109 GLY B C 1
ATOM 2667 O O . GLY B 1 86 ? -3.620 9.680 28.987 1.00 56.77 109 GLY B O 1
ATOM 2668 N N . VAL B 1 87 ? -3.465 8.694 27.056 1.00 54.68 110 VAL B N 1
ATOM 2669 C CA . VAL B 1 87 ? -2.109 9.217 26.886 1.00 54.23 110 VAL B CA 1
ATOM 2670 C C . VAL B 1 87 ? -2.243 10.442 25.965 1.00 52.83 110 VAL B C 1
ATOM 2671 O O . VAL B 1 87 ? -2.908 10.385 24.939 1.00 55.97 110 VAL B O 1
ATOM 2675 N N . GLU B 1 88 ? -1.564 11.518 26.297 1.00 56.85 111 GLU B N 1
ATOM 2676 C CA . GLU B 1 88 ? -1.542 12.709 25.442 1.00 64.02 111 GLU B CA 1
ATOM 2677 C C . GLU B 1 88 ? -0.588 12.452 24.307 1.00 61.99 111 GLU B C 1
ATOM 2678 O O . GLU B 1 88 ? 0.621 12.516 24.477 1.00 65.79 111 GLU B O 1
ATOM 2684 N N . THR B 1 89 ? -1.121 12.107 23.160 1.00 60.66 112 THR B N 1
ATOM 2685 C CA . THR B 1 89 ? -0.303 11.848 21.994 1.00 63.02 112 THR B CA 1
ATOM 2686 C C . THR B 1 89 ? -0.001 13.128 21.214 1.00 67.37 112 THR B C 1
ATOM 2687 O O . THR B 1 89 ? -0.772 14.049 21.256 1.00 76.03 112 THR B O 1
ATOM 2691 N N . MET B 1 90 ? 1.120 13.123 20.492 1.00 67.09 113 MET B N 1
ATOM 2692 C CA . MET B 1 90 ? 1.665 14.255 19.734 1.00 66.26 113 MET B CA 1
ATOM 2693 C C . MET B 1 90 ? 1.482 13.924 18.275 1.00 69.28 113 MET B C 1
ATOM 2694 O O . MET B 1 90 ? 1.484 12.760 17.895 1.00 62.28 113 MET B O 1
ATOM 2699 N N . GLU B 1 91 ? 1.358 14.958 17.444 1.00 82.38 114 GLU B N 1
ATOM 2700 C CA . GLU B 1 91 ? 1.018 14.774 16.040 1.00 80.78 114 GLU B CA 1
ATOM 2701 C C . GLU B 1 91 ? 2.286 14.554 15.232 1.00 79.98 114 GLU B C 1
ATOM 2702 O O . GLU B 1 91 ? 3.345 15.014 15.642 1.00 68.17 114 GLU B O 1
ATOM 2708 N N . GLU B 1 92 ? 2.150 13.820 14.113 1.00 90.14 115 GLU B N 1
ATOM 2709 C CA . GLU B 1 92 ? 3.253 13.373 13.219 1.00 92.65 115 GLU B CA 1
ATOM 2710 C C . GLU B 1 92 ? 3.801 11.993 13.621 1.00 96.96 115 GLU B C 1
ATOM 2711 O O . GLU B 1 92 ? 4.467 11.297 12.848 1.00 95.32 115 GLU B O 1
ATOM 2717 N N . HIS B 1 112 ? -1.122 10.705 14.331 1.00 74.26 135 HIS B N 1
ATOM 2718 C CA . HIS B 1 112 ? -0.384 10.876 15.581 1.00 75.62 135 HIS B CA 1
ATOM 2719 C C . HIS B 1 112 ? 0.864 10.035 15.672 1.00 61.91 135 HIS B C 1
ATOM 2720 O O . HIS B 1 112 ? 0.890 8.937 15.189 1.00 73.38 135 HIS B O 1
ATOM 2727 N N . ASP B 1 113 ? 1.905 10.576 16.269 1.00 59.38 136 ASP B N 1
ATOM 2728 C CA . ASP B 1 113 ? 3.172 9.847 16.496 1.00 56.14 136 ASP B CA 1
ATOM 2729 C C . ASP B 1 113 ? 2.881 8.685 17.474 1.00 49.28 136 ASP B C 1
ATOM 2730 O O . ASP B 1 113 ? 2.362 8.912 18.570 1.00 47.31 136 ASP B O 1
ATOM 2735 N N . PRO B 1 114 ? 3.133 7.449 17.041 1.00 48.96 137 PRO B N 1
ATOM 2736 C CA . PRO B 1 114 ? 2.717 6.322 17.846 1.00 47.96 137 PRO B CA 1
ATOM 2737 C C . PRO B 1 114 ? 3.732 5.939 18.950 1.00 45.65 137 PRO B C 1
ATOM 2738 O O . PRO B 1 114 ? 3.364 5.115 19.749 1.00 41.39 137 PRO B O 1
ATOM 2742 N N . HIS B 1 115 ? 4.942 6.546 18.997 1.00 42.22 138 HIS B N 1
ATOM 2743 C CA . HIS B 1 115 ? 6.045 6.083 19.856 1.00 41.91 138 HIS B CA 1
ATOM 2744 C C . HIS B 1 115 ? 5.959 6.558 21.332 1.00 40.75 138 HIS B C 1
ATOM 2745 O O . HIS B 1 115 ? 6.955 6.958 21.959 1.00 38.61 138 HIS B O 1
ATOM 2752 N N . ALA B 1 116 ? 4.790 6.406 21.931 1.00 40.92 139 ALA B N 1
ATOM 2753 C CA . ALA B 1 116 ? 4.491 7.093 23.198 1.00 46.37 139 ALA B CA 1
ATOM 2754 C C . ALA B 1 116 ? 5.220 6.476 24.374 1.00 40.89 139 ALA B C 1
ATOM 2755 O O . ALA B 1 116 ? 5.419 7.131 25.369 1.00 37.95 139 ALA B O 1
ATOM 2757 N N . TRP B 1 117 ? 5.580 5.215 24.223 1.00 38.00 140 TRP B N 1
ATOM 2758 C CA . TRP B 1 117 ? 6.300 4.466 25.238 1.00 39.97 140 TRP B CA 1
ATOM 2759 C C . TRP B 1 117 ? 7.690 4.998 25.545 1.00 40.82 140 TRP B C 1
ATOM 2760 O O . TRP B 1 117 ? 8.272 4.603 26.550 1.00 43.16 140 TRP B O 1
ATOM 2771 N N . GLN B 1 118 ? 8.268 5.801 24.655 1.00 42.47 141 GLN B N 1
ATOM 2772 C CA . GLN B 1 118 ? 9.575 6.349 24.911 1.00 41.72 141 GLN B CA 1
ATOM 2773 C C . GLN B 1 118 ? 9.567 7.321 26.089 1.00 43.15 141 GLN B C 1
ATOM 2774 O O . GLN B 1 118 ? 10.641 7.749 26.549 1.00 42.62 141 GLN B O 1
ATOM 2780 N N . ALA B 1 119 ? 8.370 7.687 26.565 1.00 41.94 142 ALA B N 1
ATOM 2781 C CA . ALA B 1 119 ? 8.281 8.435 27.783 1.00 42.35 142 ALA B CA 1
ATOM 2782 C C . ALA B 1 119 ? 7.741 7.502 28.849 1.00 38.57 142 ALA B C 1
ATOM 2783 O O . ALA B 1 119 ? 6.598 7.042 28.763 1.00 40.24 142 ALA B O 1
ATOM 2785 N N . VAL B 1 120 ? 8.505 7.288 29.903 1.00 38.90 143 VAL B N 1
ATOM 2786 C CA . VAL B 1 120 ? 8.093 6.333 30.955 1.00 39.68 143 VAL B CA 1
ATOM 2787 C C . VAL B 1 120 ? 6.726 6.640 31.605 1.00 39.88 143 VAL B C 1
ATOM 2788 O O . VAL B 1 120 ? 5.975 5.733 31.848 1.00 41.35 143 VAL B O 1
ATOM 2792 N N . PRO B 1 121 ? 6.405 7.913 31.888 1.00 41.92 144 PRO B N 1
ATOM 2793 C CA . PRO B 1 121 ? 5.067 8.167 32.389 1.00 42.73 144 PRO B CA 1
ATOM 2794 C C . PRO B 1 121 ? 3.964 7.672 31.435 1.00 44.45 144 PRO B C 1
ATOM 2795 O O . PRO B 1 121 ? 2.947 7.197 31.894 1.00 44.41 144 PRO B O 1
ATOM 2799 N N . ASN B 1 122 ? 4.192 7.685 30.120 1.00 47.55 145 ASN B N 1
ATOM 2800 C CA . ASN B 1 122 ? 3.223 7.058 29.232 1.00 43.76 145 ASN B CA 1
ATOM 2801 C C . ASN B 1 122 ? 3.137 5.545 29.416 1.00 44.47 145 ASN B C 1
ATOM 2802 O O . ASN B 1 122 ? 2.057 4.943 29.351 1.00 41.10 145 ASN B O 1
ATOM 2807 N N . ALA B 1 123 ? 4.261 4.905 29.643 1.00 41.49 146 ALA B N 1
ATOM 2808 C CA . ALA B 1 123 ? 4.218 3.493 29.799 1.00 41.62 146 ALA B CA 1
ATOM 2809 C C . ALA B 1 123 ? 3.382 3.108 31.065 1.00 40.25 146 ALA B C 1
ATOM 2810 O O . ALA B 1 123 ? 2.758 2.069 31.066 1.00 39.33 146 ALA B O 1
ATOM 2812 N N . LYS B 1 124 ? 3.358 3.948 32.090 1.00 38.68 147 LYS B N 1
ATOM 2813 C CA . LYS B 1 124 ? 2.456 3.670 33.264 1.00 42.71 147 LYS B CA 1
ATOM 2814 C C . LYS B 1 124 ? 1.018 3.598 32.879 1.00 41.56 147 LYS B C 1
ATOM 2815 O O . LYS B 1 124 ? 0.250 2.792 33.400 1.00 39.38 147 LYS B O 1
ATOM 2821 N N . VAL B 1 125 ? 0.657 4.471 31.951 1.00 41.57 148 VAL B N 1
ATOM 2822 C CA . VAL B 1 125 ? -0.708 4.527 31.479 1.00 39.67 148 VAL B CA 1
ATOM 2823 C C . VAL B 1 125 ? -1.029 3.309 30.666 1.00 43.05 148 VAL B C 1
ATOM 2824 O O . VAL B 1 125 ? -2.097 2.692 30.862 1.00 41.47 148 VAL B O 1
ATOM 2828 N N . TYR B 1 126 ? -0.097 2.875 29.800 1.00 37.12 149 TYR B N 1
ATOM 2829 C CA . TYR B 1 126 ? -0.321 1.618 29.095 1.00 37.85 149 TYR B CA 1
ATOM 2830 C C . TYR B 1 126 ? -0.626 0.500 30.101 1.00 36.02 149 TYR B C 1
ATOM 2831 O O . TYR B 1 126 ? -1.533 -0.302 29.925 1.00 39.46 149 TYR B O 1
ATOM 2840 N N . VAL B 1 127 ? 0.221 0.432 31.125 1.00 40.09 150 VAL B N 1
ATOM 2841 C CA . VAL B 1 127 ? 0.128 -0.606 32.123 1.00 39.50 150 VAL B CA 1
ATOM 2842 C C . VAL B 1 127 ? -1.237 -0.536 32.881 1.00 36.83 150 VAL B C 1
ATOM 2843 O O . VAL B 1 127 ? -1.874 -1.566 33.017 1.00 39.22 150 VAL B O 1
ATOM 2847 N N . GLN B 1 128 ? -1.669 0.650 33.278 1.00 39.28 151 GLN B N 1
ATOM 2848 C CA . GLN B 1 128 ? -2.995 0.796 33.914 1.00 45.12 151 GLN B CA 1
ATOM 2849 C C . GLN B 1 128 ? -4.072 0.364 33.021 1.00 39.35 151 GLN B C 1
ATOM 2850 O O . GLN B 1 128 ? -5.047 -0.247 33.487 1.00 41.02 151 GLN B O 1
ATOM 2856 N N . ASN B 1 129 ? -3.997 0.748 31.753 1.00 41.10 152 ASN B N 1
ATOM 2857 C CA . ASN B 1 129 ? -4.998 0.331 30.744 1.00 41.89 152 ASN B CA 1
ATOM 2858 C C . ASN B 1 129 ? -5.041 -1.146 30.491 1.00 45.19 152 ASN B C 1
ATOM 2859 O O . ASN B 1 129 ? -6.112 -1.756 30.294 1.00 41.33 152 ASN B O 1
ATOM 2864 N N . ILE B 1 130 ? -3.891 -1.772 30.550 1.00 39.76 153 ILE B N 1
ATOM 2865 C CA . ILE B 1 130 ? -3.892 -3.229 30.403 1.00 37.29 153 ILE B CA 1
ATOM 2866 C C . ILE B 1 130 ? -4.627 -3.878 31.610 1.00 39.62 153 ILE B C 1
ATOM 2867 O O . ILE B 1 130 ? -5.450 -4.754 31.428 1.00 38.48 153 ILE B O 1
ATOM 2872 N N . ALA B 1 131 ? -4.307 -3.436 32.804 1.00 45.17 154 ALA B N 1
ATOM 2873 C CA . ALA B 1 131 ? -4.900 -3.965 34.067 1.00 48.34 154 ALA B CA 1
ATOM 2874 C C . ALA B 1 131 ? -6.381 -3.829 34.030 1.00 50.48 154 ALA B C 1
ATOM 2875 O O . ALA B 1 131 ? -7.145 -4.767 34.348 1.00 54.74 154 ALA B O 1
ATOM 2877 N N . ALA B 1 132 ? -6.815 -2.708 33.492 1.00 52.66 155 ALA B N 1
ATOM 2878 C CA . ALA B 1 132 ? -8.216 -2.446 33.353 1.00 54.55 155 ALA B CA 1
ATOM 2879 C C . ALA B 1 132 ? -8.877 -3.361 32.407 1.00 59.01 155 ALA B C 1
ATOM 2880 O O . ALA B 1 132 ? -9.987 -3.819 32.704 1.00 54.31 155 ALA B O 1
ATOM 2882 N N . ALA B 1 133 ? -8.273 -3.562 31.233 1.00 46.77 156 ALA B N 1
ATOM 2883 C CA . ALA B 1 133 ? -8.793 -4.465 30.255 1.00 48.15 156 ALA B CA 1
ATOM 2884 C C . ALA B 1 133 ? -8.890 -5.900 30.825 1.00 49.76 156 ALA B C 1
ATOM 2885 O O . ALA B 1 133 ? -9.864 -6.652 30.527 1.00 51.08 156 ALA B O 1
ATOM 2887 N N . PHE B 1 134 ? -7.912 -6.294 31.610 1.00 43.30 157 PHE B N 1
ATOM 2888 C CA . PHE B 1 134 ? -7.909 -7.675 32.080 1.00 46.94 157 PHE B CA 1
ATOM 2889 C C . PHE B 1 134 ? -9.079 -7.868 33.134 1.00 45.55 157 PHE B C 1
ATOM 2890 O O . PHE B 1 134 ? -9.741 -8.907 33.138 1.00 49.22 157 PHE B O 1
ATOM 2898 N N . CYS B 1 135 ? -9.290 -6.880 33.987 1.00 52.78 158 CYS B N 1
ATOM 2899 C CA . CYS B 1 135 ? -10.578 -6.700 34.735 1.00 48.66 158 CYS B CA 1
ATOM 2900 C C . CYS B 1 135 ? -11.898 -6.807 34.005 1.00 62.17 158 CYS B C 1
ATOM 2901 O O . CYS B 1 135 ? -12.705 -7.656 34.379 1.00 66.41 158 CYS B O 1
ATOM 2904 N N . ALA B 1 136 ? -12.133 -5.991 32.983 1.00 56.05 159 ALA B N 1
ATOM 2905 C CA . ALA B 1 136 ? -13.301 -6.131 32.148 1.00 64.69 159 ALA B CA 1
ATOM 2906 C C . ALA B 1 136 ? -13.526 -7.555 31.661 1.00 65.41 159 ALA B C 1
ATOM 2907 O O . ALA B 1 136 ? -14.672 -7.980 31.463 1.00 59.26 159 ALA B O 1
ATOM 2909 N N . ALA B 1 137 ? -12.447 -8.292 31.462 1.00 57.74 160 ALA B N 1
ATOM 2910 C CA . ALA B 1 137 ? -12.584 -9.603 30.893 1.00 51.33 160 ALA B CA 1
ATOM 2911 C C . ALA B 1 137 ? -12.591 -10.741 31.952 1.00 47.25 160 ALA B C 1
ATOM 2912 O O . ALA B 1 137 ? -13.021 -11.815 31.639 1.00 49.74 160 ALA B O 1
ATOM 2914 N N . ASP B 1 138 ? -12.000 -10.515 33.105 1.00 44.18 161 ASP B N 1
ATOM 2915 C CA . ASP B 1 138 ? -11.691 -11.578 34.071 1.00 48.18 161 ASP B CA 1
ATOM 2916 C C . ASP B 1 138 ? -11.780 -10.975 35.473 1.00 47.05 161 ASP B C 1
ATOM 2917 O O . ASP B 1 138 ? -10.793 -10.701 36.159 1.00 47.00 161 ASP B O 1
ATOM 2922 N N . ALA B 1 139 ? -13.013 -10.789 35.932 1.00 44.31 162 ALA B N 1
ATOM 2923 C CA . ALA B 1 139 ? -13.202 -10.129 37.253 1.00 44.32 162 ALA B CA 1
ATOM 2924 C C . ALA B 1 139 ? -12.501 -10.842 38.440 1.00 46.04 162 ALA B C 1
ATOM 2925 O O . ALA B 1 139 ? -11.946 -10.219 39.361 1.00 46.18 162 ALA B O 1
ATOM 2927 N N . GLU B 1 140 ? -12.490 -12.144 38.364 1.00 46.72 163 GLU B N 1
ATOM 2928 C CA . GLU B 1 140 ? -11.870 -12.994 39.343 1.00 54.89 163 GLU B CA 1
ATOM 2929 C C . GLU B 1 140 ? -10.401 -12.776 39.450 1.00 55.54 163 GLU B C 1
ATOM 2930 O O . GLU B 1 140 ? -9.887 -12.897 40.537 1.00 48.41 163 GLU B O 1
ATOM 2936 N N . GLY B 1 141 ? -9.725 -12.483 38.334 1.00 52.46 164 GLY B N 1
ATOM 2937 C CA . GLY B 1 141 ? -8.259 -12.138 38.381 1.00 52.95 164 GLY B CA 1
ATOM 2938 C C . GLY B 1 141 ? -7.940 -10.698 38.726 1.00 53.45 164 GLY B C 1
ATOM 2939 O O . GLY B 1 141 ? -6.749 -10.305 38.973 1.00 50.88 164 GLY B O 1
ATOM 2940 N N . CYS B 1 142 ? -8.998 -9.896 38.717 1.00 54.39 165 CYS B N 1
ATOM 2941 C CA . CYS B 1 142 ? -8.862 -8.466 38.678 1.00 57.35 165 CYS B CA 1
ATOM 2942 C C . CYS B 1 142 ? -7.947 -8.025 39.772 1.00 53.07 165 CYS B C 1
ATOM 2943 O O . CYS B 1 142 ? -7.015 -7.206 39.539 1.00 55.82 165 CYS B O 1
ATOM 2946 N N . ALA B 1 143 ? -8.002 -8.694 40.901 1.00 54.79 166 ALA B N 1
ATOM 2947 C CA . ALA B 1 143 ? -7.117 -8.331 41.996 1.00 49.15 166 ALA B CA 1
ATOM 2948 C C . ALA B 1 143 ? -5.643 -8.631 41.807 1.00 55.87 166 ALA B C 1
ATOM 2949 O O . ALA B 1 143 ? -4.759 -7.871 42.259 1.00 56.04 166 ALA B O 1
ATOM 2951 N N . ALA B 1 144 ? -5.340 -9.770 41.224 1.00 48.71 167 ALA B N 1
ATOM 2952 C CA . ALA B 1 144 ? -3.939 -10.121 40.962 1.00 49.53 167 ALA B CA 1
ATOM 2953 C C . ALA B 1 144 ? -3.354 -9.161 39.890 1.00 43.76 167 ALA B C 1
ATOM 2954 O O . ALA B 1 144 ? -2.170 -8.770 39.940 1.00 48.03 167 ALA B O 1
ATOM 2956 N N . TYR B 1 145 ? -4.188 -8.796 38.922 1.00 48.00 168 TYR B N 1
ATOM 2957 C CA . TYR B 1 145 ? -3.744 -7.966 37.794 1.00 47.91 168 TYR B CA 1
ATOM 2958 C C . TYR B 1 145 ? -3.368 -6.611 38.296 1.00 54.65 168 TYR B C 1
ATOM 2959 O O . TYR B 1 145 ? -2.327 -6.009 37.957 1.00 46.71 168 TYR B O 1
ATOM 2968 N N . GLN B 1 146 ? -4.276 -6.089 39.095 1.00 48.16 169 GLN B N 1
ATOM 2969 C CA . GLN B 1 146 ? -4.073 -4.843 39.732 1.00 50.03 169 GLN B CA 1
ATOM 2970 C C . GLN B 1 146 ? -2.874 -4.839 40.676 1.00 45.17 169 GLN B C 1
ATOM 2971 O O . GLN B 1 146 ? -2.029 -3.901 40.699 1.00 52.67 169 GLN B O 1
ATOM 2977 N N . ALA B 1 147 ? -2.615 -5.893 41.413 1.00 47.77 170 ALA B N 1
ATOM 2978 C CA . ALA B 1 147 ? -1.421 -5.922 42.201 1.00 43.90 170 ALA B CA 1
ATOM 2979 C C . ALA B 1 147 ? -0.063 -6.017 41.358 1.00 46.96 170 ALA B C 1
ATOM 2980 O O . ALA B 1 147 ? 0.990 -5.498 41.739 1.00 45.93 170 ALA B O 1
ATOM 2982 N N . ASN B 1 148 ? -0.075 -6.809 40.312 1.00 44.57 171 ASN B N 1
ATOM 2983 C CA . ASN B 1 148 ? 1.131 -6.885 39.405 1.00 44.78 171 ASN B CA 1
ATOM 2984 C C . ASN B 1 148 ? 1.360 -5.485 38.795 1.00 39.40 171 ASN B C 1
ATOM 2985 O O . ASN B 1 148 ? 2.470 -4.975 38.723 1.00 41.87 171 ASN B O 1
ATOM 2990 N N . ALA B 1 149 ? 0.259 -4.831 38.427 1.00 44.41 172 ALA B N 1
ATOM 2991 C CA . ALA B 1 149 ? 0.342 -3.541 37.786 1.00 43.05 172 ALA B CA 1
ATOM 2992 C C . ALA B 1 149 ? 0.946 -2.538 38.703 1.00 48.71 172 ALA B C 1
ATOM 2993 O O . ALA B 1 149 ? 1.845 -1.760 38.310 1.00 46.45 172 ALA B O 1
ATOM 2995 N N . ALA B 1 150 ? 0.485 -2.513 39.939 1.00 44.86 173 ALA B N 1
ATOM 2996 C CA . ALA B 1 150 ? 1.052 -1.583 40.895 1.00 47.21 173 ALA B CA 1
ATOM 2997 C C . ALA B 1 150 ? 2.531 -1.846 41.160 1.00 47.17 173 ALA B C 1
ATOM 2998 O O . ALA B 1 150 ? 3.295 -0.916 41.305 1.00 47.30 173 ALA B O 1
ATOM 3000 N N . ARG B 1 151 ? 2.953 -3.086 41.271 1.00 49.17 174 ARG B N 1
ATOM 3001 C CA . ARG B 1 151 ? 4.366 -3.346 41.549 1.00 48.38 174 ARG B CA 1
ATOM 3002 C C . ARG B 1 151 ? 5.214 -2.894 40.322 1.00 41.92 174 ARG B C 1
ATOM 3003 O O . ARG B 1 151 ? 6.220 -2.207 40.451 1.00 43.30 174 ARG B O 1
ATOM 3011 N N . TYR B 1 152 ? 4.773 -3.245 39.121 1.00 42.61 175 TYR B N 1
ATOM 3012 C CA . TYR B 1 152 ? 5.521 -2.804 37.890 1.00 41.65 175 TYR B CA 1
ATOM 3013 C C . TYR B 1 152 ? 5.529 -1.317 37.731 1.00 42.83 175 TYR B C 1
ATOM 3014 O O . TYR B 1 152 ? 6.557 -0.685 37.396 1.00 40.79 175 TYR B O 1
ATOM 3023 N N . ILE B 1 153 ? 4.413 -0.673 38.042 1.00 39.31 176 ILE B N 1
ATOM 3024 C CA . ILE B 1 153 ? 4.385 0.790 37.975 1.00 41.11 176 ILE B CA 1
ATOM 3025 C C . ILE B 1 153 ? 5.380 1.451 38.973 1.00 44.22 176 ILE B C 1
ATOM 3026 O O . ILE B 1 153 ? 5.995 2.521 38.651 1.00 42.57 176 ILE B O 1
ATOM 3031 N N . GLY B 1 154 ? 5.531 0.887 40.166 1.00 47.68 177 GLY B N 1
ATOM 3032 C CA . GLY B 1 154 ? 6.596 1.367 41.088 1.00 49.05 177 GLY B CA 1
ATOM 3033 C C . GLY B 1 154 ? 7.986 1.206 40.459 1.00 48.17 177 GLY B C 1
ATOM 3034 O O . GLY B 1 154 ? 8.821 2.083 40.586 1.00 45.68 177 GLY B O 1
ATOM 3035 N N . GLU B 1 155 ? 8.251 0.089 39.770 1.00 44.24 178 GLU B N 1
ATOM 3036 C CA . GLU B 1 155 ? 9.559 -0.057 39.032 1.00 44.75 178 GLU B CA 1
ATOM 3037 C C . GLU B 1 155 ? 9.699 0.960 37.918 1.00 44.29 178 GLU B C 1
ATOM 3038 O O . GLU B 1 155 ? 10.761 1.558 37.724 1.00 40.65 178 GLU B O 1
ATOM 3044 N N . LEU B 1 156 ? 8.604 1.250 37.218 1.00 39.04 179 LEU B N 1
ATOM 3045 C CA . LEU B 1 156 ? 8.658 2.232 36.120 1.00 38.43 179 LEU B CA 1
ATOM 3046 C C . LEU B 1 156 ? 8.906 3.572 36.721 1.00 40.81 179 LEU B C 1
ATOM 3047 O O . LEU B 1 156 ? 9.623 4.417 36.153 1.00 42.43 179 LEU B O 1
ATOM 3052 N N . ASP B 1 157 ? 8.317 3.789 37.888 1.00 42.34 180 ASP B N 1
ATOM 3053 C CA . ASP B 1 157 ? 8.522 5.105 38.540 1.00 45.24 180 ASP B CA 1
ATOM 3054 C C . ASP B 1 157 ? 9.999 5.311 38.914 1.00 41.10 180 ASP B C 1
ATOM 3055 O O . ASP B 1 157 ? 10.559 6.363 38.694 1.00 41.39 180 ASP B O 1
ATOM 3060 N N . ALA B 1 158 ? 10.631 4.283 39.471 1.00 45.08 181 ALA B N 1
ATOM 3061 C CA . ALA B 1 158 ? 12.077 4.320 39.734 1.00 41.68 181 ALA B CA 1
ATOM 3062 C C . ALA B 1 158 ? 12.880 4.514 38.442 1.00 46.73 181 ALA B C 1
ATOM 3063 O O . ALA B 1 158 ? 13.794 5.340 38.397 1.00 46.06 181 ALA B O 1
ATOM 3065 N N . LEU B 1 159 ? 12.535 3.815 37.367 1.00 40.97 182 LEU B N 1
ATOM 3066 C CA . LEU B 1 159 ? 13.215 4.013 36.101 1.00 41.05 182 LEU B CA 1
ATOM 3067 C C . LEU B 1 159 ? 13.084 5.481 35.618 1.00 42.14 182 LEU B C 1
ATOM 3068 O O . LEU B 1 159 ? 14.043 6.122 35.134 1.00 38.35 182 LEU B O 1
ATOM 3073 N N . ASP B 1 160 ? 11.893 6.041 35.724 1.00 42.55 183 ASP B N 1
ATOM 3074 C CA . ASP B 1 160 ? 11.669 7.377 35.201 1.00 40.52 183 ASP B CA 1
ATOM 3075 C C . ASP B 1 160 ? 12.573 8.385 35.995 1.00 43.80 183 ASP B C 1
ATOM 3076 O O . ASP B 1 160 ? 13.091 9.351 35.437 1.00 41.90 183 ASP B O 1
ATOM 3081 N N . THR B 1 161 ? 12.690 8.185 37.292 1.00 44.58 184 THR B N 1
ATOM 3082 C CA . THR B 1 161 ? 13.521 9.109 38.076 1.00 49.47 184 THR B CA 1
ATOM 3083 C C . THR B 1 161 ? 15.050 8.885 37.730 1.00 47.31 184 THR B C 1
ATOM 3084 O O . THR B 1 161 ? 15.842 9.806 37.637 1.00 47.64 184 THR B O 1
ATOM 3088 N N . GLU B 1 162 ? 15.451 7.648 37.492 1.00 45.83 185 GLU B N 1
ATOM 3089 C CA . GLU B 1 162 ? 16.812 7.342 37.065 1.00 44.12 185 GLU B CA 1
ATOM 3090 C C . GLU B 1 162 ? 17.164 8.039 35.769 1.00 47.91 185 GLU B C 1
ATOM 3091 O O . GLU B 1 162 ? 18.287 8.575 35.631 1.00 45.29 185 GLU B O 1
ATOM 3097 N N . ILE B 1 163 ? 16.237 8.049 34.789 1.00 41.72 186 ILE B N 1
ATOM 3098 C CA . ILE B 1 163 ? 16.530 8.658 33.513 1.00 40.02 186 ILE B CA 1
ATOM 3099 C C . ILE B 1 163 ? 16.722 10.144 33.684 1.00 43.89 186 ILE B C 1
ATOM 3100 O O . ILE B 1 163 ? 17.664 10.757 33.100 1.00 42.42 186 ILE B O 1
ATOM 3105 N N . ARG B 1 164 ? 15.829 10.744 34.453 1.00 42.73 187 ARG B N 1
ATOM 3106 C CA . ARG B 1 164 ? 15.910 12.227 34.706 1.00 47.00 187 ARG B CA 1
ATOM 3107 C C . ARG B 1 164 ? 17.214 12.544 35.455 1.00 48.08 187 ARG B C 1
ATOM 3108 O O . ARG B 1 164 ? 17.869 13.522 35.126 1.00 53.66 187 ARG B O 1
ATOM 3116 N N . ALA B 1 165 ? 17.633 11.705 36.397 1.00 47.83 188 ALA B N 1
ATOM 3117 C CA . ALA B 1 165 ? 18.893 11.990 37.115 1.00 48.08 188 ALA B CA 1
ATOM 3118 C C . ALA B 1 165 ? 20.054 11.916 36.153 1.00 49.63 188 ALA B C 1
ATOM 3119 O O . ALA B 1 165 ? 20.911 12.732 36.198 1.00 49.51 188 ALA B O 1
ATOM 3121 N N . ALA B 1 166 ? 20.041 11.000 35.199 1.00 45.95 189 ALA B N 1
ATOM 3122 C CA . ALA B 1 166 ? 21.117 10.930 34.210 1.00 43.62 189 ALA B CA 1
ATOM 3123 C C . ALA B 1 166 ? 21.180 12.165 33.322 1.00 46.00 189 ALA B C 1
ATOM 3124 O O . ALA B 1 166 ? 22.252 12.790 33.188 1.00 49.23 189 ALA B O 1
ATOM 3126 N N . ILE B 1 167 ? 20.052 12.568 32.770 1.00 46.85 190 ILE B N 1
ATOM 3127 C CA . ILE B 1 167 ? 20.016 13.661 31.793 1.00 47.21 190 ILE B CA 1
ATOM 3128 C C . ILE B 1 167 ? 20.312 15.015 32.469 1.00 51.30 190 ILE B C 1
ATOM 3129 O O . ILE B 1 167 ? 21.055 15.831 31.915 1.00 53.22 190 ILE B O 1
ATOM 3134 N N . ALA B 1 168 ? 19.726 15.240 33.650 1.00 53.83 191 ALA B N 1
ATOM 3135 C CA . ALA B 1 168 ? 19.989 16.419 34.446 1.00 53.57 191 ALA B CA 1
ATOM 3136 C C . ALA B 1 168 ? 21.461 16.620 34.808 1.00 59.18 191 ALA B C 1
ATOM 3137 O O . ALA B 1 168 ? 21.890 17.733 34.981 1.00 60.90 191 ALA B O 1
ATOM 3139 N N . ALA B 1 169 ? 22.228 15.547 34.904 1.00 57.15 192 ALA B N 1
ATOM 3140 C CA . ALA B 1 169 ? 23.620 15.633 35.179 1.00 56.16 192 ALA B CA 1
ATOM 3141 C C . ALA B 1 169 ? 24.458 16.068 34.004 1.00 57.10 192 ALA B C 1
ATOM 3142 O O . ALA B 1 169 ? 25.595 16.371 34.188 1.00 61.39 192 ALA B O 1
ATOM 3144 N N . LEU B 1 170 ? 23.916 16.106 32.797 1.00 56.05 193 LEU B N 1
ATOM 3145 C CA . LEU B 1 170 ? 24.694 16.464 31.643 1.00 57.04 193 LEU B CA 1
ATOM 3146 C C . LEU B 1 170 ? 24.885 17.983 31.537 1.00 64.28 193 LEU B C 1
ATOM 3147 O O . LEU B 1 170 ? 23.977 18.755 31.887 1.00 62.15 193 LEU B O 1
ATOM 3152 N N . PRO B 1 171 ? 26.033 18.415 30.991 1.00 70.98 194 PRO B N 1
ATOM 3153 C CA . PRO B 1 171 ? 26.170 19.830 30.646 1.00 77.54 194 PRO B CA 1
ATOM 3154 C C . PRO B 1 171 ? 24.932 20.373 29.952 1.00 79.84 194 PRO B C 1
ATOM 3155 O O . PRO B 1 171 ? 24.318 19.714 29.094 1.00 73.27 194 PRO B O 1
ATOM 3159 N N . GLN B 1 172 ? 24.581 21.582 30.329 1.00 82.53 195 GLN B N 1
ATOM 3160 C CA . GLN B 1 172 ? 23.424 22.260 29.787 1.00 87.50 195 GLN B CA 1
ATOM 3161 C C . GLN B 1 172 ? 23.389 22.365 28.244 1.00 85.40 195 GLN B C 1
ATOM 3162 O O . GLN B 1 172 ? 22.331 22.426 27.618 1.00 84.48 195 GLN B O 1
ATOM 3168 N N . ASP B 1 173 ? 24.563 22.372 27.641 1.00 84.34 196 ASP B N 1
ATOM 3169 C CA . ASP B 1 173 ? 24.726 22.597 26.202 1.00 85.98 196 ASP B CA 1
ATOM 3170 C C . ASP B 1 173 ? 25.091 21.315 25.456 1.00 82.26 196 ASP B C 1
ATOM 3171 O O . ASP B 1 173 ? 25.380 21.365 24.284 1.00 75.79 196 ASP B O 1
ATOM 3176 N N . ARG B 1 174 ? 25.156 20.182 26.154 1.00 81.34 197 ARG B N 1
ATOM 3177 C CA . ARG B 1 174 ? 25.394 18.875 25.517 1.00 83.69 197 ARG B CA 1
ATOM 3178 C C . ARG B 1 174 ? 24.121 18.015 25.611 1.00 72.42 197 ARG B C 1
ATOM 3179 O O . ARG B 1 174 ? 23.995 17.109 26.485 1.00 63.01 197 ARG B O 1
ATOM 3187 N N . ARG B 1 175 ? 23.163 18.332 24.735 1.00 60.62 198 ARG B N 1
ATOM 3188 C CA . ARG B 1 175 ? 21.829 17.707 24.807 1.00 60.20 198 ARG B CA 1
ATOM 3189 C C . ARG B 1 175 ? 21.288 17.277 23.491 1.00 54.81 198 ARG B C 1
ATOM 3190 O O . ARG B 1 175 ? 20.093 17.022 23.438 1.00 55.99 198 ARG B O 1
ATOM 3198 N N . THR B 1 176 ? 22.116 17.166 22.450 1.00 46.88 199 THR B N 1
ATOM 3199 C CA . THR B 1 176 ? 21.597 16.954 21.112 1.00 49.62 199 THR B CA 1
ATOM 3200 C C . THR B 1 176 ? 22.223 15.747 20.469 1.00 49.25 199 THR B C 1
ATOM 3201 O O . THR B 1 176 ? 23.453 15.615 20.435 1.00 49.66 199 THR B O 1
ATOM 3205 N N . VAL B 1 177 ? 21.377 14.847 19.983 1.00 47.35 200 VAL B N 1
ATOM 3206 C CA . VAL B 1 177 ? 21.894 13.754 19.212 1.00 45.92 200 VAL B CA 1
ATOM 3207 C C . VAL B 1 177 ? 21.171 13.661 17.896 1.00 45.94 200 VAL B C 1
ATOM 3208 O O . VAL B 1 177 ? 20.169 14.271 17.703 1.00 48.97 200 VAL B O 1
ATOM 3212 N N . VAL B 1 178 ? 21.687 12.813 17.016 1.00 46.66 201 VAL B N 1
ATOM 3213 C CA . VAL B 1 178 ? 21.151 12.691 15.708 1.00 47.91 201 VAL B CA 1
ATOM 3214 C C . VAL B 1 178 ? 20.696 11.299 15.459 1.00 45.06 201 VAL B C 1
ATOM 3215 O O . VAL B 1 178 ? 21.310 10.350 15.939 1.00 48.12 201 VAL B O 1
ATOM 3219 N N . VAL B 1 179 ? 19.584 11.149 14.759 1.00 44.06 202 VAL B N 1
ATOM 3220 C CA . VAL B 1 179 ? 19.130 9.838 14.282 1.00 46.54 202 VAL B CA 1
ATOM 3221 C C . VAL B 1 179 ? 18.557 9.972 12.852 1.00 48.67 202 VAL B C 1
ATOM 3222 O O . VAL B 1 179 ? 18.132 11.044 12.493 1.00 49.49 202 VAL B O 1
ATOM 3226 N N . ALA B 1 180 ? 18.567 8.885 12.059 1.00 51.61 203 ALA B N 1
ATOM 3227 C CA . ALA B 1 180 ? 17.994 8.892 10.684 1.00 50.40 203 ALA B CA 1
ATOM 3228 C C . ALA B 1 180 ? 16.456 8.869 10.662 1.00 54.82 203 ALA B C 1
ATOM 3229 O O . ALA B 1 180 ? 15.796 9.544 9.875 1.00 56.37 203 ALA B O 1
ATOM 3231 N N . HIS B 1 181 ? 15.878 8.105 11.577 1.00 55.01 204 HIS B N 1
ATOM 3232 C CA . HIS B 1 181 ? 14.456 8.123 11.803 1.00 54.70 204 HIS B CA 1
ATOM 3233 C C . HIS B 1 181 ? 14.140 8.441 13.297 1.00 53.06 204 HIS B C 1
ATOM 3234 O O . HIS B 1 181 ? 14.519 7.707 14.214 1.00 48.49 204 HIS B O 1
ATOM 3241 N N . ASN B 1 182 ? 13.444 9.534 13.522 1.00 48.02 205 ASN B N 1
ATOM 3242 C CA . ASN B 1 182 ? 13.176 9.968 14.866 1.00 50.25 205 ASN B CA 1
ATOM 3243 C C . ASN B 1 182 ? 11.968 9.277 15.484 1.00 49.14 205 ASN B C 1
ATOM 3244 O O . ASN B 1 182 ? 10.847 9.793 15.407 1.00 49.87 205 ASN B O 1
ATOM 3249 N N . ALA B 1 183 ? 12.207 8.146 16.136 1.00 46.89 206 ALA B N 1
ATOM 3250 C CA . ALA B 1 183 ? 11.166 7.492 16.971 1.00 47.63 206 ALA B CA 1
ATOM 3251 C C . ALA B 1 183 ? 11.154 7.950 18.432 1.00 45.17 206 ALA B C 1
ATOM 3252 O O . ALA B 1 183 ? 10.532 7.312 19.298 1.00 47.80 206 ALA B O 1
ATOM 3254 N N . PHE B 1 184 ? 11.759 9.098 18.699 1.00 44.12 207 PHE B N 1
ATOM 3255 C CA . PHE B 1 184 ? 12.123 9.504 20.073 1.00 42.88 207 PHE B CA 1
ATOM 3256 C C . PHE B 1 184 ? 11.557 10.854 20.569 1.00 42.63 207 PHE B C 1
ATOM 3257 O O . PHE B 1 184 ? 12.040 11.459 21.540 1.00 44.22 207 PHE B O 1
ATOM 3265 N N . ARG B 1 185 ? 10.538 11.321 19.882 1.00 42.72 208 ARG B N 1
ATOM 3266 C CA . ARG B 1 185 ? 9.913 12.608 20.210 1.00 45.68 208 ARG B CA 1
ATOM 3267 C C . ARG B 1 185 ? 9.290 12.620 21.574 1.00 46.39 208 ARG B C 1
ATOM 3268 O O . ARG B 1 185 ? 9.274 13.668 22.244 1.00 42.82 208 ARG B O 1
ATOM 3276 N N . TYR B 1 186 ? 8.777 11.456 22.027 1.00 42.42 209 TYR B N 1
ATOM 3277 C CA . TYR B 1 186 ? 8.237 11.447 23.384 1.00 43.91 209 TYR B CA 1
ATOM 3278 C C . TYR B 1 186 ? 9.353 11.411 24.424 1.00 44.00 209 TYR B C 1
ATOM 3279 O O . TYR B 1 186 ? 9.200 11.904 25.544 1.00 44.75 209 TYR B O 1
ATOM 3288 N N . PHE B 1 187 ? 10.534 10.900 24.034 1.00 48.83 210 PHE B N 1
ATOM 3289 C CA . PHE B 1 187 ? 11.691 10.896 24.919 1.00 40.54 210 PHE B CA 1
ATOM 3290 C C . PHE B 1 187 ? 12.162 12.315 25.047 1.00 45.09 210 PHE B C 1
ATOM 3291 O O . PHE B 1 187 ? 12.473 12.797 26.161 1.00 44.09 210 PHE B O 1
ATOM 3299 N N . GLU B 1 188 ? 12.254 12.968 23.893 1.00 42.66 211 GLU B N 1
ATOM 3300 C CA . GLU B 1 188 ? 12.622 14.385 23.896 1.00 49.51 211 GLU B CA 1
ATOM 3301 C C . GLU B 1 188 ? 11.683 15.218 24.795 1.00 50.15 211 GLU B C 1
ATOM 3302 O O . GLU B 1 188 ? 12.136 15.941 25.666 1.00 52.00 211 GLU B O 1
ATOM 3308 N N . ALA B 1 189 ? 10.386 15.054 24.600 1.00 52.04 212 ALA B N 1
ATOM 3309 C CA . ALA B 1 189 ? 9.406 15.795 25.394 1.00 47.88 212 ALA B CA 1
ATOM 3310 C C . ALA B 1 189 ? 9.453 15.490 26.880 1.00 57.22 212 ALA B C 1
ATOM 3311 O O . ALA B 1 189 ? 9.256 16.386 27.684 1.00 59.80 212 ALA B O 1
ATOM 3313 N N . ALA B 1 190 ? 9.729 14.249 27.281 1.00 51.33 213 ALA B N 1
ATOM 3314 C CA . ALA B 1 190 ? 9.786 13.930 28.697 1.00 50.29 213 ALA B CA 1
ATOM 3315 C C . ALA B 1 190 ? 11.085 14.350 29.330 1.00 48.18 213 ALA B C 1
ATOM 3316 O O . ALA B 1 190 ? 11.119 14.694 30.501 1.00 47.28 213 ALA B O 1
ATOM 3318 N N . TYR B 1 191 ? 12.197 14.204 28.607 1.00 47.29 214 TYR B N 1
ATOM 3319 C CA . TYR B 1 191 ? 13.517 14.210 29.301 1.00 45.49 214 TYR B CA 1
ATOM 3320 C C . TYR B 1 191 ? 14.486 15.266 28.826 1.00 50.53 214 TYR B C 1
ATOM 3321 O O . TYR B 1 191 ? 15.545 15.459 29.452 1.00 47.37 214 TYR B O 1
ATOM 3330 N N . GLY B 1 192 ? 14.162 15.937 27.723 1.00 48.16 215 GLY B N 1
ATOM 3331 C CA . GLY B 1 192 ? 14.959 17.131 27.315 1.00 57.91 215 GLY B CA 1
ATOM 3332 C C . GLY B 1 192 ? 16.266 16.864 26.592 1.00 56.21 215 GLY B C 1
ATOM 3333 O O . GLY B 1 192 ? 17.225 17.611 26.696 1.00 54.88 215 GLY B O 1
ATOM 3334 N N . VAL B 1 193 ? 16.340 15.742 25.920 1.00 51.47 216 VAL B N 1
ATOM 3335 C CA . VAL B 1 193 ? 17.361 15.523 24.935 1.00 48.15 216 VAL B CA 1
ATOM 3336 C C . VAL B 1 193 ? 16.726 15.897 23.594 1.00 51.73 216 VAL B C 1
ATOM 3337 O O . VAL B 1 193 ? 15.577 15.515 23.316 1.00 52.60 216 VAL B O 1
ATOM 3341 N N . HIS B 1 194 ? 17.457 16.606 22.746 1.00 49.70 217 HIS B N 1
ATOM 3342 C CA . HIS B 1 194 ? 17.008 16.889 21.405 1.00 50.10 217 H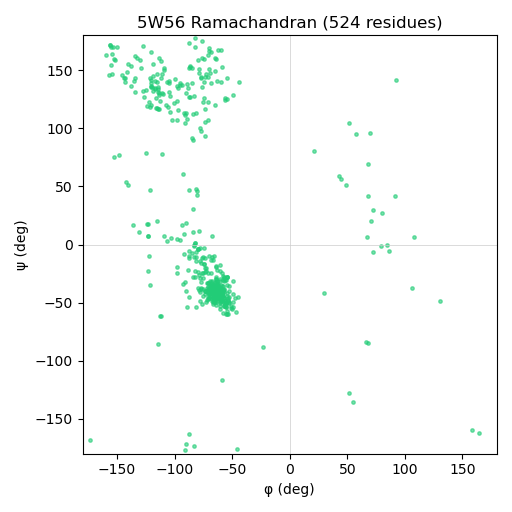IS B CA 1
ATOM 3343 C C . HIS B 1 194 ? 17.537 15.859 20.423 1.00 45.05 217 HIS B C 1
ATOM 3344 O O . HIS B 1 194 ? 18.731 15.506 20.436 1.00 52.03 217 HIS B O 1
ATOM 3351 N N . PHE B 1 195 ? 16.651 15.453 19.535 1.00 45.23 218 PHE B N 1
ATOM 3352 C CA . PHE B 1 195 ? 16.984 14.573 18.425 1.00 48.91 218 PHE B CA 1
ATOM 3353 C C . PHE B 1 195 ? 16.856 15.315 17.137 1.00 50.79 218 PHE B C 1
ATOM 3354 O O . PHE B 1 195 ? 15.791 15.824 16.844 1.00 52.22 218 PHE B O 1
ATOM 3362 N N . LEU B 1 196 ? 17.943 15.351 16.366 1.00 54.98 219 LEU B N 1
ATOM 3363 C CA . LEU B 1 196 ? 17.904 15.853 14.986 1.00 54.17 219 LEU B CA 1
ATOM 3364 C C . LEU B 1 196 ? 17.734 14.706 14.053 1.00 52.15 219 LEU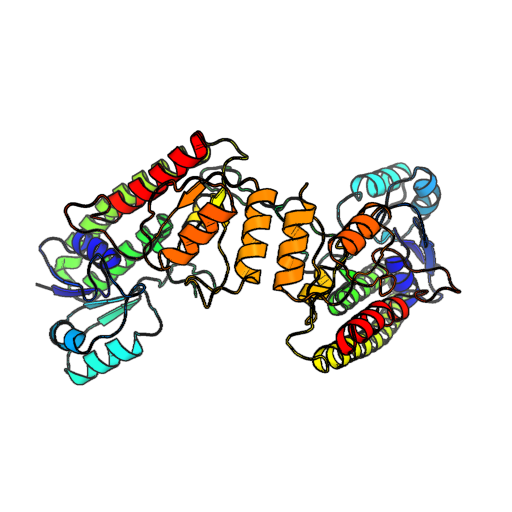 B C 1
ATOM 3365 O O . LEU B 1 196 ? 18.356 13.664 14.243 1.00 52.94 219 LEU B O 1
ATOM 3370 N N . SER B 1 197 ? 16.894 14.879 13.029 1.00 53.71 220 SER B N 1
ATOM 3371 C CA . SER B 1 197 ? 16.768 13.874 11.959 1.00 54.69 220 SER B CA 1
ATOM 3372 C C . SER B 1 197 ? 16.336 14.542 10.651 1.00 54.65 220 SER B C 1
ATOM 3373 O O . SER B 1 197 ? 15.770 15.626 10.680 1.00 54.61 220 SER B O 1
ATOM 3376 N N . PRO B 1 198 ? 16.572 13.877 9.520 1.00 58.62 221 PRO B N 1
ATOM 3377 C CA . PRO B 1 198 ? 15.970 14.352 8.268 1.00 67.25 221 PRO B CA 1
ATOM 3378 C C . PRO B 1 198 ? 14.486 14.013 8.296 1.00 71.58 221 PRO B C 1
ATOM 3379 O O . PRO B 1 198 ? 14.121 12.840 8.394 1.00 81.71 221 PRO B O 1
ATOM 3383 N N . GLN B 1 199 ? 13.634 15.030 8.278 1.00 84.04 222 GLN B N 1
ATOM 3384 C CA . GLN B 1 199 ? 12.192 14.809 8.453 1.00 96.52 222 GLN B CA 1
ATOM 3385 C C . GLN B 1 199 ? 11.603 14.127 7.190 1.00 101.98 222 GLN B C 1
ATOM 3386 O O . GLN B 1 199 ? 12.086 14.353 6.061 1.00 84.25 222 GLN B O 1
ATOM 3392 N N . GLY B 1 200 ? 10.630 13.237 7.419 1.00 97.45 223 GLY B N 1
ATOM 3393 C CA . GLY B 1 200 ? 9.883 12.542 6.366 1.00 92.90 223 GLY B CA 1
ATOM 3394 C C . GLY B 1 200 ? 10.607 11.545 5.476 1.00 94.18 223 GLY B C 1
ATOM 3395 O O . GLY B 1 200 ? 10.006 11.052 4.542 1.00 95.81 223 GLY B O 1
ATOM 3396 N N . VAL B 1 201 ? 11.871 11.222 5.747 1.00 94.83 224 VAL B N 1
ATOM 3397 C CA . VAL B 1 201 ? 12.706 10.507 4.752 1.00 105.45 224 VAL B CA 1
ATOM 3398 C C . VAL B 1 201 ? 13.106 9.069 5.216 1.00 113.30 224 VAL B C 1
ATOM 3399 O O . VAL B 1 201 ? 12.414 8.096 4.859 1.00 121.27 224 VAL B O 1
ATOM 3403 N N . SER B 1 202 ? 14.195 8.925 5.982 1.00 102.05 225 SER B N 1
ATOM 3404 C CA . SER B 1 202 ? 14.584 7.631 6.611 1.00 97.88 225 SER B CA 1
ATOM 3405 C C . SER B 1 202 ? 15.151 6.451 5.756 1.00 96.79 225 SER B C 1
ATOM 3406 O O . SER B 1 202 ? 15.565 5.463 6.346 1.00 84.62 225 SER B O 1
ATOM 3409 N N . THR B 1 203 ? 15.176 6.530 4.413 1.00 97.77 226 THR B N 1
ATOM 3410 C CA . THR B 1 203 ? 15.971 5.573 3.547 1.00 98.11 226 THR B CA 1
ATOM 3411 C C . THR B 1 203 ? 16.867 6.348 2.515 1.00 93.37 226 THR B C 1
ATOM 3412 O O . THR B 1 203 ? 16.521 7.458 2.141 1.00 78.56 226 THR B O 1
ATOM 3416 N N . GLU B 1 204 ? 18.012 5.809 2.073 1.00 94.70 227 GLU B N 1
ATOM 3417 C CA . GLU B 1 204 ? 18.897 6.570 1.142 1.00 109.76 227 GLU B CA 1
ATOM 3418 C C . GLU B 1 204 ? 18.350 6.422 -0.278 1.00 118.15 227 GLU B C 1
ATOM 3419 O O . GLU B 1 204 ? 18.376 5.322 -0.847 1.00 123.64 227 GLU B O 1
ATOM 3425 N N . SER B 1 205 ? 17.874 7.539 -0.840 1.00 127.57 228 SER B N 1
ATOM 3426 C CA . SER B 1 205 ? 16.835 7.531 -1.892 1.00 133.13 228 SER B CA 1
ATOM 3427 C C . SER B 1 205 ? 15.669 6.667 -1.340 1.00 119.86 228 SER B C 1
ATOM 3428 O O . SER B 1 205 ? 15.799 5.448 -1.321 1.00 113.76 228 SER B O 1
ATOM 3431 N N . GLU B 1 206 ? 14.542 7.242 -0.882 1.00 121.33 229 GLU B N 1
ATOM 3432 C CA . GLU B 1 206 ? 14.062 8.626 -1.165 1.00 128.34 229 GLU B CA 1
ATOM 3433 C C . GLU B 1 206 ? 14.641 9.785 -0.283 1.00 119.75 229 GLU B C 1
ATOM 3434 O O . GLU B 1 206 ? 13.960 10.789 -0.025 1.00 122.72 229 GLU B O 1
ATOM 3440 N N . ALA B 1 207 ? 15.887 9.637 0.176 1.00 106.71 230 ALA B N 1
ATOM 3441 C CA . ALA B 1 207 ? 16.686 10.766 0.698 1.00 108.12 230 ALA B CA 1
ATOM 3442 C C . ALA B 1 207 ? 17.187 11.691 -0.417 1.00 108.42 230 ALA B C 1
ATOM 3443 O O . ALA B 1 207 ? 18.143 11.343 -1.139 1.00 108.56 230 ALA B O 1
ATOM 3445 N N . ALA B 1 208 ? 16.564 12.871 -0.538 1.00 95.88 231 ALA B N 1
ATOM 3446 C CA . ALA B 1 208 ? 17.077 13.909 -1.444 1.00 97.25 231 ALA B CA 1
ATOM 3447 C C . ALA B 1 208 ? 18.372 14.449 -0.866 1.00 82.52 231 ALA B C 1
ATOM 3448 O O . ALA B 1 208 ? 18.548 14.446 0.345 1.00 85.40 231 ALA B O 1
ATOM 3450 N N . ALA B 1 209 ? 19.274 14.915 -1.721 1.00 85.41 232 ALA B N 1
ATOM 3451 C CA . ALA B 1 209 ? 20.508 15.560 -1.252 1.00 86.71 232 ALA B CA 1
ATOM 3452 C C . ALA B 1 209 ? 20.163 16.702 -0.291 1.00 84.46 232 ALA B C 1
ATOM 3453 O O . ALA B 1 209 ? 20.959 17.017 0.587 1.00 87.84 232 ALA B O 1
ATOM 3455 N N . ALA B 1 210 ? 18.976 17.297 -0.476 1.00 76.70 233 ALA B N 1
ATOM 3456 C CA . ALA B 1 210 ? 18.527 18.474 0.282 1.00 82.34 233 ALA B CA 1
ATOM 3457 C C . ALA B 1 210 ? 18.245 18.155 1.727 1.00 77.18 233 ALA B C 1
ATOM 3458 O O . ALA B 1 210 ? 18.605 18.925 2.606 1.00 79.19 233 ALA B O 1
ATOM 3460 N N . ASP B 1 211 ? 17.539 17.053 1.942 1.00 77.50 234 ASP B N 1
ATOM 3461 C CA . ASP B 1 211 ? 17.223 16.518 3.287 1.00 78.08 234 ASP B CA 1
ATOM 3462 C C . ASP B 1 211 ? 18.476 16.448 4.149 1.00 70.84 234 ASP B C 1
ATOM 3463 O O . ASP B 1 211 ? 18.544 17.006 5.250 1.00 70.31 234 ASP B O 1
ATOM 3468 N N . VAL B 1 212 ? 19.465 15.773 3.576 1.00 67.01 235 VAL B N 1
ATOM 3469 C CA . VAL B 1 212 ? 20.794 15.564 4.143 1.00 76.39 235 VAL B CA 1
ATOM 3470 C C . VAL B 1 212 ? 21.635 16.837 4.260 1.00 73.60 235 VAL B C 1
ATOM 3471 O O . VAL B 1 212 ? 22.268 17.077 5.311 1.00 73.16 235 VAL B O 1
ATOM 3475 N N . ALA B 1 213 ? 21.716 17.628 3.181 1.00 69.15 236 ALA B N 1
ATOM 3476 C CA . ALA B 1 213 ? 22.459 18.906 3.259 1.00 63.33 236 ALA B CA 1
ATOM 3477 C C . ALA B 1 213 ? 21.918 19.733 4.438 1.00 54.86 236 ALA B C 1
ATOM 3478 O O . ALA B 1 213 ? 22.694 20.236 5.255 1.00 60.03 236 ALA B O 1
ATOM 3480 N N . GLY B 1 214 ? 20.592 19.841 4.524 1.00 57.18 237 GLY B N 1
ATOM 3481 C CA . GLY B 1 214 ? 19.936 20.573 5.595 1.00 60.37 237 GLY B CA 1
ATOM 3482 C C . GLY B 1 214 ? 20.379 20.015 6.935 1.00 58.05 237 GLY B C 1
ATOM 3483 O O . GLY B 1 214 ? 20.954 20.718 7.778 1.00 59.40 237 GLY B O 1
ATOM 3484 N N . LEU B 1 215 ? 20.240 18.707 7.092 1.00 58.03 238 LEU B N 1
ATOM 3485 C CA . LEU B 1 215 ? 20.635 18.075 8.374 1.00 56.87 238 LEU B CA 1
ATOM 3486 C C . LEU B 1 215 ? 22.085 18.300 8.706 1.00 53.01 238 LEU B C 1
ATOM 3487 O O . LEU B 1 215 ? 22.387 18.608 9.855 1.00 57.12 238 LEU B O 1
ATOM 3492 N N . ILE B 1 216 ? 22.990 18.192 7.713 1.00 57.65 239 ILE B N 1
ATOM 3493 C CA . ILE B 1 216 ? 24.419 18.286 8.023 1.00 58.06 239 ILE B CA 1
ATOM 3494 C C . ILE B 1 216 ? 24.711 19.682 8.527 1.00 58.63 239 ILE B C 1
ATOM 3495 O O . ILE B 1 216 ? 25.564 19.896 9.416 1.00 55.16 239 ILE B O 1
ATOM 3500 N N . ARG B 1 217 ? 23.967 20.631 7.988 1.00 57.40 240 ARG B N 1
ATOM 3501 C CA . ARG B 1 217 ? 24.163 21.991 8.380 1.00 63.58 240 ARG B CA 1
ATOM 3502 C C . ARG B 1 217 ? 23.666 22.160 9.791 1.00 61.47 240 ARG B C 1
ATOM 3503 O O . ARG B 1 217 ? 24.287 22.831 10.592 1.00 58.51 240 ARG B O 1
ATOM 3511 N N . GLU B 1 218 ? 22.531 21.557 10.090 1.00 61.70 241 GLU B N 1
ATOM 3512 C CA . GLU B 1 218 ? 21.943 21.765 11.399 1.00 69.13 241 GLU B CA 1
ATOM 3513 C C . GLU B 1 218 ? 22.798 21.088 12.481 1.00 63.22 241 GLU B C 1
ATOM 3514 O O . GLU B 1 218 ? 22.941 21.595 13.592 1.00 61.84 241 GLU B O 1
ATOM 3520 N N . ILE B 1 219 ? 23.391 19.950 12.140 1.00 60.99 242 ILE B N 1
ATOM 3521 C CA . ILE B 1 219 ? 24.332 19.273 13.046 1.00 59.93 242 ILE B CA 1
ATOM 3522 C C . ILE B 1 219 ? 25.509 20.216 13.420 1.00 66.07 242 ILE B C 1
ATOM 3523 O O . ILE B 1 219 ? 25.899 20.349 14.605 1.00 63.15 242 ILE B O 1
ATOM 3528 N N . ARG B 1 220 ? 26.052 20.881 12.404 1.00 67.49 243 ARG B N 1
ATOM 3529 C CA . ARG B 1 220 ? 27.117 21.903 12.565 1.00 74.65 243 ARG B CA 1
ATOM 3530 C C . ARG B 1 220 ? 26.620 23.065 13.440 1.00 68.98 243 ARG B C 1
ATOM 3531 O O . ARG B 1 220 ? 27.217 23.380 14.471 1.00 63.69 243 ARG B O 1
ATOM 3539 N N . ALA B 1 221 ? 25.477 23.628 13.068 1.00 66.17 244 ALA B N 1
ATOM 3540 C CA . ALA B 1 221 ? 24.866 24.715 13.807 1.00 68.47 244 ALA B CA 1
ATOM 3541 C C . ALA B 1 221 ? 24.684 24.337 15.247 1.00 73.87 244 ALA B C 1
ATOM 3542 O O . ALA B 1 221 ? 25.255 24.953 16.097 1.00 71.69 244 ALA B O 1
ATOM 3544 N N . ARG B 1 222 ? 23.931 23.278 15.528 1.00 77.50 245 ARG B N 1
ATOM 3545 C CA . ARG B 1 222 ? 23.576 22.979 16.909 1.00 73.13 245 ARG B CA 1
ATOM 3546 C C . ARG B 1 222 ? 24.638 22.193 17.685 1.00 69.22 245 ARG B C 1
ATOM 3547 O O . ARG B 1 222 ? 24.364 21.729 18.786 1.00 83.13 245 ARG B O 1
ATOM 3555 N N . ASN B 1 223 ? 25.845 22.051 17.134 1.00 77.59 246 ASN B N 1
ATOM 3556 C CA . ASN B 1 223 ? 26.919 21.207 17.733 1.00 79.29 246 ASN B CA 1
ATOM 3557 C C . ASN B 1 223 ? 26.500 19.847 18.273 1.00 80.94 246 ASN B C 1
ATOM 3558 O O . ASN B 1 223 ? 26.720 19.560 19.440 1.00 76.40 246 ASN B O 1
ATOM 3563 N N . ALA B 1 224 ? 25.935 18.994 17.436 1.00 74.11 247 ALA B N 1
ATOM 3564 C CA . ALA B 1 224 ? 25.460 17.697 17.934 1.00 68.86 247 ALA B CA 1
ATOM 3565 C C . ALA B 1 224 ? 26.651 16.783 18.127 1.00 70.38 247 ALA B C 1
ATOM 3566 O O . ALA B 1 224 ? 27.584 16.815 17.342 1.00 62.50 247 ALA B O 1
ATOM 3568 N N . SER B 1 225 ? 26.583 15.949 19.161 1.00 73.68 248 SER B N 1
ATOM 3569 C CA . SER B 1 225 ? 27.746 15.229 19.629 1.00 74.56 248 SER B CA 1
ATOM 3570 C C . SER B 1 225 ? 27.805 13.873 18.966 1.00 74.40 248 SER B C 1
ATOM 3571 O O . SER B 1 225 ? 28.882 13.327 18.699 1.00 77.77 248 SER B O 1
ATOM 3574 N N . ALA B 1 226 ? 26.635 13.295 18.721 1.00 61.14 249 ALA B N 1
ATOM 3575 C CA . ALA B 1 226 ? 26.634 11.909 18.341 1.00 56.02 249 ALA B CA 1
ATOM 3576 C C . ALA B 1 226 ? 25.443 11.463 17.540 1.00 51.18 249 ALA B C 1
ATOM 3577 O O . ALA B 1 226 ? 24.319 12.028 17.642 1.00 49.76 249 ALA B O 1
ATOM 3579 N N . ILE B 1 227 ? 25.712 10.399 16.779 1.00 48.33 250 ILE B N 1
ATOM 3580 C CA . ILE B 1 227 ? 24.751 9.804 15.910 1.00 54.74 250 ILE B CA 1
ATOM 3581 C C . ILE B 1 227 ? 24.454 8.386 16.432 1.00 45.51 250 ILE B C 1
ATOM 3582 O O . ILE B 1 227 ? 25.379 7.623 16.738 1.00 52.51 250 ILE B O 1
ATOM 3587 N N . PHE B 1 228 ? 23.173 8.063 16.494 1.00 46.35 251 PHE B N 1
ATOM 3588 C CA . PHE B 1 228 ? 22.691 6.715 16.829 1.00 42.58 251 PHE B CA 1
ATOM 3589 C C . PHE B 1 228 ? 21.968 6.053 15.683 1.00 43.79 251 PHE B C 1
ATOM 3590 O O . PHE B 1 228 ? 21.085 6.637 15.040 1.00 41.14 251 PHE B O 1
ATOM 3598 N N . ALA B 1 229 ? 22.296 4.790 15.479 1.00 45.69 252 ALA B N 1
ATOM 3599 C CA . ALA B 1 229 ? 21.503 3.949 14.606 1.00 48.28 252 ALA B CA 1
ATOM 3600 C C . ALA B 1 229 ? 20.197 3.519 15.297 1.00 54.36 252 ALA B C 1
ATOM 3601 O O . ALA B 1 229 ? 20.049 3.554 16.571 1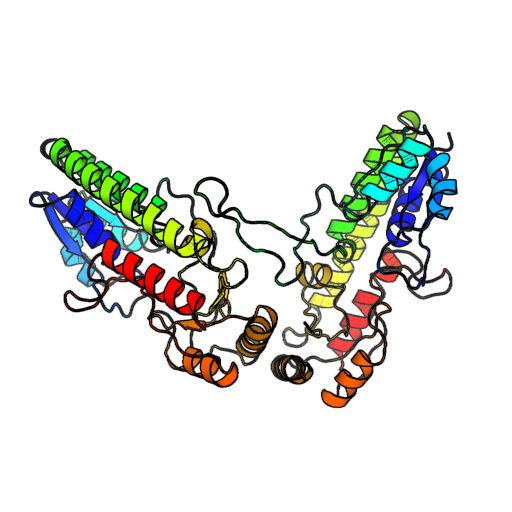.00 47.45 252 ALA B O 1
ATOM 3603 N N . GLU B 1 230 ? 19.244 3.110 14.464 1.00 48.22 253 GLU B N 1
ATOM 3604 C CA . GLU B 1 230 ? 18.021 2.446 14.960 1.00 51.11 253 GLU B CA 1
ATOM 3605 C C . GLU B 1 230 ? 17.469 1.584 13.786 1.00 58.91 253 GLU B C 1
ATOM 3606 O O . GLU B 1 230 ? 17.917 1.731 12.677 1.00 57.53 253 GLU B O 1
ATOM 3612 N N . ASN B 1 231 ? 16.462 0.753 14.010 1.00 55.52 254 ASN B N 1
ATOM 3613 C CA . ASN B 1 231 ? 16.055 -0.271 13.045 1.00 62.78 254 ASN B CA 1
ATOM 3614 C C . ASN B 1 231 ? 15.049 0.176 12.000 1.00 59.76 254 ASN B C 1
ATOM 3615 O O . ASN B 1 231 ? 14.750 -0.584 11.095 1.00 62.36 254 ASN B O 1
ATOM 3620 N N . ILE B 1 232 ? 14.470 1.360 12.159 1.00 56.50 255 ILE B N 1
ATOM 3621 C CA . ILE B 1 232 ? 13.375 1.773 11.298 1.00 58.36 255 ILE B CA 1
ATOM 3622 C C . ILE B 1 232 ? 13.972 2.314 9.995 1.00 63.26 255 ILE B C 1
ATOM 3623 O O . ILE B 1 232 ? 13.668 1.851 8.932 1.00 60.22 255 ILE B O 1
ATOM 3628 N N . SER B 1 233 ? 14.871 3.260 10.105 1.00 60.91 256 SER B N 1
ATOM 3629 C CA . SER B 1 233 ? 15.650 3.668 8.953 1.00 63.78 256 SER B CA 1
ATOM 3630 C C . SER B 1 233 ? 16.502 2.509 8.422 1.00 69.86 256 SER B C 1
ATOM 3631 O O . SER B 1 233 ? 16.697 1.463 9.087 1.00 68.19 256 SER B O 1
ATOM 3634 N N . ASP B 1 234 ? 17.044 2.720 7.228 1.00 74.20 257 ASP B N 1
ATOM 3635 C CA . ASP B 1 234 ? 18.029 1.792 6.691 1.00 80.41 257 ASP B CA 1
ATOM 3636 C C . ASP B 1 234 ? 19.393 2.188 7.161 1.00 78.66 257 ASP B C 1
ATOM 3637 O O . ASP B 1 234 ? 19.580 3.252 7.756 1.00 98.64 257 ASP B O 1
ATOM 3642 N N . THR B 1 235 ? 20.361 1.352 6.847 1.00 77.60 258 THR B N 1
ATOM 3643 C CA . THR B 1 235 ? 21.746 1.623 7.209 1.00 78.10 258 THR B CA 1
ATOM 3644 C C . THR B 1 235 ? 22.421 2.715 6.397 1.00 76.36 258 THR B C 1
ATOM 3645 O O . THR B 1 235 ? 23.150 3.541 6.954 1.00 79.53 258 THR B O 1
ATOM 3649 N N . ARG B 1 236 ? 22.202 2.716 5.085 1.00 81.21 259 ARG B N 1
ATOM 3650 C CA . ARG B 1 236 ? 23.005 3.581 4.206 1.00 83.59 259 ARG B CA 1
ATOM 3651 C C . ARG B 1 236 ? 22.797 5.076 4.492 1.00 76.68 259 ARG B C 1
ATOM 3652 O O . ARG B 1 236 ? 23.783 5.817 4.576 1.00 71.19 259 ARG B O 1
ATOM 3660 N N . LEU B 1 237 ? 21.541 5.494 4.720 1.00 76.41 260 LEU B N 1
ATOM 3661 C CA . LEU B 1 237 ? 21.246 6.906 5.025 1.00 70.06 260 LEU B CA 1
ATOM 3662 C C . LEU B 1 237 ? 22.067 7.362 6.206 1.00 72.96 260 LEU B C 1
ATOM 3663 O O . LEU B 1 237 ? 22.846 8.338 6.125 1.00 69.89 260 LEU B O 1
ATOM 3668 N N . LEU B 1 238 ? 21.974 6.615 7.298 1.00 72.43 261 LEU B N 1
ATOM 3669 C CA . LEU B 1 238 ? 22.809 6.974 8.453 1.00 76.55 261 LEU B CA 1
ATOM 3670 C C . LEU B 1 238 ? 24.328 6.963 8.199 1.00 66.46 261 LEU B C 1
ATOM 3671 O O . LEU B 1 238 ? 25.048 7.837 8.679 1.00 64.39 261 LEU B O 1
ATOM 3676 N N . GLU B 1 239 ? 24.838 5.974 7.479 1.00 67.89 262 GLU B N 1
ATOM 3677 C CA . GLU B 1 239 ? 26.296 5.988 7.191 1.00 76.00 262 GLU B CA 1
ATOM 3678 C C . GLU B 1 239 ? 26.721 7.282 6.419 1.00 71.60 262 GLU B C 1
ATOM 3679 O O . GLU B 1 239 ? 27.716 7.933 6.728 1.00 65.07 262 GLU B O 1
ATOM 3685 N N . GLN B 1 240 ? 25.874 7.657 5.468 1.00 64.21 263 GLN B N 1
ATOM 3686 C CA . GLN B 1 240 ? 26.025 8.858 4.681 1.00 74.01 263 GLN B CA 1
ATOM 3687 C C . GLN B 1 240 ? 26.082 10.059 5.621 1.00 74.16 263 GLN B C 1
ATOM 3688 O O . GLN B 1 240 ? 27.015 10.902 5.578 1.00 74.73 263 GLN B O 1
ATOM 3694 N N . ILE B 1 241 ? 25.104 10.113 6.514 1.00 71.05 264 ILE B N 1
ATOM 3695 C CA . ILE B 1 241 ? 25.034 11.236 7.429 1.00 68.57 264 ILE B CA 1
ATOM 3696 C C . ILE B 1 241 ? 26.299 11.294 8.261 1.00 62.81 264 ILE B C 1
ATOM 3697 O O . ILE B 1 241 ? 26.942 12.339 8.369 1.00 61.88 264 ILE B O 1
ATOM 3702 N N . ALA B 1 242 ? 26.687 10.150 8.797 1.00 65.72 265 ALA B N 1
ATOM 3703 C CA . ALA B 1 242 ? 27.840 10.099 9.690 1.00 67.31 265 ALA B CA 1
ATOM 3704 C C . ALA B 1 242 ? 29.130 10.512 8.958 1.00 71.61 265 ALA B C 1
ATOM 3705 O O . ALA B 1 242 ? 29.949 11.332 9.464 1.00 71.20 265 ALA B O 1
ATOM 3707 N N . ARG B 1 243 ? 29.302 9.912 7.782 1.00 74.14 266 ARG B N 1
ATOM 3708 C CA . ARG B 1 243 ? 30.428 10.252 6.910 1.00 87.40 266 ARG B CA 1
ATOM 3709 C C . ARG B 1 243 ? 30.463 11.741 6.664 1.00 82.61 266 ARG B C 1
ATOM 3710 O O . ARG B 1 243 ? 31.427 12.419 7.000 1.00 73.84 266 ARG B O 1
ATOM 3718 N N . GLU B 1 244 ? 29.386 12.259 6.092 1.00 77.03 267 GLU B N 1
ATOM 3719 C CA . GLU B 1 244 ? 29.435 13.639 5.694 1.00 75.78 267 GLU B CA 1
ATOM 3720 C C . GLU B 1 244 ? 29.548 14.581 6.896 1.00 76.70 267 GLU B C 1
ATOM 3721 O O . GLU B 1 244 ? 30.298 15.552 6.828 1.00 68.06 267 GLU B O 1
ATOM 3727 N N . ALA B 1 245 ? 28.921 14.255 8.032 1.00 76.26 268 ALA B N 1
ATOM 3728 C CA . ALA B 1 245 ? 28.965 15.158 9.197 1.00 71.76 268 ALA B CA 1
ATOM 3729 C C . ALA B 1 245 ? 30.245 15.089 10.027 1.00 72.29 268 ALA B C 1
ATOM 3730 O O . ALA B 1 245 ? 30.403 15.868 10.965 1.00 72.90 268 ALA B O 1
ATOM 3732 N N . GLY B 1 246 ? 31.163 14.184 9.695 1.00 77.67 269 GLY B N 1
ATOM 3733 C CA . GLY B 1 246 ? 32.299 13.873 10.581 1.00 82.25 269 GLY B CA 1
ATOM 3734 C C . GLY B 1 246 ? 31.827 13.622 12.013 1.00 92.37 269 GLY B C 1
ATOM 3735 O O . GLY B 1 246 ? 32.310 14.259 12.949 1.00 88.78 269 GLY B O 1
ATOM 3736 N N . LEU B 1 247 ? 30.832 12.749 12.201 1.00 91.71 270 LEU B N 1
ATOM 3737 C CA . LEU B 1 247 ? 30.380 12.451 13.576 1.00 83.20 270 LEU B CA 1
ATOM 3738 C C . LEU B 1 247 ? 30.502 11.004 13.899 1.00 74.63 270 LEU B C 1
ATOM 3739 O O . LEU B 1 247 ? 30.306 10.160 13.021 1.00 75.64 270 LEU B O 1
ATOM 3744 N N . PRO B 1 248 ? 30.872 10.708 15.159 1.00 74.61 271 PRO B N 1
ATOM 3745 C CA . PRO B 1 248 ? 31.024 9.314 15.556 1.00 78.03 271 PRO B CA 1
ATOM 3746 C C . PRO B 1 248 ? 29.636 8.657 15.768 1.00 69.96 271 PRO B C 1
ATOM 3747 O O . PRO B 1 248 ? 28.694 9.301 16.351 1.00 64.49 271 PRO B O 1
ATOM 3751 N N . LEU B 1 249 ? 29.532 7.432 15.226 1.00 65.83 272 LEU B N 1
ATOM 3752 C CA . LEU B 1 249 ? 28.421 6.504 15.477 1.00 66.82 272 LEU B CA 1
ATOM 3753 C C . LEU B 1 249 ? 28.535 5.982 16.888 1.00 57.74 272 LEU B C 1
ATOM 3754 O O . LEU B 1 249 ? 29.420 5.171 17.198 1.00 56.69 272 LEU B O 1
ATOM 3759 N N . ALA B 1 250 ? 27.655 6.453 17.750 1.00 53.92 273 ALA B N 1
ATOM 3760 C CA . ALA B 1 250 ? 27.794 6.162 19.150 1.00 51.48 273 ALA B CA 1
ATOM 3761 C C . ALA B 1 250 ? 27.245 4.817 19.539 1.00 52.27 273 ALA B C 1
ATOM 3762 O O . ALA B 1 250 ? 27.699 4.236 20.517 1.00 54.44 273 ALA B O 1
ATOM 3764 N N . GLY B 1 251 ? 26.265 4.322 18.822 1.00 52.65 274 GLY B N 1
ATOM 3765 C CA . GLY B 1 251 ? 25.587 3.104 19.231 1.00 50.75 274 GLY B CA 1
ATOM 3766 C C . GLY B 1 251 ? 24.296 2.948 18.491 1.00 49.85 274 GLY B C 1
ATOM 3767 O O . GLY B 1 251 ? 24.073 3.603 17.437 1.00 48.42 274 GLY B O 1
ATOM 3768 N N . THR B 1 252 ? 23.441 2.085 19.045 1.00 47.36 275 THR B N 1
ATOM 3769 C CA . THR B 1 252 ? 22.072 1.824 18.544 1.00 45.36 275 THR B CA 1
ATOM 3770 C C . THR B 1 252 ? 21.007 2.056 19.694 1.00 43.58 275 THR B C 1
ATOM 3771 O O . THR B 1 252 ? 21.283 1.716 20.838 1.00 44.63 275 THR B O 1
ATOM 3775 N N . LEU B 1 253 ? 19.936 2.782 19.391 1.00 39.68 276 LEU B N 1
ATOM 3776 C CA . LEU B 1 253 ? 18.784 2.965 20.217 1.00 39.43 276 LEU B CA 1
ATOM 3777 C C . LEU B 1 253 ? 17.698 2.066 19.761 1.00 42.40 276 LEU B C 1
ATOM 3778 O O . LEU B 1 253 ? 17.492 1.896 18.573 1.00 46.37 276 LEU B O 1
ATOM 3783 N N . TYR B 1 254 ? 16.953 1.529 20.721 1.00 41.70 277 TYR B N 1
ATOM 3784 C CA . TYR B 1 254 ? 15.791 0.721 20.458 1.00 43.67 277 TYR B CA 1
ATOM 3785 C C . TYR B 1 254 ? 14.590 1.608 20.393 1.00 42.30 277 TYR B C 1
ATOM 3786 O O . TYR B 1 254 ? 14.373 2.442 21.282 1.00 42.65 277 TYR B O 1
ATOM 3795 N N . SER B 1 255 ? 13.811 1.433 19.330 1.00 38.95 278 SER B N 1
ATOM 3796 C CA . SER B 1 255 ? 12.728 2.359 18.995 1.00 43.91 278 SER B CA 1
ATOM 3797 C C . SER B 1 255 ? 11.338 1.747 19.145 1.00 40.90 278 SER B C 1
ATOM 3798 O O . SER B 1 255 ? 10.559 2.223 19.958 1.00 50.76 278 SER B O 1
ATOM 3801 N N . ASP B 1 256 ? 11.053 0.682 18.372 1.00 44.44 279 ASP B N 1
ATOM 3802 C CA . ASP B 1 256 ? 9.706 0.088 18.266 1.00 46.32 279 ASP B CA 1
ATOM 3803 C C . ASP B 1 256 ? 9.622 -1.378 18.619 1.00 45.34 279 ASP B C 1
ATOM 3804 O O . ASP B 1 256 ? 8.599 -2.019 18.427 1.00 45.31 279 ASP B O 1
ATOM 3809 N N . ALA B 1 257 ? 10.696 -1.923 19.118 1.00 39.20 280 ALA B N 1
ATOM 3810 C CA . ALA B 1 257 ? 10.731 -3.313 19.380 1.00 40.53 280 ALA B CA 1
ATOM 3811 C C . ALA B 1 257 ? 11.750 -3.580 20.470 1.00 44.52 280 ALA B C 1
ATOM 3812 O O . ALA B 1 257 ? 12.804 -2.912 20.496 1.00 45.24 280 ALA B O 1
ATOM 3814 N N . LEU B 1 258 ? 11.466 -4.592 21.302 1.00 40.27 281 LEU B N 1
ATOM 3815 C CA . LEU B 1 258 ? 12.494 -5.170 22.166 1.00 42.62 281 LEU B CA 1
ATOM 3816 C C . LEU B 1 258 ? 13.483 -5.956 21.263 1.00 47.01 281 LEU B C 1
ATOM 3817 O O . LEU B 1 258 ? 13.167 -6.322 20.132 1.00 44.46 281 LEU B O 1
ATOM 3822 N N . SER B 1 259 ? 14.631 -6.237 21.842 1.00 44.15 282 SER B N 1
ATOM 3823 C CA . SER B 1 259 ? 15.641 -7.125 21.303 1.00 47.20 282 SER B CA 1
ATOM 3824 C C . SER B 1 259 ? 15.229 -8.498 21.649 1.00 48.33 282 SER B C 1
ATOM 3825 O O . SER B 1 259 ? 14.260 -8.728 22.356 1.00 44.68 282 SER B O 1
ATOM 3828 N N . GLY B 1 260 ? 15.979 -9.448 21.214 1.00 48.94 283 GLY B N 1
ATOM 3829 C CA . GLY B 1 260 ? 15.701 -10.786 21.644 1.00 53.90 283 GLY B CA 1
ATOM 3830 C C . GLY B 1 260 ? 16.199 -10.958 23.077 1.00 54.02 283 GLY B C 1
ATOM 3831 O O . GLY B 1 260 ? 16.824 -10.060 23.611 1.00 53.78 283 GLY B O 1
ATOM 3832 N N . PRO B 1 261 ? 15.932 -12.128 23.693 1.00 57.95 284 PRO B N 1
ATOM 3833 C CA . PRO B 1 261 ? 16.315 -12.493 25.082 1.00 63.12 284 PRO B CA 1
ATOM 3834 C C . PRO B 1 261 ? 17.793 -12.363 25.436 1.00 67.94 284 PRO B C 1
ATOM 3835 O O . PRO B 1 261 ? 18.113 -12.152 26.600 1.00 73.36 284 PRO B O 1
ATOM 3839 N N . ASP B 1 262 ? 18.670 -12.507 24.440 1.00 70.66 285 ASP B N 1
ATOM 3840 C CA . ASP B 1 262 ? 20.110 -12.332 24.607 1.00 74.64 285 ASP B CA 1
ATOM 3841 C C . ASP B 1 262 ? 20.562 -10.910 24.546 1.00 75.39 285 ASP B C 1
ATOM 3842 O O . ASP B 1 262 ? 21.667 -10.633 24.987 1.00 78.38 285 ASP B O 1
ATOM 3847 N N . GLY B 1 263 ? 19.774 -10.035 23.912 1.00 61.78 286 GLY B N 1
ATOM 3848 C CA . GLY B 1 263 ? 20.250 -8.697 23.495 1.00 55.69 286 GLY B CA 1
ATOM 3849 C C . GLY B 1 263 ? 20.153 -7.765 24.671 1.00 50.63 286 GLY B C 1
ATOM 3850 O O . GLY B 1 263 ? 19.836 -8.179 25.764 1.00 51.43 286 GLY B O 1
ATOM 3851 N N . PRO B 1 264 ? 20.400 -6.501 24.450 1.00 47.62 287 PRO B N 1
ATOM 3852 C CA . PRO B 1 264 ? 20.445 -5.618 25.596 1.00 52.41 287 PRO B CA 1
ATOM 3853 C C . PRO B 1 264 ? 19.101 -4.940 25.940 1.00 55.03 287 PRO B C 1
ATOM 3854 O O . PRO B 1 264 ? 19.087 -4.052 26.760 1.00 50.34 287 PRO B O 1
ATOM 3858 N N . ALA B 1 265 ? 18.010 -5.337 25.301 1.00 49.00 288 ALA B N 1
ATOM 3859 C CA . ALA B 1 265 ? 16.741 -4.650 25.466 1.00 47.21 288 ALA B CA 1
ATOM 3860 C C . ALA B 1 265 ? 15.644 -5.690 25.504 1.00 40.04 288 ALA B C 1
ATOM 3861 O O . ALA B 1 265 ? 14.662 -5.640 24.791 1.00 43.00 288 ALA B O 1
ATOM 3863 N N . SER B 1 266 ? 15.817 -6.684 26.354 1.00 40.62 289 SER B N 1
ATOM 3864 C CA . SER B 1 266 ? 14.963 -7.821 26.315 1.00 42.08 289 SER B CA 1
ATOM 3865 C C . SER B 1 266 ? 13.652 -7.617 27.067 1.00 43.75 289 SER B C 1
ATOM 3866 O O . SER B 1 266 ? 12.832 -8.458 27.011 1.00 44.70 289 SER B O 1
ATOM 3869 N N . ASN B 1 267 ? 13.460 -6.460 27.682 1.00 43.12 290 ASN B N 1
ATOM 3870 C CA . ASN B 1 267 ? 12.213 -6.059 28.315 1.00 41.15 290 ASN B CA 1
ATOM 3871 C C . ASN B 1 267 ? 12.240 -4.530 28.289 1.00 40.74 290 ASN B C 1
ATOM 3872 O O . ASN B 1 267 ? 13.281 -3.896 28.008 1.00 37.68 290 ASN B O 1
ATOM 3877 N N . TYR B 1 268 ? 11.095 -3.917 28.510 1.00 35.91 291 TYR B N 1
ATOM 3878 C CA . TYR B 1 268 ? 10.940 -2.470 28.397 1.00 35.43 291 TYR B CA 1
ATOM 3879 C C . TYR B 1 268 ? 11.900 -1.683 29.317 1.00 37.22 291 TYR B C 1
ATOM 3880 O O . TYR B 1 268 ? 12.576 -0.725 28.905 1.00 37.35 291 TYR B O 1
ATOM 3889 N N . ILE B 1 269 ? 11.992 -2.100 30.551 1.00 36.97 292 ILE B N 1
ATOM 3890 C CA . ILE B 1 269 ? 12.892 -1.423 31.495 1.00 34.99 292 ILE B CA 1
ATOM 3891 C C . ILE B 1 269 ? 14.353 -1.495 30.974 1.00 35.06 292 ILE B C 1
ATOM 3892 O O . ILE B 1 269 ? 15.038 -0.489 30.953 1.00 37.68 292 ILE B O 1
ATOM 3897 N N . ALA B 1 270 ? 14.811 -2.640 30.517 1.00 38.35 293 ALA B N 1
ATOM 3898 C CA . ALA B 1 270 ? 16.185 -2.718 30.005 1.00 38.69 293 ALA B CA 1
ATOM 3899 C C . ALA B 1 270 ? 16.372 -1.916 28.754 1.00 38.63 293 ALA B C 1
ATOM 3900 O O . ALA B 1 270 ? 17.401 -1.204 28.574 1.00 38.63 293 ALA B O 1
ATOM 3902 N N . MET B 1 271 ? 15.366 -1.999 27.846 1.00 36.54 294 MET B N 1
ATOM 3903 C CA . MET B 1 271 ? 15.389 -1.158 26.705 1.00 36.59 294 MET B CA 1
ATOM 3904 C C . MET B 1 271 ? 15.600 0.318 27.057 1.00 38.30 294 MET B C 1
ATOM 3905 O O . MET B 1 271 ? 16.454 1.107 26.450 1.00 38.58 294 MET B O 1
ATOM 3910 N N . MET B 1 272 ? 14.776 0.806 27.946 1.00 37.25 295 MET B N 1
ATOM 3911 C CA . MET B 1 272 ? 14.891 2.250 28.283 1.00 36.75 295 MET B CA 1
ATOM 3912 C C . MET B 1 272 ? 16.201 2.604 29.040 1.00 40.75 295 MET B C 1
ATOM 3913 O O . MET B 1 272 ? 16.730 3.736 28.913 1.00 40.47 295 MET B O 1
ATOM 3918 N N . ARG B 1 273 ? 16.702 1.681 29.847 1.00 43.17 296 ARG B N 1
ATOM 3919 C CA . ARG B 1 273 ? 17.962 1.906 30.565 1.00 44.63 296 ARG B CA 1
ATOM 3920 C C . ARG B 1 273 ? 19.107 2.022 29.583 1.00 41.70 296 ARG B C 1
ATOM 3921 O O . ARG B 1 273 ? 19.958 2.894 29.714 1.00 39.91 296 ARG B O 1
ATOM 3929 N N . HIS B 1 274 ? 19.111 1.105 28.625 1.00 41.64 297 HIS B N 1
ATOM 3930 C CA . HIS B 1 274 ? 20.045 1.165 27.523 1.00 41.66 297 HIS B CA 1
ATOM 3931 C C . HIS B 1 274 ? 19.955 2.468 26.749 1.00 42.96 297 HIS B C 1
ATOM 3932 O O . HIS B 1 274 ? 20.984 3.136 26.515 1.00 39.40 297 HIS B O 1
ATOM 3939 N N . ASN B 1 275 ? 18.755 2.835 26.313 1.00 39.15 298 ASN B N 1
ATOM 3940 C CA . ASN B 1 275 ? 18.643 4.021 25.487 1.00 37.36 298 ASN B CA 1
ATOM 3941 C C . ASN B 1 275 ? 19.146 5.253 26.254 1.00 41.78 298 ASN B C 1
ATOM 3942 O O . ASN B 1 275 ? 19.928 6.076 25.744 1.00 40.18 298 ASN B O 1
ATOM 3947 N N . ALA B 1 276 ? 18.665 5.414 27.477 1.00 40.85 299 ALA B N 1
ATOM 3948 C CA . ALA B 1 276 ? 18.982 6.612 28.244 1.00 38.13 299 ALA B CA 1
ATOM 3949 C C . ALA B 1 276 ? 20.482 6.631 28.656 1.00 38.02 299 ALA B C 1
ATOM 3950 O O . ALA B 1 276 ? 21.147 7.667 28.619 1.00 40.31 299 ALA B O 1
ATOM 3952 N N . GLY B 1 277 ? 20.999 5.468 28.992 1.00 41.03 300 GLY B N 1
ATOM 3953 C CA . GLY B 1 277 ? 22.402 5.288 29.330 1.00 42.18 300 GLY B CA 1
ATOM 3954 C C . GLY B 1 277 ? 23.334 5.536 28.141 1.00 42.13 300 GLY B C 1
ATOM 3955 O O . GLY B 1 277 ? 24.325 6.297 28.280 1.00 41.20 300 GLY B O 1
ATOM 3956 N N . ALA B 1 278 ? 23.011 4.970 26.973 1.00 42.04 301 ALA B N 1
ATOM 3957 C CA . ALA B 1 278 ? 23.809 5.227 25.764 1.00 44.34 301 ALA B CA 1
ATOM 3958 C C . ALA B 1 278 ? 23.816 6.729 25.407 1.00 44.55 301 ALA B C 1
ATOM 3959 O O . ALA B 1 278 ? 24.856 7.304 25.033 1.00 41.41 301 ALA B O 1
ATOM 3961 N N . ILE B 1 279 ? 22.648 7.344 25.478 1.00 42.30 302 ILE B N 1
ATOM 3962 C CA . ILE B 1 279 ? 22.504 8.762 25.128 1.00 44.08 302 ILE B CA 1
ATOM 3963 C C . ILE B 1 279 ? 23.328 9.600 26.108 1.00 43.54 302 ILE B C 1
ATOM 3964 O O . ILE B 1 279 ? 24.048 10.562 25.719 1.00 45.10 302 ILE B O 1
ATOM 3969 N N . ALA B 1 280 ? 23.196 9.278 27.371 1.00 43.91 303 ALA B N 1
ATOM 3970 C CA . ALA B 1 280 ? 23.908 10.046 28.389 1.00 44.85 303 ALA B CA 1
ATOM 3971 C C . ALA B 1 280 ? 25.405 9.838 28.302 1.00 43.14 303 ALA B C 1
ATOM 3972 O O . ALA B 1 280 ? 26.151 10.786 28.491 1.00 45.65 303 ALA B O 1
ATOM 3974 N N . ALA B 1 281 ? 25.858 8.648 27.961 1.00 45.38 304 ALA B N 1
ATOM 3975 C CA . ALA B 1 281 ? 27.298 8.400 27.810 1.00 47.41 304 ALA B CA 1
ATOM 3976 C C . ALA B 1 281 ? 27.860 9.218 26.661 1.00 49.71 304 ALA B C 1
ATOM 3977 O O . ALA B 1 281 ? 28.922 9.784 26.788 1.00 44.97 304 ALA B O 1
ATOM 3979 N N . ALA B 1 282 ? 27.159 9.241 25.541 1.00 50.01 305 ALA B N 1
ATOM 3980 C CA . ALA B 1 282 ? 27.627 9.918 24.359 1.00 51.85 305 ALA B CA 1
ATOM 3981 C C . ALA B 1 282 ? 27.663 11.382 24.596 1.00 52.87 305 ALA B C 1
ATOM 3982 O O . ALA B 1 282 ? 28.576 12.062 24.157 1.00 50.00 305 ALA B O 1
ATOM 3984 N N . LEU B 1 283 ? 26.673 11.881 25.308 1.00 49.72 306 LEU B N 1
ATOM 3985 C CA . LEU B 1 283 ? 26.637 13.291 25.580 1.00 52.19 306 LEU B CA 1
ATOM 3986 C C . LEU B 1 283 ? 27.578 13.727 26.685 1.00 56.04 306 LEU B C 1
ATOM 3987 O O . LEU B 1 283 ? 28.002 14.888 26.746 1.00 57.59 306 LEU B O 1
ATOM 3992 N N . ALA B 1 284 ? 27.863 12.861 27.624 1.00 50.71 307 ALA B N 1
ATOM 3993 C CA . ALA B 1 284 ? 28.760 13.278 28.687 1.00 52.51 307 ALA B CA 1
ATOM 3994 C C . ALA B 1 284 ? 30.200 13.493 28.153 1.00 56.62 307 ALA B C 1
ATOM 3995 O O . ALA B 1 284 ? 30.928 14.157 28.824 1.00 63.90 307 ALA B O 1
ATOM 3997 N N . ALA B 1 285 ? 30.592 12.844 27.037 1.00 60.53 308 ALA B N 1
ATOM 3998 C CA . ALA B 1 285 ? 32.000 12.727 26.594 1.00 74.75 308 ALA B CA 1
ATOM 3999 C C . ALA B 1 285 ? 32.391 13.281 25.187 1.00 80.73 308 ALA B C 1
ATOM 4000 O O . ALA B 1 285 ? 33.505 13.761 25.036 1.00 85.66 308 ALA B O 1
ATOM 4002 N N . ARG B 1 286 ? 31.508 13.187 24.180 1.00 84.11 309 ARG B N 1
ATOM 4003 C CA . ARG B 1 286 ? 31.873 13.458 22.757 1.00 86.07 309 ARG B CA 1
ATOM 4004 C C . ARG B 1 286 ? 31.903 14.935 22.357 1.00 77.62 309 ARG B C 1
ATOM 4005 O O . ARG B 1 286 ? 31.070 15.708 22.818 1.00 94.64 309 ARG B O 1
#

Radius of gyration: 28.86 Å; Cα contacts (8 Å, |Δi|>4): 995; chains: 2; bounding box: 52×83×57 Å

Solvent-accessible surface area: 23193 Å² total; per-residue (Å²): 134,62,0,28,1,3,0,3,1,8,0,0,3,16,0,0,46,71,0,1,38,151,74,21,127,54,71,56,19,6,26,65,124,36,154,22,80,16,17,89,34,104,116,74,6,35,143,24,1,46,55,3,47,0,0,0,4,10,6,130,118,86,24,29,46,2,60,156,39,14,78,91,49,68,31,140,17,55,44,18,20,0,25,91,73,12,164,57,50,54,62,97,45,29,9,58,25,70,39,116,143,39,107,1,54,86,74,45,42,76,65,4,22,5,1,0,0,7,0,51,23,0,49,36,0,0,107,32,0,0,58,16,0,16,82,39,9,87,163,0,43,85,43,0,86,63,26,0,65,142,1,42,42,78,0,69,52,2,14,84,76,4,96,63,38,4,77,86,12,68,159,105,77,37,6,1,0,0,5,60,29,0,1,50,6,1,58,77,28,10,39,3,73,12,11,19,29,103,130,75,26,64,24,0,16,80,10,7,146,29,74,81,7,8,0,0,0,26,12,68,43,21,96,78,125,56,13,82,65,1,18,157,87,15,63,31,51,96,33,27,66,1,41,0,4,12,14,13,28,126,149,31,76,0,45,47,0,22,27,0,0,123,55,0,5,38,25,1,14,65,5,3,70,86,141,117,12,28,1,3,0,3,1,8,0,0,4,16,0,0,44,80,0,0,38,155,89,21,132,56,72,55,18,6,27,64,148,14,155,30,72,2,6,90,34,118,118,75,6,34,143,24,1,45,51,1,51,0,0,0,4,6,30,46,153,54,47,26,45,2,71,158,39,15,76,89,49,70,32,142,16,55,50,18,33,0,21,90,73,14,158,46,50,114,163,136,5,27,7,0,0,0,8,0,52,24,0,48,36,0,0,106,33,0,3,58,14,0,29,95,44,26,87,155,1,40,81,44,0,97,63,50,2,55,195,3,42,41,78,0,66,46,2,12,74,83,4,34,68,36,0,49,85,13,60,76,121,63,13,8,0,0,0,0,38,29,0,1,69,6,0,33,42,9,0,0,0,18,13,13,9,6,147,83,20,18,52,66,88,106,19,54,58,14,40,2,1,21,7,17,37,74,7,151,56,58,118,8,10,0,0,0,25,12,74,39,9,33,97,131,0,8,95,38,0,16,164,74,22,64,35,54,94,32,25,64,1,40,0,1,4,14,14,24,132,148,29,75,0,48,48,0,22,30,0,0,134,56,1,5,38,26,1,14,64,6,0,62,84,122

Nearest PDB structures (foldseek):
  5w56-assembly1_A  TM=1.004E+00  e=5.335E-56  Paracoccus denitrificans PD1222
  5w56-assembly2_B  TM=9.588E-01  e=3.596E-43  Paracoccus denitrificans PD1222
  5w57-assembly1_A  TM=9.292E-01  e=2.006E-43  Paracoccus denitrificans PD1222
  6xpn-assembly2_A  TM=9.333E-01  e=1.598E-41  Paracoccus denitrificans PD1222
  5zha-assembly1_A  TM=8.870E-01  e=7.544E-22  Candidatus Liberibacter asiaticus str. psy62

Organism: Paracoccus denitrificans (strain Pd 1222) (NCBI:txid318586)

Secondary structure (DSSP, 8-state):
--EEEEEEEHHHHHHHHHHHGGGEEEEEEE-SS-SSSS----TTHHHHHHT-SEEEESSSTTHHHHHHHHHHHT---EEEETTTTS---BPTT---EE-TTSS-EE----B---GGGSHHHHHHHHHHHHHHHHHH-GGGHHHHHHHHHHHHHHHHHHHHHHHHHHHTS-TT--EEEESS---HHHHHHSS-EEE----THHHHHHHHHHHT--EEEE-SSS-SHHHHHHHHHHT--EEEE---SSPPPTTSS-SSHHHHHHHHHHHHHHHHHH-/-EEEEEEEHHHHHHHHHHHGGGEEEEEEE-SS-SSSS----TTHHHHHHH-SEEEE---TTHHHHHHHHHHHT---EEEETTTTS---------GGGSHHHHHHHHHHHHHHHHHH-HHHHHHHHHHHHHHHHHHHHHHHHHHHHHHTS-TT--EEEESS---HHHHHHH--EEE--TT--SSSS--HHHHHHHHHHHHHTT--EEEE-SSS-HHHHHHHHHHHT--EEEE---SS---TTSS-SSHHHHHHHHHHHHHHHHHH-

GO terms:
  GO:0042597 periplasmic space (C, IDA)
  GO:0008270 zinc ion binding (F, IDA)

B-factor: mean 58.53, std 19.83, range [32.8, 141.12]